Protein AF-0000000076233487 (afdb_homodimer)

pLDDT: mean 94.03, std 8.24, range [46.28, 98.94]

Organism: NCBI:txid252671

Nearest PDB structures (foldseek):
  6k9y-assembly2_C  TM=9.002E-01  e=9.055E-30  Homo sapiens
  6k9y-assembly2_D  TM=9.054E-01  e=1.231E-29  Homo sapiens
  6lii-assembly2_C  TM=8.871E-01  e=5.893E-30  Homo sapiens
  3jyl-assembly1_A  TM=8.912E-01  e=1.308E-29  Pseudomonas syringae pv. tomato
  1zsy-assembly1_A  TM=8.641E-01  e=1.825E-26  Homo sapiens

Structure (mmCIF, N/CA/C/O backbone):
data_AF-0000000076233487-model_v1
#
loop_
_entity.id
_entity.type
_entity.pdbx_description
1 polymer 'Enoyl reductase (ER) domain-containing protein'
#
loop_
_atom_site.group_PDB
_atom_site.id
_atom_site.type_symbol
_atom_site.label_atom_id
_atom_site.label_alt_id
_atom_site.label_comp_id
_atom_site.label_asym_id
_atom_site.label_entity_id
_atom_site.label_seq_id
_atom_site.pdbx_PDB_ins_code
_atom_site.Cartn_x
_atom_site.Cartn_y
_atom_site.Cartn_z
_atom_site.occupancy
_atom_site.B_iso_or_equiv
_atom_site.auth_seq_id
_atom_site.auth_comp_id
_atom_site.auth_asym_id
_atom_site.auth_atom_id
_atom_site.pdbx_PDB_model_num
ATOM 1 N N . MET A 1 1 ? 16.062 -36.719 -23.875 1 96.69 1 MET A N 1
ATOM 2 C CA . MET A 1 1 ? 14.766 -37 -23.266 1 96.69 1 MET A CA 1
ATOM 3 C C . MET A 1 1 ? 13.641 -36.344 -24.031 1 96.69 1 MET A C 1
ATOM 5 O O . MET A 1 1 ? 13.891 -35.5 -24.906 1 96.69 1 MET A O 1
ATOM 9 N N . ARG A 1 2 ? 12.445 -36.781 -23.75 1 98 2 ARG A N 1
ATOM 10 C CA . ARG A 1 2 ? 11.258 -36.219 -24.375 1 98 2 ARG A CA 1
ATOM 11 C C . ARG A 1 2 ? 10.852 -34.906 -23.688 1 98 2 ARG A C 1
ATOM 13 O O . ARG A 1 2 ? 10.898 -34.812 -22.453 1 98 2 ARG A O 1
ATOM 20 N N . GLY A 1 3 ? 10.477 -33.875 -24.469 1 98.38 3 GLY A N 1
ATOM 21 C CA . GLY A 1 3 ? 10.016 -32.594 -23.922 1 98.38 3 GLY A CA 1
ATOM 22 C C . GLY A 1 3 ? 9.695 -31.578 -25 1 98.38 3 GLY A C 1
ATOM 23 O O . GLY A 1 3 ? 9.688 -31.891 -26.188 1 98.38 3 GLY A O 1
ATOM 24 N N . ILE A 1 4 ? 9.336 -30.391 -24.594 1 98.56 4 ILE A N 1
ATOM 25 C CA . ILE A 1 4 ? 8.992 -29.297 -25.5 1 98.56 4 ILE A CA 1
ATOM 26 C C . ILE A 1 4 ? 10.195 -28.359 -25.656 1 98.56 4 ILE A C 1
ATOM 28 O O . ILE A 1 4 ? 10.859 -28.031 -24.672 1 98.56 4 ILE A O 1
ATOM 32 N N . SER A 1 5 ? 10.461 -28.016 -26.859 1 97.88 5 SER A N 1
ATOM 33 C CA . SER A 1 5 ? 11.547 -27.078 -27.156 1 97.88 5 SER A CA 1
ATOM 34 C C . SER A 1 5 ? 11.016 -25.828 -27.844 1 97.88 5 SER A C 1
ATOM 36 O O . SER A 1 5 ? 10.156 -25.906 -28.719 1 97.88 5 SER A O 1
ATOM 38 N N . ILE A 1 6 ? 11.438 -24.672 -27.359 1 96.75 6 ILE A N 1
ATOM 39 C CA . ILE A 1 6 ? 11.133 -23.375 -27.953 1 96.75 6 ILE A CA 1
ATOM 40 C C . ILE A 1 6 ? 12.43 -22.719 -28.438 1 96.75 6 ILE A C 1
ATOM 42 O O . ILE A 1 6 ? 13.352 -22.5 -27.656 1 96.75 6 ILE A O 1
ATOM 46 N N . SER A 1 7 ? 12.492 -22.344 -29.703 1 96.5 7 SER A N 1
ATOM 47 C CA . SER A 1 7 ? 13.719 -21.781 -30.25 1 96.5 7 SER A CA 1
ATOM 48 C C . SER A 1 7 ? 13.523 -20.328 -30.656 1 96.5 7 SER A C 1
ATOM 50 O O . SER A 1 7 ? 14.477 -19.656 -31.062 1 96.5 7 SER A O 1
ATOM 52 N N . GLU A 1 8 ? 12.375 -19.859 -30.562 1 94.75 8 GLU A N 1
ATOM 53 C CA . GLU A 1 8 ? 12.016 -18.469 -30.797 1 94.75 8 GLU A CA 1
ATOM 54 C C . GLU A 1 8 ? 10.711 -18.109 -30.094 1 94.75 8 GLU A C 1
ATOM 56 O O . GLU A 1 8 ? 9.891 -18.984 -29.812 1 94.75 8 GLU A O 1
ATOM 61 N N . LEU A 1 9 ? 10.656 -16.828 -29.812 1 93.56 9 LEU A N 1
ATOM 62 C CA . LEU A 1 9 ? 9.406 -16.391 -29.203 1 93.56 9 LEU A CA 1
ATOM 63 C C . LEU A 1 9 ? 8.281 -16.359 -30.234 1 93.56 9 LEU A C 1
ATOM 65 O O . LEU A 1 9 ? 8.539 -16.203 -31.438 1 93.56 9 LEU A O 1
ATOM 69 N N . GLY A 1 10 ? 7.008 -16.578 -29.766 1 93.06 10 GLY A N 1
ATOM 70 C CA . GLY A 1 10 ? 5.906 -16.5 -30.719 1 93.06 10 GLY A CA 1
ATOM 71 C C . GLY A 1 10 ? 4.633 -17.141 -30.203 1 93.06 10 GLY A C 1
ATOM 72 O O . GLY A 1 10 ? 4.395 -17.156 -28.984 1 93.06 10 GLY A O 1
ATOM 73 N N . THR A 1 11 ? 3.775 -17.516 -31.172 1 94.31 11 THR A N 1
ATOM 74 C CA . THR A 1 11 ? 2.502 -18.156 -30.875 1 94.31 11 THR A CA 1
ATOM 75 C C . THR A 1 11 ? 2.717 -19.594 -30.422 1 94.31 11 THR A C 1
ATOM 77 O O . THR A 1 11 ? 3.85 -20.016 -30.172 1 94.31 11 THR A O 1
ATOM 80 N N . ILE A 1 12 ? 1.65 -20.312 -30.234 1 95.06 12 ILE A N 1
ATOM 81 C CA . ILE A 1 12 ? 1.711 -21.656 -29.703 1 95.06 12 ILE A CA 1
ATOM 82 C C . ILE A 1 12 ? 2.502 -22.562 -30.656 1 95.06 12 ILE A C 1
ATOM 84 O O . ILE A 1 12 ? 2.99 -23.625 -30.266 1 95.06 12 ILE A O 1
ATOM 88 N N . ASP A 1 13 ? 2.725 -22.188 -31.859 1 95 13 ASP A N 1
ATOM 89 C CA . ASP A 1 13 ? 3.371 -23 -32.875 1 95 13 ASP A CA 1
ATOM 90 C C . ASP A 1 13 ? 4.867 -23.141 -32.625 1 95 13 ASP A C 1
ATOM 92 O O . ASP A 1 13 ? 5.523 -24.016 -33.156 1 95 13 ASP A O 1
ATOM 96 N N . VAL A 1 14 ? 5.391 -22.312 -31.812 1 96.31 14 VAL A N 1
ATOM 97 C CA . VAL A 1 14 ? 6.832 -22.328 -31.578 1 96.31 14 VAL A CA 1
ATOM 98 C C . VAL A 1 14 ? 7.188 -23.469 -30.625 1 96.31 14 VAL A C 1
ATOM 100 O O . VAL A 1 14 ? 8.367 -23.797 -30.453 1 96.31 14 VAL A O 1
ATOM 103 N N . MET A 1 15 ? 6.223 -24.031 -29.953 1 97.44 15 MET A N 1
ATOM 104 C CA . MET A 1 15 ? 6.449 -25.141 -29.047 1 97.44 15 MET A CA 1
ATOM 105 C C . MET A 1 15 ? 6.5 -26.469 -29.797 1 97.44 15 MET A C 1
ATOM 107 O O . MET A 1 15 ? 5.488 -26.922 -30.344 1 97.44 15 MET A O 1
ATOM 111 N N . LYS A 1 16 ? 7.676 -27.078 -29.781 1 97.56 16 LYS A N 1
ATOM 112 C CA . LYS A 1 16 ? 7.883 -28.297 -30.547 1 97.56 16 LYS A CA 1
ATOM 113 C C . LYS A 1 16 ? 8.18 -29.484 -29.625 1 97.56 16 LYS A C 1
ATOM 115 O O . LYS A 1 16 ? 9.047 -29.406 -28.766 1 97.56 16 LYS A O 1
ATOM 120 N N . LEU A 1 17 ? 7.461 -30.531 -29.828 1 97.94 17 LEU A N 1
ATOM 121 C CA . LEU A 1 17 ? 7.785 -31.781 -29.141 1 97.94 17 LEU A CA 1
ATOM 122 C C . LEU A 1 17 ? 9.047 -32.406 -29.734 1 97.94 17 LEU A C 1
ATOM 124 O O . LEU A 1 17 ? 9.133 -32.625 -30.938 1 97.94 17 LEU A O 1
ATOM 128 N N . VAL A 1 18 ? 10.031 -32.688 -28.891 1 97.81 18 VAL A N 1
ATOM 129 C CA . VAL A 1 18 ? 11.266 -33.312 -29.312 1 97.81 18 VAL A CA 1
ATOM 130 C C . VAL A 1 18 ? 11.578 -34.5 -28.406 1 97.81 18 VAL A C 1
ATOM 132 O O . VAL A 1 18 ? 11.023 -34.594 -27.297 1 97.81 18 VAL A O 1
ATOM 135 N N . THR A 1 19 ? 12.453 -35.375 -28.844 1 97.38 19 THR A N 1
ATOM 136 C CA . THR A 1 19 ? 12.75 -36.562 -28.078 1 97.38 19 THR A CA 1
ATOM 137 C C . THR A 1 19 ? 14.242 -36.625 -27.734 1 97.38 19 THR A C 1
ATOM 139 O O . THR A 1 19 ? 14.711 -37.625 -27.188 1 97.38 19 THR A O 1
ATOM 142 N N . ASN A 1 20 ? 14.922 -35.594 -28.047 1 97.19 20 ASN A N 1
ATOM 143 C CA . ASN A 1 20 ? 16.375 -35.625 -27.875 1 97.19 20 ASN A CA 1
ATOM 144 C C . ASN A 1 20 ? 16.859 -34.469 -27 1 97.19 20 ASN A C 1
ATOM 146 O O . ASN A 1 20 ? 17.969 -33.969 -27.188 1 97.19 20 ASN A O 1
ATOM 150 N N . LEU A 1 21 ? 16.031 -34 -26.109 1 96.81 21 LEU A N 1
ATOM 151 C CA . LEU A 1 21 ? 16.531 -33.031 -25.156 1 96.81 21 LEU A CA 1
ATOM 152 C C . LEU A 1 21 ? 17.594 -33.625 -24.25 1 96.81 21 LEU A C 1
ATOM 154 O O . LEU A 1 21 ? 17.484 -34.781 -23.844 1 96.81 21 LEU A O 1
ATOM 158 N N . PRO A 1 22 ? 18.594 -32.812 -23.969 1 95.62 22 PRO A N 1
ATOM 159 C CA . PRO A 1 22 ? 19.562 -33.312 -23 1 95.62 22 PRO A CA 1
ATOM 160 C C . PRO A 1 22 ? 18.953 -33.5 -21.609 1 95.62 22 PRO A C 1
ATOM 162 O O . PRO A 1 22 ? 18.156 -32.656 -21.172 1 95.62 22 PRO A O 1
ATOM 165 N N . LYS A 1 23 ? 19.25 -34.594 -20.984 1 96.75 23 LYS A N 1
ATOM 166 C CA . LYS A 1 23 ? 18.875 -34.781 -19.594 1 96.75 23 LYS A CA 1
ATOM 167 C C . LYS A 1 23 ? 19.844 -34.094 -18.656 1 96.75 23 LYS A C 1
ATOM 169 O O . LYS A 1 23 ? 21.047 -34.344 -18.656 1 96.75 23 LYS A O 1
ATOM 174 N N . PRO A 1 24 ? 19.359 -33.188 -17.781 1 96.94 24 PRO A N 1
ATOM 175 C CA . PRO A 1 24 ? 20.25 -32.438 -16.891 1 96.94 24 PRO A CA 1
ATOM 176 C C . PRO A 1 24 ? 20.859 -33.344 -15.812 1 96.94 24 PRO A C 1
ATOM 178 O O . PRO A 1 24 ? 20.312 -34.406 -15.484 1 96.94 24 PRO A O 1
ATOM 181 N N . THR A 1 25 ? 22.031 -32.969 -15.328 1 97.69 25 THR A N 1
ATOM 182 C CA . THR A 1 25 ? 22.672 -33.594 -14.172 1 97.69 25 THR A CA 1
ATOM 183 C C . THR A 1 25 ? 22.719 -32.594 -13 1 97.69 25 THR A C 1
ATOM 185 O O . THR A 1 25 ? 23.266 -31.516 -13.125 1 97.69 25 THR A O 1
ATOM 188 N N . PRO A 1 26 ? 22.156 -33 -11.898 1 98.31 26 PRO A N 1
ATOM 189 C CA . PRO A 1 26 ? 22.141 -32.062 -10.766 1 98.31 26 PRO A CA 1
ATOM 190 C C . PRO A 1 26 ? 23.516 -31.906 -10.102 1 98.31 26 PRO A C 1
ATOM 192 O O . PRO A 1 26 ? 24.266 -32.875 -10.008 1 98.31 26 PRO A O 1
ATOM 195 N N . THR A 1 27 ? 23.891 -30.719 -9.734 1 97.88 27 THR A N 1
ATOM 196 C CA . THR A 1 27 ? 25.094 -30.406 -8.977 1 97.88 27 THR A CA 1
ATOM 197 C C . THR A 1 27 ? 24.75 -29.531 -7.773 1 97.88 27 THR A C 1
ATOM 199 O O . THR A 1 27 ? 23.656 -28.938 -7.711 1 97.88 27 THR A O 1
ATOM 202 N N . GLY A 1 28 ? 25.609 -29.547 -6.789 1 97.81 28 GLY A N 1
ATOM 203 C CA . GLY A 1 28 ? 25.406 -28.688 -5.637 1 97.81 28 GLY A CA 1
ATOM 204 C C . GLY A 1 28 ? 24.078 -28.922 -4.953 1 97.81 28 GLY A C 1
ATOM 205 O O . GLY A 1 28 ? 23.75 -30.047 -4.582 1 97.81 28 GLY A O 1
ATOM 206 N N . LYS A 1 29 ? 23.25 -27.859 -4.91 1 97 29 LYS A N 1
ATOM 207 C CA . LYS A 1 29 ? 21.969 -27.922 -4.203 1 97 29 LYS A CA 1
ATOM 208 C C . LYS A 1 29 ? 20.812 -28.219 -5.168 1 97 29 LYS A C 1
ATOM 210 O O . LYS A 1 29 ? 19.656 -27.984 -4.836 1 97 29 LYS A O 1
ATOM 215 N N . GLN A 1 30 ? 21.109 -28.797 -6.25 1 97.94 30 GLN A N 1
ATOM 216 C CA . GLN A 1 30 ? 20.109 -29.047 -7.277 1 97.94 30 GLN A CA 1
ATOM 217 C C . GLN A 1 30 ? 19.516 -30.453 -7.129 1 97.94 30 GLN A C 1
ATOM 219 O O . GLN A 1 30 ? 20.172 -31.359 -6.605 1 97.94 30 GLN A O 1
ATOM 224 N N . VAL A 1 31 ? 18.281 -30.562 -7.578 1 98.25 31 VAL A N 1
ATOM 225 C CA . VAL A 1 31 ? 17.547 -31.812 -7.586 1 98.25 31 VAL A CA 1
ATOM 226 C C . VAL A 1 31 ? 16.984 -32.062 -8.984 1 98.25 31 VAL A C 1
ATOM 228 O O . VAL A 1 31 ? 16.422 -31.172 -9.617 1 98.25 31 VAL A O 1
ATOM 231 N N . LEU A 1 32 ? 17.234 -33.25 -9.445 1 98.81 32 LEU A N 1
ATOM 232 C CA . LEU A 1 32 ? 16.625 -33.688 -10.695 1 98.81 32 LEU A CA 1
ATOM 233 C C . LEU A 1 32 ? 15.32 -34.438 -10.438 1 98.81 32 LEU A C 1
ATOM 235 O O . LEU A 1 32 ? 15.297 -35.406 -9.688 1 98.81 32 LEU A O 1
ATOM 239 N N . ILE A 1 33 ? 14.312 -33.969 -11.047 1 98.88 33 ILE A N 1
ATOM 240 C CA . ILE A 1 33 ? 12.984 -34.531 -10.797 1 98.88 33 ILE A CA 1
ATOM 241 C C . ILE A 1 33 ? 12.461 -35.219 -12.055 1 98.88 33 ILE A C 1
ATOM 243 O O . ILE A 1 33 ? 12.547 -34.656 -13.156 1 98.88 33 ILE A O 1
ATOM 247 N N . ASN A 1 34 ? 12.062 -36.438 -11.93 1 98.94 34 ASN A N 1
ATOM 248 C CA . ASN A 1 34 ? 11.25 -37.094 -12.953 1 98.94 34 ASN A CA 1
ATOM 249 C C . ASN A 1 34 ? 9.812 -36.562 -12.938 1 98.94 34 ASN A C 1
ATOM 251 O O . ASN A 1 34 ? 9.023 -36.969 -12.078 1 98.94 34 ASN A O 1
ATOM 255 N N . VAL A 1 35 ? 9.523 -35.688 -13.852 1 98.88 35 VAL A N 1
ATOM 256 C CA . VAL A 1 35 ? 8.273 -34.938 -13.836 1 98.88 35 VAL A CA 1
ATOM 257 C C . VAL A 1 35 ? 7.113 -35.844 -14.25 1 98.88 35 VAL A C 1
ATOM 259 O O . VAL A 1 35 ? 7.18 -36.5 -15.289 1 98.88 35 VAL A O 1
ATOM 262 N N . LYS A 1 36 ? 6.098 -35.844 -13.453 1 98.88 36 LYS A N 1
ATOM 263 C CA . LYS A 1 36 ? 4.891 -36.594 -13.797 1 98.88 36 LYS A CA 1
ATOM 264 C C . LYS A 1 36 ? 3.824 -35.688 -14.383 1 98.88 36 LYS A C 1
ATOM 266 O O . LYS A 1 36 ? 3.195 -36 -15.391 1 98.88 36 LYS A O 1
ATOM 271 N N . TYR A 1 37 ? 3.604 -34.562 -13.758 1 98.88 37 TYR A N 1
ATOM 272 C CA . TYR A 1 37 ? 2.682 -33.531 -14.227 1 98.88 37 TYR A CA 1
ATOM 273 C C . TYR A 1 37 ? 3.301 -32.125 -14.117 1 98.88 37 TYR A C 1
ATOM 275 O O . TYR A 1 37 ? 4.035 -31.859 -13.164 1 98.88 37 TYR A O 1
ATOM 283 N N . ALA A 1 38 ? 3.037 -31.297 -15.086 1 98.62 38 ALA A N 1
ATOM 284 C CA . ALA A 1 38 ? 3.404 -29.875 -15.047 1 98.62 38 ALA A CA 1
ATOM 285 C C . ALA A 1 38 ? 2.172 -29 -14.883 1 98.62 38 ALA A C 1
ATOM 287 O O . ALA A 1 38 ? 1.102 -29.312 -15.406 1 98.62 38 ALA A O 1
ATOM 288 N N . GLY A 1 39 ? 2.326 -27.969 -14.086 1 97.56 39 GLY A N 1
ATOM 289 C CA . GLY A 1 39 ? 1.268 -26.984 -14.016 1 97.56 39 GLY A CA 1
ATOM 290 C C . GLY A 1 39 ? 1.274 -26.016 -15.18 1 97.56 39 GLY A C 1
ATOM 291 O O . GLY A 1 39 ? 2.328 -25.734 -15.758 1 97.56 39 GLY A O 1
ATOM 292 N N . VAL A 1 40 ? 0.104 -25.547 -15.555 1 96.25 40 VAL A N 1
ATOM 293 C CA . VAL A 1 40 ? -0.028 -24.531 -16.594 1 96.25 40 VAL A CA 1
ATOM 294 C C . VAL A 1 40 ? -0.524 -23.234 -15.977 1 96.25 40 VAL A C 1
ATOM 296 O O . VAL A 1 40 ? -1.589 -23.188 -15.359 1 96.25 40 VAL A O 1
ATOM 299 N N . ASN A 1 41 ? 0.241 -22.172 -16.125 1 92.25 41 ASN A N 1
ATOM 300 C CA . ASN A 1 41 ? -0.094 -20.859 -15.594 1 92.25 41 ASN A CA 1
ATOM 301 C C . ASN A 1 41 ? -0.056 -19.781 -16.688 1 92.25 41 ASN A C 1
ATOM 303 O O . ASN A 1 41 ? 0.646 -19.938 -17.688 1 92.25 41 ASN A O 1
ATOM 307 N N . PRO A 1 42 ? -0.792 -18.703 -16.484 1 89 42 PRO A N 1
ATOM 308 C CA . PRO A 1 42 ? -0.754 -17.609 -17.453 1 89 42 PRO A CA 1
ATOM 309 C C . PRO A 1 42 ? 0.664 -17.125 -17.734 1 89 42 PRO A C 1
ATOM 311 O O . PRO A 1 42 ? 1 -16.812 -18.875 1 89 42 PRO A O 1
ATOM 314 N N . VAL A 1 43 ? 1.481 -17.094 -16.766 1 86.94 43 VAL A N 1
ATOM 315 C CA . VAL A 1 43 ? 2.836 -16.578 -16.891 1 86.94 43 VAL A CA 1
ATOM 316 C C . VAL A 1 43 ? 3.617 -17.406 -17.906 1 86.94 43 VAL A C 1
ATOM 318 O O . VAL A 1 43 ? 4.48 -16.891 -18.609 1 86.94 43 VAL A O 1
ATOM 321 N N . ASP A 1 44 ? 3.328 -18.672 -18.062 1 91.31 44 ASP A N 1
ATOM 322 C CA . ASP A 1 44 ? 3.979 -19.531 -19.047 1 91.31 44 ASP A CA 1
ATOM 323 C C . ASP A 1 44 ? 3.754 -19 -20.469 1 91.31 44 ASP A C 1
ATOM 325 O O . ASP A 1 44 ? 4.656 -19.062 -21.312 1 91.31 44 ASP A O 1
ATOM 329 N N . THR A 1 45 ? 2.553 -18.484 -20.672 1 91.44 45 THR A N 1
ATOM 330 C CA . THR A 1 45 ? 2.207 -17.953 -21.984 1 91.44 45 THR A CA 1
ATOM 331 C C . THR A 1 45 ? 2.936 -16.641 -22.25 1 91.44 45 THR A C 1
ATOM 333 O O . THR A 1 45 ? 3.35 -16.375 -23.375 1 91.44 45 THR A O 1
ATOM 336 N N . TYR A 1 46 ? 3.088 -15.898 -21.156 1 87.19 46 TYR A N 1
ATOM 337 C CA . TYR A 1 46 ? 3.773 -14.617 -21.297 1 87.19 46 TYR A CA 1
ATOM 338 C C . TYR A 1 46 ? 5.246 -14.82 -21.641 1 87.19 46 TYR A C 1
ATOM 340 O O . TYR A 1 46 ? 5.809 -14.094 -22.453 1 87.19 46 TYR A O 1
ATOM 348 N N . ILE A 1 47 ? 5.82 -15.773 -21.047 1 88.25 47 ILE A N 1
ATOM 349 C CA . ILE A 1 47 ? 7.227 -16.078 -21.281 1 88.25 47 ILE A CA 1
ATOM 350 C C . ILE A 1 47 ? 7.414 -16.578 -22.719 1 88.25 47 ILE A C 1
ATOM 352 O O . ILE A 1 47 ? 8.312 -16.125 -23.422 1 88.25 47 ILE A O 1
ATOM 356 N N . ARG A 1 48 ? 6.605 -17.391 -23.156 1 92 48 ARG A N 1
ATOM 357 C CA . ARG A 1 48 ? 6.664 -17.953 -24.5 1 92 48 ARG A CA 1
ATOM 358 C C . ARG A 1 48 ? 6.492 -16.859 -25.547 1 92 48 ARG A C 1
ATOM 360 O O . ARG A 1 48 ? 7.203 -16.859 -26.562 1 92 48 ARG A O 1
ATOM 367 N N . SER A 1 49 ? 5.617 -15.961 -25.281 1 90.81 49 SER A N 1
ATOM 368 C CA . SER A 1 49 ? 5.277 -14.938 -26.266 1 90.81 49 SER A CA 1
ATOM 369 C C . SER A 1 49 ? 6.242 -13.758 -26.188 1 90.81 49 SER A C 1
ATOM 371 O O . SER A 1 49 ? 6.289 -12.93 -27.094 1 90.81 49 SER A O 1
ATOM 373 N N . GLY A 1 50 ? 7 -13.633 -25.047 1 84.69 50 GLY A N 1
ATOM 374 C CA . GLY A 1 50 ? 7.883 -12.5 -24.828 1 84.69 50 GLY A CA 1
ATOM 375 C C . GLY A 1 50 ? 7.211 -11.352 -24.109 1 84.69 50 GLY A C 1
ATOM 376 O O . GLY A 1 50 ? 7.805 -10.281 -23.953 1 84.69 50 GLY A O 1
ATOM 377 N N . ALA A 1 51 ? 6.055 -11.602 -23.562 1 73.44 51 ALA A N 1
ATOM 378 C CA . ALA A 1 51 ? 5.262 -10.531 -22.969 1 73.44 51 ALA A CA 1
ATOM 379 C C . ALA A 1 51 ? 5.535 -10.422 -21.469 1 73.44 51 ALA A C 1
ATOM 381 O O . ALA A 1 51 ? 4.969 -9.555 -20.797 1 73.44 51 ALA A O 1
ATOM 382 N N . PHE A 1 52 ? 6.344 -11.195 -20.984 1 74.06 52 PHE A N 1
ATOM 383 C CA . PHE A 1 52 ? 6.562 -11.281 -19.547 1 74.06 52 PHE A CA 1
ATOM 384 C C . PHE A 1 52 ? 7.305 -10.055 -19.031 1 74.06 52 PHE A C 1
ATOM 386 O O . PHE A 1 52 ? 7.141 -9.656 -17.875 1 74.06 52 PHE A O 1
ATOM 393 N N . GLY A 1 53 ? 8.031 -9.32 -19.875 1 65 53 GLY A N 1
ATOM 394 C CA . GLY A 1 53 ? 8.719 -8.102 -19.484 1 65 53 GLY A CA 1
ATOM 395 C C . GLY A 1 53 ? 10.039 -8.352 -18.797 1 65 53 GLY A C 1
ATOM 396 O O . GLY A 1 53 ? 10.766 -7.406 -18.453 1 65 53 GLY A O 1
ATOM 397 N N . LYS A 1 54 ? 10.258 -9.625 -18.375 1 67.12 54 LYS A N 1
ATOM 398 C CA . LYS A 1 54 ? 11.57 -9.984 -17.859 1 67.12 54 LYS A CA 1
ATOM 399 C C . LYS A 1 54 ? 12.43 -10.648 -18.938 1 67.12 54 LYS A C 1
ATOM 401 O O . LYS A 1 54 ? 11.992 -10.812 -20.078 1 67.12 54 LYS A O 1
ATOM 406 N N . ALA A 1 55 ? 13.641 -10.914 -18.469 1 65.5 55 ALA A N 1
ATOM 407 C CA . ALA A 1 55 ? 14.602 -11.516 -19.391 1 65.5 55 ALA A CA 1
ATOM 408 C C . ALA A 1 55 ? 14.078 -12.852 -19.938 1 65.5 55 ALA A C 1
ATOM 410 O O . ALA A 1 55 ? 13.531 -13.656 -19.172 1 65.5 55 ALA A O 1
ATOM 411 N N . THR A 1 56 ? 14.164 -12.859 -21.25 1 75.81 56 THR A N 1
ATOM 412 C CA . THR A 1 56 ? 13.828 -14.102 -21.938 1 75.81 56 THR A CA 1
ATOM 413 C C . THR A 1 56 ? 14.852 -15.188 -21.625 1 75.81 56 THR A C 1
ATOM 415 O O . THR A 1 56 ? 16.062 -14.922 -21.578 1 75.81 56 THR A O 1
ATOM 418 N N . PRO A 1 57 ? 14.328 -16.375 -21.438 1 83.69 57 PRO A N 1
ATOM 419 C CA . PRO A 1 57 ? 15.289 -17.469 -21.281 1 83.69 57 PRO A CA 1
ATOM 420 C C . PRO A 1 57 ? 16.156 -17.672 -22.516 1 83.69 57 PRO A C 1
ATOM 422 O O . PRO A 1 57 ? 15.781 -17.281 -23.625 1 83.69 57 PRO A O 1
ATOM 425 N N . GLU A 1 58 ? 17.297 -18.25 -22.297 1 90.94 58 GLU A N 1
ATOM 426 C CA . GLU A 1 58 ? 18.188 -18.578 -23.406 1 90.94 58 GLU A CA 1
ATOM 427 C C . GLU A 1 58 ? 17.578 -19.672 -24.281 1 90.94 58 GLU A C 1
ATOM 429 O O . GLU A 1 58 ? 17.078 -20.672 -23.781 1 90.94 58 GLU A O 1
ATOM 434 N N . PHE A 1 59 ? 17.719 -19.469 -25.578 1 93.25 59 PHE A N 1
ATOM 435 C CA . PHE A 1 59 ? 17.188 -20.438 -26.531 1 93.25 59 PHE A CA 1
ATOM 436 C C . PHE A 1 59 ? 18.188 -21.562 -26.766 1 93.25 59 PHE A C 1
ATOM 438 O O . PHE A 1 59 ? 19.406 -21.328 -26.734 1 93.25 59 PHE A O 1
ATOM 445 N N . PRO A 1 60 ? 17.734 -22.734 -27.156 1 95.38 60 PRO A N 1
ATOM 446 C CA . PRO A 1 60 ? 16.359 -23.203 -26.938 1 95.38 60 PRO A CA 1
ATOM 447 C C . PRO A 1 60 ? 16.047 -23.438 -25.469 1 95.38 60 PRO A C 1
ATOM 449 O O . PRO A 1 60 ? 16.953 -23.719 -24.688 1 95.38 60 PRO A O 1
ATOM 452 N N . PHE A 1 61 ? 14.836 -23.234 -25.141 1 95.62 61 PHE A N 1
ATOM 453 C CA . PHE A 1 61 ? 14.469 -23.562 -23.766 1 95.62 61 PHE A CA 1
ATOM 454 C C . PHE A 1 61 ? 13.188 -24.391 -23.719 1 95.62 61 PHE A C 1
ATOM 456 O O . PHE A 1 61 ? 12.469 -24.469 -24.719 1 95.62 61 PHE A O 1
ATOM 463 N N . THR A 1 62 ? 12.984 -25.078 -22.625 1 97.25 62 THR A N 1
ATOM 464 C CA . THR A 1 62 ? 11.766 -25.828 -22.312 1 97.25 62 THR A CA 1
ATOM 465 C C . THR A 1 62 ? 10.836 -24.984 -21.453 1 97.25 62 THR A C 1
ATOM 467 O O . THR A 1 62 ? 11.25 -24.438 -20.422 1 97.25 62 THR A O 1
ATOM 470 N N . PRO A 1 63 ? 9.531 -24.797 -21.828 1 96.44 63 PRO A N 1
ATOM 471 C CA . PRO A 1 63 ? 8.617 -23.953 -21.047 1 96.44 63 PRO A CA 1
ATOM 472 C C . PRO A 1 63 ? 8.109 -24.641 -19.781 1 96.44 63 PRO A C 1
ATOM 474 O O . PRO A 1 63 ? 8.242 -25.859 -19.641 1 96.44 63 PRO A O 1
ATOM 477 N N . GLY A 1 64 ? 7.535 -23.844 -18.922 1 95.12 64 GLY A N 1
ATOM 478 C CA . GLY A 1 64 ? 6.93 -24.312 -17.703 1 95.12 64 GLY A CA 1
ATOM 479 C C . GLY A 1 64 ? 7.82 -24.125 -16.484 1 95.12 64 GLY A C 1
ATOM 480 O O . GLY A 1 64 ? 9.039 -24.312 -16.562 1 95.12 64 GLY A O 1
ATOM 481 N N . TYR A 1 65 ? 7.125 -23.859 -15.266 1 92 65 TYR A N 1
ATOM 482 C CA . TYR A 1 65 ? 7.891 -23.547 -14.07 1 92 65 TYR A CA 1
ATOM 483 C C . TYR A 1 65 ? 7.441 -24.406 -12.891 1 92 65 TYR A C 1
ATOM 485 O O . TYR A 1 65 ? 8.148 -24.516 -11.891 1 92 65 TYR A O 1
ATOM 493 N N . ASP A 1 66 ? 6.238 -25.062 -13.07 1 93.31 66 ASP A N 1
ATOM 494 C CA . ASP A 1 66 ? 5.602 -25.828 -12 1 93.31 66 ASP A CA 1
ATOM 495 C C . ASP A 1 66 ? 5.438 -27.297 -12.383 1 93.31 66 ASP A C 1
ATOM 497 O O . ASP A 1 66 ? 5.332 -27.625 -13.57 1 93.31 66 ASP A O 1
ATOM 501 N N . GLY A 1 67 ? 5.418 -28.016 -11.289 1 98.06 67 GLY A N 1
ATOM 502 C CA . GLY A 1 67 ? 5.047 -29.406 -11.531 1 98.06 67 GLY A CA 1
ATOM 503 C C . GLY A 1 67 ? 5.211 -30.281 -10.305 1 98.06 67 GLY A C 1
ATOM 504 O O . GLY A 1 67 ? 5.289 -29.797 -9.18 1 98.06 67 GLY A O 1
ATOM 505 N N . SER A 1 68 ? 5.113 -31.562 -10.555 1 98.81 68 SER A N 1
ATOM 506 C CA . SER A 1 68 ? 5.289 -32.594 -9.523 1 98.81 68 SER A CA 1
ATOM 507 C C . SER A 1 68 ? 5.891 -33.844 -10.109 1 98.81 68 SER A C 1
ATOM 509 O O . SER A 1 68 ? 5.828 -34.062 -11.32 1 98.81 68 SER A O 1
ATOM 511 N N . GLY A 1 69 ? 6.5 -34.562 -9.234 1 98.81 69 GLY A N 1
ATOM 512 C CA . GLY A 1 69 ? 7.109 -35.812 -9.656 1 98.81 69 GLY A CA 1
ATOM 513 C C . GLY A 1 69 ? 7.895 -36.5 -8.555 1 98.81 69 GLY A C 1
ATOM 514 O O . GLY A 1 69 ? 7.555 -36.375 -7.379 1 98.81 69 GLY A O 1
ATOM 515 N N . ILE A 1 70 ? 8.844 -37.281 -9.07 1 98.81 70 ILE A N 1
ATOM 516 C CA . ILE A 1 70 ? 9.68 -38.062 -8.172 1 98.81 70 ILE A CA 1
ATOM 517 C C . ILE A 1 70 ? 11.133 -37.625 -8.289 1 98.81 70 ILE A C 1
ATOM 519 O O . ILE A 1 70 ? 11.656 -37.469 -9.398 1 98.81 70 ILE A O 1
ATOM 523 N N . VAL A 1 71 ? 11.711 -37.375 -7.125 1 98.88 71 VAL A N 1
ATOM 524 C CA . VAL A 1 71 ? 13.125 -37.031 -7.137 1 98.88 71 VAL A CA 1
ATOM 525 C C . VAL A 1 71 ? 13.938 -38.188 -7.715 1 98.88 71 VAL A C 1
ATOM 527 O O . VAL A 1 71 ? 13.906 -39.312 -7.188 1 98.88 71 VAL A O 1
ATOM 530 N N . HIS A 1 72 ? 14.656 -37.906 -8.773 1 98.81 72 HIS A N 1
ATOM 531 C CA . HIS A 1 72 ? 15.414 -38.906 -9.484 1 98.81 72 HIS A CA 1
ATOM 532 C C . HIS A 1 72 ? 16.875 -38.938 -9.031 1 98.81 72 HIS A C 1
ATOM 534 O O . HIS A 1 72 ? 17.453 -40.031 -8.844 1 98.81 72 HIS A O 1
ATOM 540 N N . GLN A 1 73 ? 17.484 -37.781 -8.922 1 98.69 73 GLN A N 1
ATOM 541 C CA . GLN A 1 73 ? 18.875 -37.625 -8.516 1 98.69 73 GLN A CA 1
ATOM 542 C C . GLN A 1 73 ? 19.062 -36.312 -7.758 1 98.69 73 GLN A C 1
ATOM 544 O O . GLN A 1 73 ? 18.328 -35.344 -7.977 1 98.69 73 GLN A O 1
ATOM 549 N N . ILE A 1 74 ? 20.062 -36.281 -6.855 1 98.56 74 ILE A N 1
ATOM 550 C CA . ILE A 1 74 ? 20.312 -35.062 -6.094 1 98.56 74 ILE A CA 1
ATOM 551 C C . ILE A 1 74 ? 21.781 -34.656 -6.199 1 98.56 74 ILE A C 1
ATOM 553 O O . ILE A 1 74 ? 22.641 -35.531 -6.395 1 98.56 74 ILE A O 1
ATOM 557 N N . GLY A 1 75 ? 22.016 -33.406 -6.121 1 98.38 75 GLY A N 1
ATOM 558 C CA . GLY A 1 75 ? 23.375 -32.906 -6.023 1 98.38 75 GLY A CA 1
ATOM 559 C C . GLY A 1 75 ? 24.031 -33.219 -4.684 1 98.38 75 GLY A C 1
ATOM 560 O O . GLY A 1 75 ? 23.344 -33.594 -3.73 1 98.38 75 GLY A O 1
ATOM 561 N N . ASP A 1 76 ? 25.328 -32.938 -4.586 1 97.75 76 ASP A N 1
ATOM 562 C CA . ASP A 1 76 ? 26.141 -33.406 -3.463 1 97.75 76 ASP A CA 1
ATOM 563 C C . ASP A 1 76 ? 25.938 -32.5 -2.238 1 97.75 76 ASP A C 1
ATOM 565 O O . ASP A 1 76 ? 26.344 -32.875 -1.132 1 97.75 76 ASP A O 1
ATOM 569 N N . GLN A 1 77 ? 25.203 -31.375 -2.42 1 97.94 77 GLN A N 1
ATOM 570 C CA . GLN A 1 77 ? 25.016 -30.469 -1.299 1 97.94 77 GLN A CA 1
ATOM 571 C C . GLN A 1 77 ? 23.562 -30.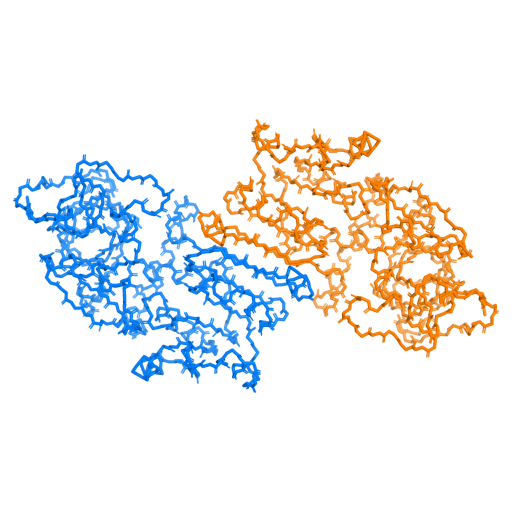422 -0.85 1 97.94 77 GLN A C 1
ATOM 573 O O . GLN A 1 77 ? 23.188 -29.625 0.006 1 97.94 77 GLN A O 1
ATOM 578 N N . VAL A 1 78 ? 22.734 -31.25 -1.442 1 97.38 78 VAL A N 1
ATOM 579 C CA . VAL A 1 78 ? 21.328 -31.328 -1.049 1 97.38 78 VAL A CA 1
ATOM 580 C C . VAL A 1 78 ? 21.219 -32.031 0.305 1 97.38 78 VAL A C 1
ATOM 582 O O . VAL A 1 78 ? 21.844 -33.062 0.537 1 97.38 78 VAL A O 1
ATOM 585 N N . THR A 1 79 ? 20.375 -31.484 1.221 1 95.19 79 THR A N 1
ATOM 586 C CA . THR A 1 79 ? 20.344 -32.031 2.568 1 95.19 79 THR A CA 1
ATOM 587 C C . THR A 1 79 ? 18.906 -32.344 2.984 1 95.19 79 THR A C 1
ATOM 589 O O . THR A 1 79 ? 18.688 -33.188 3.875 1 95.19 79 THR A O 1
ATOM 592 N N . GLN A 1 80 ? 17.891 -31.828 2.393 1 93.12 80 GLN A N 1
ATOM 593 C CA . GLN A 1 80 ? 16.531 -31.906 2.92 1 93.12 80 GLN A CA 1
ATOM 594 C C . GLN A 1 80 ? 15.672 -32.844 2.072 1 93.12 80 GLN A C 1
ATOM 596 O O . GLN A 1 80 ? 14.547 -33.156 2.451 1 93.12 80 GLN A O 1
ATOM 601 N N . ILE A 1 81 ? 16.109 -33.25 0.912 1 96.12 81 ILE A N 1
ATOM 602 C CA . ILE A 1 81 ? 15.367 -34.062 -0.072 1 96.12 81 ILE A CA 1
ATOM 603 C C . ILE A 1 81 ? 16.188 -35.281 -0.45 1 96.12 81 ILE A C 1
ATOM 605 O O . ILE A 1 81 ? 17.406 -35.219 -0.549 1 96.12 81 ILE A O 1
ATOM 609 N N . LYS A 1 82 ? 15.547 -36.406 -0.708 1 97.56 82 LYS A N 1
ATOM 610 C CA . LYS A 1 82 ? 16.25 -37.625 -1.114 1 97.56 82 LYS A CA 1
ATOM 611 C C . LYS A 1 82 ? 15.648 -38.219 -2.383 1 97.56 82 LYS A C 1
ATOM 613 O O . LYS A 1 82 ? 14.5 -37.938 -2.719 1 97.56 82 LYS A O 1
ATOM 618 N N . GLU A 1 83 ? 16.422 -39 -3.014 1 98.56 83 GLU A N 1
ATOM 619 C CA . GLU A 1 83 ? 15.945 -39.719 -4.188 1 98.56 83 GLU A CA 1
ATOM 620 C C . GLU A 1 83 ? 14.734 -40.594 -3.848 1 98.56 83 GLU A C 1
ATOM 622 O O . GLU A 1 83 ? 14.695 -41.25 -2.793 1 98.56 83 GLU A O 1
ATOM 627 N N . GLY A 1 84 ? 13.758 -40.531 -4.684 1 98.56 84 GLY A N 1
ATOM 628 C CA . GLY A 1 84 ? 12.555 -41.312 -4.461 1 98.56 84 GLY A CA 1
ATOM 629 C C . GLY A 1 84 ? 11.43 -40.5 -3.828 1 98.56 84 GLY A C 1
ATOM 630 O O . GLY A 1 84 ? 10.273 -40.938 -3.84 1 98.56 84 GLY A O 1
ATOM 631 N N . ASP A 1 85 ? 11.719 -39.344 -3.297 1 98.38 85 ASP A N 1
ATOM 632 C CA . ASP A 1 85 ? 10.703 -38.5 -2.674 1 98.38 85 ASP A CA 1
ATOM 633 C C . ASP A 1 85 ? 9.664 -38.031 -3.697 1 98.38 85 ASP A C 1
ATOM 635 O O . ASP A 1 85 ? 10.008 -37.719 -4.828 1 98.38 85 ASP A O 1
ATOM 639 N N . ARG A 1 86 ? 8.375 -38 -3.299 1 98.56 86 ARG A N 1
ATOM 640 C CA . ARG A 1 86 ? 7.316 -37.312 -4.051 1 98.56 86 ARG A CA 1
ATOM 641 C C . ARG A 1 86 ? 7.305 -35.844 -3.766 1 98.56 86 ARG A C 1
ATOM 643 O O . ARG A 1 86 ? 7.242 -35.406 -2.607 1 98.56 86 ARG A O 1
ATOM 650 N N . VAL A 1 87 ? 7.363 -35 -4.848 1 98.56 87 VAL A N 1
ATOM 651 C CA . VAL A 1 87 ? 7.547 -33.562 -4.598 1 98.56 87 VAL A CA 1
ATOM 652 C C . VAL A 1 87 ? 6.699 -32.781 -5.574 1 98.56 87 VAL A C 1
ATOM 654 O O . VAL A 1 87 ? 6.297 -33.281 -6.625 1 98.56 87 VAL A O 1
ATOM 657 N N . TRP A 1 88 ? 6.305 -31.625 -5.203 1 98.12 88 TRP A N 1
ATOM 658 C CA . TRP A 1 88 ? 5.953 -30.531 -6.113 1 98.12 88 TRP A CA 1
ATOM 659 C C . TRP A 1 88 ? 7.055 -29.484 -6.164 1 98.12 88 TRP A C 1
ATOM 661 O O . TRP A 1 88 ? 7.949 -29.484 -5.316 1 98.12 88 TRP A O 1
ATOM 671 N N . PHE A 1 89 ? 7.055 -28.656 -7.207 1 96.19 89 PHE A N 1
ATOM 672 C CA . PHE A 1 89 ? 8.109 -27.656 -7.348 1 96.19 89 PHE A CA 1
ATOM 673 C C . PHE A 1 89 ? 7.59 -26.422 -8.055 1 96.19 89 PHE A C 1
ATOM 675 O O . PHE A 1 89 ? 6.508 -26.438 -8.648 1 96.19 89 PHE A O 1
ATOM 682 N N . VAL A 1 90 ? 8.352 -25.406 -7.867 1 93.38 90 VAL A N 1
ATOM 683 C CA . VAL A 1 90 ? 8.102 -24.125 -8.539 1 93.38 90 VAL A CA 1
ATOM 684 C C . VAL A 1 90 ? 9.414 -23.578 -9.094 1 93.38 90 VAL A C 1
ATOM 686 O O . VAL A 1 90 ? 10.5 -23.984 -8.672 1 93.38 90 VAL A O 1
ATOM 689 N N . LYS A 1 91 ? 9.352 -22.781 -10.078 1 89.69 91 LYS A N 1
ATOM 690 C CA . LYS A 1 91 ? 10.5 -22.062 -10.648 1 89.69 91 LYS A CA 1
ATOM 691 C C . LYS A 1 91 ? 11.625 -23.031 -10.992 1 89.69 91 LYS A C 1
ATOM 693 O O . LYS A 1 91 ? 12.773 -22.828 -10.594 1 89.69 91 LYS A O 1
ATOM 698 N N . CYS A 1 92 ? 11.312 -24.094 -11.617 1 93.19 92 CYS A N 1
ATOM 699 C CA . CYS A 1 92 ? 12.375 -25 -12.047 1 93.19 92 CYS A CA 1
ATOM 700 C C . CYS A 1 92 ? 13.336 -24.297 -13 1 93.19 92 CYS A C 1
ATOM 702 O O . CYS A 1 92 ? 12.984 -23.281 -13.617 1 93.19 92 CYS A O 1
ATOM 704 N N . LEU A 1 93 ? 14.492 -24.797 -13.117 1 94.12 93 LEU A N 1
ATOM 705 C CA . LEU A 1 93 ? 15.586 -24.141 -13.812 1 94.12 93 LEU A CA 1
ATOM 706 C C . LEU A 1 93 ? 15.562 -24.469 -15.305 1 94.12 93 LEU A C 1
ATOM 708 O O . LEU A 1 93 ? 16.031 -23.672 -16.125 1 94.12 93 LEU A O 1
ATOM 712 N N . THR A 1 94 ? 14.969 -25.672 -15.648 1 96.44 94 THR A N 1
ATOM 713 C CA . THR A 1 94 ? 15.156 -26.141 -17.016 1 96.44 94 THR A CA 1
ATOM 714 C C . THR A 1 94 ? 13.805 -26.406 -17.688 1 96.44 94 THR A C 1
ATOM 716 O O . THR A 1 94 ? 13.742 -27.062 -18.719 1 96.44 94 THR A O 1
ATOM 719 N N . GLY A 1 95 ? 12.727 -26 -17.062 1 96.62 95 GLY A N 1
ATOM 720 C CA . GLY A 1 95 ? 11.398 -26.172 -17.641 1 96.62 95 GLY A CA 1
ATOM 721 C C . GLY A 1 95 ? 10.727 -27.469 -17.234 1 96.62 95 GLY A C 1
ATOM 722 O O . GLY A 1 95 ? 11.375 -28.5 -17.125 1 96.62 95 GLY A O 1
ATOM 723 N N . SER A 1 96 ? 9.445 -27.438 -17.031 1 98.06 96 SER A N 1
ATOM 724 C CA . SER A 1 96 ? 8.719 -28.578 -16.484 1 98.06 96 SER A CA 1
ATOM 725 C C . SER A 1 96 ? 8.031 -29.375 -17.578 1 98.06 96 SER A C 1
ATOM 727 O O . SER A 1 96 ? 7.535 -30.469 -17.328 1 98.06 96 SER A O 1
ATOM 729 N N . SER A 1 97 ? 8.016 -28.828 -18.812 1 98.56 97 SER A N 1
ATOM 730 C CA . SER A 1 97 ? 7.391 -29.547 -19.922 1 98.56 97 SER A CA 1
ATOM 731 C C . SER A 1 97 ? 8.359 -30.547 -20.547 1 98.56 97 SER A C 1
ATOM 733 O O . SER A 1 97 ? 8.57 -30.547 -21.75 1 98.56 97 SER A O 1
ATOM 735 N N . ALA A 1 98 ? 8.898 -31.375 -19.719 1 98.69 98 ALA A N 1
ATOM 736 C CA . ALA A 1 98 ? 9.859 -32.406 -20.094 1 98.69 98 ALA A CA 1
ATOM 737 C C . ALA A 1 98 ? 9.859 -33.531 -19.078 1 98.69 98 ALA A C 1
ATOM 739 O O . ALA A 1 98 ? 9.398 -33.375 -17.953 1 98.69 98 ALA A O 1
ATOM 740 N N . GLU A 1 99 ? 10.422 -34.625 -19.469 1 98.81 99 GLU A N 1
ATOM 741 C CA . GLU A 1 99 ? 10.438 -35.812 -18.609 1 98.81 99 GLU A CA 1
ATOM 742 C C . GLU A 1 99 ? 11.211 -35.562 -17.328 1 98.81 99 GLU A C 1
ATOM 744 O O . GLU A 1 99 ? 10.891 -36.125 -16.281 1 98.81 99 GLU A O 1
ATOM 749 N N . TYR A 1 100 ? 12.25 -34.75 -17.438 1 98.75 100 TYR A N 1
ATOM 750 C CA . TYR A 1 100 ? 13.039 -34.344 -16.281 1 98.75 100 TYR A CA 1
ATOM 751 C C . TYR A 1 100 ? 13.258 -32.844 -16.234 1 98.75 100 TYR A C 1
ATOM 753 O O . TYR A 1 100 ? 13.375 -32.219 -17.281 1 98.75 100 TYR A O 1
ATOM 761 N N . CYS A 1 101 ? 13.352 -32.312 -15.062 1 98.12 101 CYS A N 1
ATOM 762 C CA . CYS A 1 101 ? 13.75 -30.938 -14.898 1 98.12 101 CYS A CA 1
ATOM 763 C C . CYS A 1 101 ? 14.602 -30.75 -13.648 1 98.12 101 CYS A C 1
ATOM 765 O O . CYS A 1 101 ? 14.57 -31.578 -12.742 1 98.12 101 CYS A O 1
ATOM 767 N N . LEU A 1 102 ? 15.391 -29.734 -13.688 1 98 102 LEU A N 1
ATOM 768 C CA . LEU A 1 102 ? 16.25 -29.375 -12.57 1 98 102 LEU A CA 1
ATOM 769 C C . LEU A 1 102 ? 15.602 -28.281 -11.727 1 98 102 LEU A C 1
ATOM 771 O O . LEU A 1 102 ? 15.008 -27.344 -12.266 1 98 102 LEU A O 1
ATOM 775 N N . CYS A 1 103 ? 15.75 -28.469 -10.406 1 96.25 103 CYS A N 1
ATOM 776 C CA . CYS A 1 103 ? 15.32 -27.453 -9.453 1 96.25 103 CYS A CA 1
ATOM 777 C C . CYS A 1 103 ? 16.375 -27.25 -8.375 1 96.25 103 CYS A C 1
ATOM 779 O O . CYS A 1 103 ? 17.125 -28.172 -8.039 1 96.25 103 CYS A O 1
ATOM 781 N N . ASN A 1 104 ? 16.406 -25.984 -7.867 1 94.12 104 ASN A N 1
ATOM 782 C CA . ASN A 1 104 ? 17.078 -25.828 -6.59 1 94.12 104 ASN A CA 1
ATOM 783 C C . ASN A 1 104 ? 16.281 -26.438 -5.441 1 94.12 104 ASN A C 1
ATOM 785 O O . ASN A 1 104 ? 15.047 -26.406 -5.457 1 94.12 104 ASN A O 1
ATOM 789 N N . GLU A 1 105 ? 16.984 -26.906 -4.512 1 94.06 105 GLU A N 1
ATOM 790 C CA . GLU A 1 105 ? 16.359 -27.578 -3.375 1 94.06 105 GLU A CA 1
ATOM 791 C C . GLU A 1 105 ? 15.297 -26.703 -2.732 1 94.06 105 GLU A C 1
ATOM 793 O O . GLU A 1 105 ? 14.266 -27.188 -2.273 1 94.06 105 GLU A O 1
ATOM 798 N N . GLU A 1 106 ? 15.469 -25.359 -2.744 1 90.25 106 GLU A N 1
ATOM 799 C CA . GLU A 1 106 ? 14.578 -24.422 -2.074 1 90.25 106 GLU A CA 1
ATOM 800 C C . GLU A 1 106 ? 13.266 -24.266 -2.842 1 90.25 106 GLU A C 1
ATOM 802 O O . GLU A 1 106 ? 12.281 -23.75 -2.305 1 90.25 106 GLU A O 1
ATOM 807 N N . ALA A 1 107 ? 13.242 -24.734 -4.062 1 92.31 107 ALA A N 1
ATOM 808 C CA . ALA A 1 107 ? 12.062 -24.578 -4.914 1 92.31 107 ALA A CA 1
ATOM 809 C C . ALA A 1 107 ? 11.219 -25.844 -4.922 1 92.31 107 ALA A C 1
ATOM 811 O O . ALA A 1 107 ? 10.289 -25.969 -5.719 1 92.31 107 ALA A O 1
ATOM 812 N N . VAL A 1 108 ? 11.578 -26.734 -4.035 1 95.25 108 VAL A N 1
ATOM 813 C CA . VAL A 1 108 ? 10.938 -28.047 -4.027 1 95.25 108 VAL A CA 1
ATOM 814 C C . VAL A 1 108 ? 10.219 -28.266 -2.695 1 95.25 108 VAL A C 1
ATOM 816 O O . VAL A 1 108 ? 10.766 -27.953 -1.632 1 95.25 108 VAL A O 1
ATOM 819 N N . GLY A 1 109 ? 8.984 -28.734 -2.742 1 96.12 109 GLY A N 1
ATOM 820 C CA . GLY A 1 109 ? 8.219 -29.094 -1.562 1 96.12 109 GLY A CA 1
ATOM 821 C C . GLY A 1 109 ? 7.758 -30.531 -1.556 1 96.12 109 GLY A C 1
ATOM 822 O O . GLY A 1 109 ? 7.605 -31.141 -2.613 1 96.12 109 GLY A O 1
ATOM 823 N N . GLY A 1 110 ? 7.512 -31.016 -0.375 1 96.81 110 GLY A N 1
ATOM 824 C CA . GLY A 1 110 ? 7.047 -32.375 -0.241 1 96.81 110 GLY A CA 1
ATOM 825 C C . GLY A 1 110 ? 5.598 -32.562 -0.648 1 96.81 110 GLY A C 1
ATOM 826 O O . GLY A 1 110 ? 4.758 -31.703 -0.383 1 96.81 110 GLY A O 1
ATOM 827 N N . LEU A 1 111 ? 5.332 -33.656 -1.263 1 97.81 111 LEU A N 1
ATOM 828 C CA . LEU A 1 111 ? 3.98 -34.062 -1.63 1 97.81 111 LEU A CA 1
ATOM 829 C C . LEU A 1 111 ? 3.541 -35.281 -0.824 1 97.81 111 LEU A C 1
ATOM 831 O O . LEU A 1 111 ? 3.809 -36.438 -1.216 1 97.81 111 LEU A O 1
ATOM 835 N N . PRO A 1 112 ? 2.842 -35.062 0.234 1 96.19 112 PRO A N 1
ATOM 836 C CA . PRO A 1 112 ? 2.467 -36.188 1.111 1 96.19 112 PRO A CA 1
ATOM 837 C C . PRO A 1 112 ? 1.397 -37.062 0.499 1 96.19 112 PRO A C 1
ATOM 839 O O . PRO A 1 112 ? 0.596 -36.625 -0.32 1 96.19 112 PRO A O 1
ATOM 842 N N . GLU A 1 113 ? 1.524 -38.375 0.891 1 91.25 113 GLU A N 1
ATOM 843 C CA . GLU A 1 113 ? 0.395 -39.25 0.596 1 91.25 113 GLU A CA 1
ATOM 844 C C . GLU A 1 113 ? -0.868 -38.781 1.313 1 91.25 113 GLU A C 1
ATOM 846 O O . GLU A 1 113 ? -0.8 -38.25 2.436 1 91.25 113 GLU A O 1
ATOM 851 N N . PRO A 1 114 ? -1.95 -38.844 0.669 1 91.81 114 PRO A N 1
ATOM 852 C CA . PRO A 1 114 ? -2.27 -39.5 -0.599 1 91.81 114 PRO A CA 1
ATOM 853 C C . PRO A 1 114 ? -2.363 -38.5 -1.767 1 91.81 114 PRO A C 1
ATOM 855 O O . PRO A 1 114 ? -3.01 -38.812 -2.775 1 91.81 114 PRO A O 1
ATOM 858 N N . SER A 1 115 ? -1.811 -37.344 -1.605 1 95.75 115 SER A N 1
ATOM 859 C CA . SER A 1 115 ? -1.95 -36.344 -2.68 1 95.75 115 SER A CA 1
ATOM 860 C C . SER A 1 115 ? -1.398 -36.906 -3.994 1 95.75 115 SER A C 1
ATOM 862 O O . SER A 1 115 ? -0.285 -37.406 -4.035 1 95.75 115 SER A O 1
ATOM 864 N N . SER A 1 116 ? -2.17 -36.719 -5.051 1 98 116 SER A N 1
ATOM 865 C CA . SER A 1 116 ? -1.747 -37.188 -6.371 1 98 116 SER A CA 1
ATOM 866 C C . SER A 1 116 ? -0.75 -36.219 -7 1 98 116 SER A C 1
ATOM 868 O O . SER A 1 116 ? -0.583 -35.094 -6.523 1 98 116 SER A O 1
ATOM 870 N N . PHE A 1 117 ? -0.105 -36.688 -8.016 1 98.5 117 PHE A N 1
ATOM 871 C CA . PHE A 1 117 ? 0.822 -35.812 -8.734 1 98.5 117 PHE A CA 1
ATOM 872 C C . PHE A 1 117 ? 0.073 -34.719 -9.469 1 98.5 117 PHE A C 1
ATOM 874 O O . PHE A 1 117 ? 0.609 -33.625 -9.672 1 98.5 117 PHE A O 1
ATOM 881 N N . GLU A 1 118 ? -1.195 -35 -9.898 1 98.12 118 GLU A N 1
ATOM 882 C CA . GLU A 1 118 ? -2.025 -33.938 -10.453 1 98.12 118 GLU A CA 1
ATOM 883 C C . GLU A 1 118 ? -2.203 -32.781 -9.453 1 98.12 118 GLU A C 1
ATOM 885 O O . GLU A 1 118 ? -2.027 -31.625 -9.805 1 98.12 118 GLU A O 1
ATOM 890 N N . VAL A 1 119 ? -2.492 -33.156 -8.242 1 97.75 119 VAL A N 1
ATOM 891 C CA . VAL A 1 119 ? -2.646 -32.188 -7.172 1 97.75 119 VAL A CA 1
ATOM 892 C C . VAL A 1 119 ? -1.336 -31.422 -6.965 1 97.75 119 VAL A C 1
ATOM 894 O O . VAL A 1 119 ? -1.327 -30.188 -6.887 1 97.75 119 VAL A O 1
ATOM 897 N N . GLY A 1 120 ? -0.271 -32.094 -6.941 1 98.25 120 GLY A N 1
ATOM 898 C CA . GLY A 1 120 ? 1.033 -31.484 -6.75 1 98.25 120 GLY A CA 1
ATOM 899 C C . GLY A 1 120 ? 1.364 -30.453 -7.805 1 98.25 120 GLY A C 1
ATOM 900 O O . GLY A 1 120 ? 1.943 -29.406 -7.496 1 98.25 120 GLY A O 1
ATOM 901 N N . ALA A 1 121 ? 1.015 -30.734 -9.023 1 98.31 121 ALA A N 1
ATOM 902 C CA . ALA A 1 121 ? 1.354 -29.859 -10.141 1 98.31 121 ALA A CA 1
ATOM 903 C C . ALA A 1 121 ? 0.586 -28.531 -10.055 1 98.31 121 ALA A C 1
ATOM 905 O O . ALA A 1 121 ? 0.918 -27.578 -10.75 1 98.31 121 ALA A O 1
ATOM 906 N N . MET A 1 122 ? -0.427 -28.516 -9.211 1 97.62 122 MET A N 1
ATOM 907 C CA . MET A 1 122 ? -1.283 -27.328 -9.102 1 97.62 122 MET A CA 1
ATOM 908 C C . MET A 1 122 ? -0.885 -26.484 -7.902 1 97.62 122 MET A C 1
ATOM 910 O O . MET A 1 122 ? -1.479 -25.438 -7.656 1 97.62 122 MET A O 1
ATOM 914 N N . ILE A 1 123 ? 0.185 -26.844 -7.18 1 97 123 ILE A N 1
ATOM 915 C CA . ILE A 1 123 ? 0.508 -26.219 -5.902 1 97 123 ILE A CA 1
ATOM 916 C C . ILE A 1 123 ? 1.475 -25.047 -6.125 1 97 123 ILE A C 1
ATOM 918 O O . ILE A 1 123 ? 1.224 -23.938 -5.676 1 97 123 ILE A O 1
ATOM 922 N N . GLY A 1 124 ? 2.525 -25.188 -6.848 1 93.88 124 GLY A N 1
ATOM 923 C CA . GLY A 1 124 ? 3.666 -24.281 -6.922 1 93.88 124 GLY A CA 1
ATOM 924 C C . GLY A 1 124 ? 3.268 -22.828 -7.02 1 93.88 124 GLY A C 1
ATOM 925 O O . GLY A 1 124 ? 3.129 -22.141 -6 1 93.88 124 GLY A O 1
ATOM 926 N N . THR A 1 125 ? 3.09 -22.344 -8.156 1 93.06 125 THR A N 1
ATOM 927 C CA . THR A 1 125 ? 2.883 -20.922 -8.406 1 93.06 125 THR A CA 1
ATOM 928 C C . THR A 1 125 ? 1.578 -20.438 -7.773 1 93.06 125 THR A C 1
ATOM 930 O O . THR A 1 125 ? 1.571 -19.484 -7.008 1 93.06 125 THR A O 1
ATOM 933 N N . PRO A 1 126 ? 0.49 -21.156 -7.945 1 95.12 126 PRO A N 1
ATOM 934 C CA . PRO A 1 126 ? -0.776 -20.609 -7.453 1 95.12 126 PRO A CA 1
ATOM 935 C C . PRO A 1 126 ? -0.823 -20.5 -5.93 1 95.12 126 PRO A C 1
ATOM 937 O O . PRO A 1 126 ? -1.156 -19.438 -5.391 1 95.12 126 PRO A O 1
ATOM 940 N N . TYR A 1 127 ? -0.392 -21.531 -5.215 1 96 127 TYR A N 1
ATOM 941 C CA . TYR A 1 127 ? -0.558 -21.531 -3.764 1 96 127 TYR A CA 1
ATOM 942 C C . TYR A 1 127 ? 0.528 -20.703 -3.084 1 96 127 TYR A C 1
ATOM 944 O O . TYR A 1 127 ? 0.289 -20.094 -2.043 1 96 127 TYR A O 1
ATOM 952 N N . MET A 1 128 ? 1.691 -20.688 -3.707 1 93.31 128 MET A N 1
ATOM 953 C CA . MET A 1 128 ? 2.732 -19.828 -3.152 1 93.31 128 MET A CA 1
ATOM 954 C C . MET A 1 128 ? 2.389 -18.359 -3.354 1 93.31 128 MET A C 1
ATOM 956 O O . MET A 1 128 ? 2.641 -17.531 -2.475 1 93.31 128 MET A O 1
ATOM 960 N N . THR A 1 129 ? 1.843 -18.047 -4.496 1 94 129 THR A N 1
ATOM 961 C CA . THR A 1 129 ? 1.402 -16.688 -4.754 1 94 129 THR A CA 1
ATOM 962 C C . THR A 1 129 ? 0.294 -16.281 -3.785 1 94 129 THR A C 1
ATOM 964 O O . THR A 1 129 ? 0.314 -15.18 -3.234 1 94 129 THR A O 1
ATOM 967 N N . ALA A 1 130 ? -0.635 -17.172 -3.576 1 96.81 130 ALA A N 1
ATOM 968 C CA . ALA A 1 130 ? -1.731 -16.906 -2.65 1 96.81 130 ALA A CA 1
ATOM 969 C C . ALA A 1 130 ? -1.208 -16.656 -1.239 1 96.81 130 ALA A C 1
ATOM 971 O O . ALA A 1 130 ? -1.624 -15.703 -0.573 1 96.81 130 ALA A O 1
ATOM 972 N N . TYR A 1 131 ? -0.298 -17.531 -0.811 1 96.25 131 TYR A N 1
ATOM 973 C CA . TYR A 1 131 ? 0.287 -17.391 0.517 1 96.25 131 TYR A CA 1
ATOM 974 C C . TYR A 1 131 ? 0.951 -16.016 0.67 1 96.25 131 TYR A C 1
ATOM 976 O O . TYR A 1 131 ? 0.753 -15.336 1.677 1 96.25 131 TYR A O 1
ATOM 984 N N . ARG A 1 132 ? 1.69 -15.68 -0.309 1 94.88 132 ARG A N 1
ATOM 985 C CA . ARG A 1 132 ? 2.385 -14.391 -0.275 1 94.88 132 ARG A CA 1
ATOM 986 C C . ARG A 1 132 ? 1.393 -13.234 -0.239 1 94.88 132 ARG A C 1
ATOM 988 O O . ARG A 1 132 ? 1.542 -12.305 0.559 1 94.88 132 ARG A O 1
ATOM 995 N N . ALA A 1 133 ? 0.383 -13.266 -1.06 1 96.94 133 ALA A N 1
ATOM 996 C CA . ALA A 1 133 ? -0.621 -12.203 -1.121 1 96.94 133 ALA A CA 1
ATOM 997 C C . ALA A 1 133 ? -1.339 -12.047 0.217 1 96.94 133 ALA A C 1
ATOM 999 O O . ALA A 1 133 ? -1.473 -10.938 0.733 1 96.94 133 ALA A O 1
ATOM 1000 N N . ILE A 1 134 ? -1.722 -13.18 0.818 1 97.5 134 ILE A N 1
ATOM 1001 C CA . ILE A 1 134 ? -2.605 -13.203 1.979 1 97.5 134 ILE A CA 1
ATOM 1002 C C . ILE A 1 134 ? -1.811 -12.867 3.238 1 97.5 134 ILE A C 1
ATOM 1004 O O . ILE A 1 134 ? -2.205 -11.992 4.016 1 97.5 134 ILE A O 1
ATOM 1008 N N . PHE A 1 135 ? -0.676 -13.516 3.414 1 95.75 135 PHE A N 1
ATOM 1009 C CA . PHE A 1 135 ? -0.036 -13.469 4.723 1 95.75 135 PHE A CA 1
ATOM 1010 C C . PHE A 1 135 ? 1.134 -12.492 4.723 1 95.75 135 PHE A C 1
ATOM 1012 O O . PHE A 1 135 ? 1.379 -11.812 5.715 1 95.75 135 PHE A O 1
ATOM 1019 N N . GLN A 1 136 ? 1.827 -12.406 3.65 1 93.75 136 GLN A N 1
ATOM 1020 C CA . GLN A 1 136 ? 3.064 -11.633 3.674 1 93.75 136 GLN A CA 1
ATOM 1021 C C . GLN A 1 136 ? 2.832 -10.203 3.188 1 93.75 136 GLN A C 1
ATOM 1023 O O . GLN A 1 136 ? 3.539 -9.281 3.596 1 93.75 136 GLN A O 1
ATOM 1028 N N . LYS A 1 137 ? 1.832 -9.984 2.338 1 95.88 137 LYS A N 1
ATOM 1029 C CA . LYS A 1 137 ? 1.64 -8.648 1.775 1 95.88 137 LYS A CA 1
ATOM 1030 C C . LYS A 1 137 ? 0.387 -7.988 2.344 1 95.88 137 LYS A C 1
ATOM 1032 O O . LYS A 1 137 ? 0.454 -6.883 2.885 1 95.88 137 LYS A O 1
ATOM 1037 N N . ALA A 1 138 ? -0.702 -8.727 2.336 1 97.94 138 ALA A N 1
ATOM 1038 C CA . ALA A 1 138 ? -1.94 -8.133 2.832 1 97.94 138 ALA A CA 1
ATOM 1039 C C . ALA A 1 138 ? -2.098 -8.359 4.332 1 97.94 138 ALA A C 1
ATOM 1041 O O . ALA A 1 138 ? -2.938 -7.73 4.977 1 97.94 138 ALA A O 1
ATOM 1042 N N . HIS A 1 139 ? -1.366 -9.32 4.938 1 97.88 139 HIS A N 1
ATOM 1043 C CA . HIS A 1 139 ? -1.38 -9.594 6.367 1 97.88 139 HIS A CA 1
ATOM 1044 C C . HIS A 1 139 ? -2.799 -9.859 6.863 1 97.88 139 HIS A C 1
ATOM 1046 O O . HIS A 1 139 ? -3.236 -9.258 7.848 1 97.88 139 HIS A O 1
ATOM 1052 N N . VAL A 1 140 ? -3.469 -10.688 6.188 1 98.56 140 VAL A N 1
ATOM 1053 C CA . VAL A 1 140 ? -4.852 -11.031 6.512 1 98.56 140 VAL A CA 1
ATOM 1054 C C . VAL A 1 140 ? -4.914 -11.664 7.898 1 98.56 140 VAL A C 1
ATOM 1056 O O . VAL A 1 140 ? -4.047 -12.461 8.266 1 98.56 140 VAL A O 1
ATOM 1059 N N . LYS A 1 141 ? -5.961 -11.344 8.648 1 98.25 141 LYS A N 1
ATOM 1060 C CA . LYS A 1 141 ? -6.156 -11.844 10.008 1 98.25 141 LYS A CA 1
ATOM 1061 C C . LYS A 1 141 ? -7.504 -12.547 10.141 1 98.25 141 LYS A C 1
ATOM 1063 O O . LYS A 1 141 ? -8.438 -12.266 9.383 1 98.25 141 LYS A O 1
ATOM 1068 N N . LYS A 1 142 ? -7.469 -13.438 11.125 1 98.38 142 LYS A N 1
ATOM 1069 C CA . LYS A 1 142 ? -8.719 -14.102 11.492 1 98.38 142 LYS A CA 1
ATOM 1070 C C . LYS A 1 142 ? -9.836 -13.078 11.711 1 98.38 142 LYS A C 1
ATOM 1072 O O . LYS A 1 142 ? -9.617 -12.039 12.328 1 98.38 142 LYS A O 1
ATOM 1077 N N . GLY A 1 143 ? -11.016 -13.375 11.18 1 98.44 143 GLY A N 1
ATOM 1078 C CA . GLY A 1 143 ? -12.188 -12.547 11.422 1 98.44 143 GLY A CA 1
ATOM 1079 C C . GLY A 1 143 ? -12.398 -11.477 10.375 1 98.44 143 GLY A C 1
ATOM 1080 O O . GLY A 1 143 ? -13.477 -10.883 10.289 1 98.44 143 GLY A O 1
ATOM 1081 N N . GLU A 1 144 ? -11.469 -11.234 9.516 1 98.69 144 GLU A N 1
ATOM 1082 C CA . GLU A 1 144 ? -11.602 -10.203 8.484 1 98.69 144 GLU A CA 1
ATOM 1083 C C . GLU A 1 144 ? -12.438 -10.711 7.309 1 98.69 144 GLU A C 1
ATOM 1085 O O . GLU A 1 144 ? -12.57 -11.914 7.105 1 98.69 144 GLU A O 1
ATOM 1090 N N . THR A 1 145 ? -13.023 -9.789 6.609 1 98.81 145 THR A N 1
ATOM 1091 C CA . THR A 1 145 ? -13.727 -10.062 5.363 1 98.81 145 THR A CA 1
ATOM 1092 C C . THR A 1 145 ? -12.82 -9.828 4.16 1 98.81 145 THR A C 1
ATOM 1094 O O . THR A 1 145 ? -12.281 -8.727 3.994 1 98.81 145 THR A O 1
ATOM 1097 N N . VAL A 1 146 ? -12.672 -10.867 3.348 1 98.88 146 VAL A N 1
ATOM 1098 C CA . VAL A 1 146 ? -11.758 -10.812 2.209 1 98.88 146 VAL A CA 1
ATOM 1099 C C . VAL A 1 146 ? -12.547 -10.984 0.911 1 98.88 146 VAL A C 1
ATOM 1101 O O . VAL A 1 146 ? -13.289 -11.953 0.753 1 98.88 146 VAL A O 1
ATOM 1104 N N . LEU A 1 147 ? -12.43 -10.023 0.016 1 98.88 147 LEU A N 1
ATOM 1105 C CA . LEU A 1 147 ? -12.953 -10.141 -1.339 1 98.88 147 LEU A CA 1
ATOM 1106 C C . LEU A 1 147 ? -11.883 -10.641 -2.299 1 98.88 147 LEU A C 1
ATOM 1108 O O . LEU A 1 147 ? -10.812 -10.039 -2.412 1 98.88 147 LEU A O 1
ATOM 1112 N N . ILE A 1 148 ? -12.148 -11.703 -2.926 1 98.69 148 ILE A N 1
ATOM 1113 C CA . ILE A 1 148 ? -11.234 -12.297 -3.898 1 98.69 148 ILE A CA 1
ATOM 1114 C C . ILE A 1 148 ? -11.844 -12.211 -5.297 1 98.69 148 ILE A C 1
ATOM 1116 O O . ILE A 1 148 ? -12.781 -12.945 -5.617 1 98.69 148 ILE A O 1
ATOM 1120 N N . HIS A 1 149 ? -11.273 -11.336 -6.109 1 96.88 149 HIS A N 1
ATOM 1121 C CA . HIS A 1 149 ? -11.734 -11.25 -7.488 1 96.88 149 HIS A CA 1
ATOM 1122 C C . HIS A 1 149 ? -11.289 -12.461 -8.297 1 96.88 149 HIS A C 1
ATOM 1124 O O . HIS A 1 149 ? -10.195 -12.984 -8.086 1 96.88 149 HIS A O 1
ATOM 1130 N N . GLY A 1 150 ? -12.094 -12.844 -9.297 1 93.44 150 GLY A N 1
ATOM 1131 C CA . GLY A 1 150 ? -11.688 -13.977 -10.117 1 93.44 150 GLY A CA 1
ATOM 1132 C C . GLY A 1 150 ? -11.266 -15.188 -9.312 1 93.44 150 GLY A C 1
ATOM 1133 O O . GLY A 1 150 ? -10.219 -15.781 -9.57 1 93.44 150 GLY A O 1
ATOM 1134 N N . ALA A 1 151 ? -12.055 -15.555 -8.43 1 96.56 151 ALA A N 1
ATOM 1135 C CA . ALA A 1 151 ? -11.664 -16.531 -7.418 1 96.56 151 ALA A CA 1
ATOM 1136 C C . ALA A 1 151 ? -11.633 -17.938 -7.992 1 96.56 151 ALA A C 1
ATOM 1138 O O . ALA A 1 151 ? -11.125 -18.875 -7.359 1 96.56 151 ALA A O 1
ATOM 1139 N N . THR A 1 152 ? -12.07 -18.094 -9.219 1 95.88 152 THR A N 1
ATOM 1140 C CA . THR A 1 152 ? -12.219 -19.438 -9.781 1 95.88 152 THR A CA 1
ATOM 1141 C C . THR A 1 152 ? -10.898 -19.922 -10.375 1 95.88 152 THR A C 1
ATOM 1143 O O . THR A 1 152 ? -10.758 -21.109 -10.695 1 95.88 152 THR A O 1
ATOM 1146 N N . GLY A 1 153 ? -9.93 -19.047 -10.516 1 94.19 153 GLY A N 1
ATOM 1147 C CA . GLY A 1 153 ? -8.625 -19.453 -11 1 94.19 153 GLY A CA 1
ATOM 1148 C C . GLY A 1 153 ? -7.762 -20.094 -9.93 1 94.19 153 GLY A C 1
ATOM 1149 O O . GLY A 1 153 ? -8.195 -20.25 -8.781 1 94.19 153 GLY A O 1
ATOM 1150 N N . GLY A 1 154 ? -6.566 -20.5 -10.32 1 94.5 154 GLY A N 1
ATOM 1151 C CA . GLY A 1 154 ? -5.672 -21.219 -9.422 1 94.5 154 GLY A CA 1
ATOM 1152 C C . GLY A 1 154 ? -5.32 -20.438 -8.172 1 94.5 154 GLY A C 1
ATOM 1153 O O . GLY A 1 154 ? -5.461 -20.938 -7.059 1 94.5 154 GLY A O 1
ATOM 1154 N N . VAL A 1 155 ? -4.883 -19.188 -8.352 1 95.81 155 VAL A N 1
ATOM 1155 C CA . VAL A 1 155 ? -4.531 -18.359 -7.203 1 95.81 155 VAL A CA 1
ATOM 1156 C C . VAL A 1 155 ? -5.785 -18.031 -6.398 1 95.81 155 VAL A C 1
ATOM 1158 O O . VAL A 1 155 ? -5.762 -18.062 -5.168 1 95.81 155 VAL A O 1
ATOM 1161 N N . GLY A 1 156 ? -6.855 -17.75 -7.07 1 97.25 156 GLY A N 1
ATOM 1162 C CA . GLY A 1 156 ? -8.117 -17.453 -6.406 1 97.25 156 GLY A CA 1
ATOM 1163 C C . GLY A 1 156 ? -8.609 -18.594 -5.523 1 97.25 156 GLY A C 1
ATOM 1164 O O . GLY A 1 156 ? -8.953 -18.375 -4.363 1 97.25 156 GLY A O 1
ATOM 1165 N N . ASN A 1 157 ? -8.594 -19.797 -6.066 1 97.06 157 ASN A N 1
ATOM 1166 C CA . ASN A 1 157 ? -8.977 -20.969 -5.297 1 97.06 157 ASN A CA 1
ATOM 1167 C C . ASN A 1 157 ? -8.125 -21.125 -4.043 1 97.06 157 ASN A C 1
ATOM 1169 O O . ASN A 1 157 ? -8.648 -21.406 -2.963 1 97.06 157 ASN A O 1
ATOM 1173 N N . ALA A 1 158 ? -6.879 -20.953 -4.277 1 97.5 158 ALA A N 1
ATOM 1174 C CA . ALA A 1 158 ? -5.945 -21.062 -3.16 1 97.5 158 ALA A CA 1
ATOM 1175 C C . ALA A 1 158 ? -6.254 -20.031 -2.08 1 97.5 158 ALA A C 1
ATOM 1177 O O . ALA A 1 158 ? -6.254 -20.344 -0.889 1 97.5 158 ALA A O 1
ATOM 1178 N N . CYS A 1 159 ? -6.57 -18.828 -2.48 1 98.56 159 CYS A N 1
ATOM 1179 C CA . CYS A 1 159 ? -6.898 -17.766 -1.544 1 98.56 159 CYS A CA 1
ATOM 1180 C C . CYS A 1 159 ? -8.156 -18.094 -0.755 1 98.56 159 CYS A C 1
ATOM 1182 O O . CYS A 1 159 ? -8.211 -17.875 0.457 1 98.56 159 CYS A O 1
ATOM 1184 N N . VAL A 1 160 ? -9.18 -18.609 -1.436 1 98.69 160 VAL A N 1
ATOM 1185 C CA . VAL A 1 160 ? -10.422 -18.984 -0.762 1 98.69 160 VAL A CA 1
ATOM 1186 C C . VAL A 1 160 ? -10.133 -19.984 0.345 1 98.69 160 VAL A C 1
ATOM 1188 O O . VAL A 1 160 ? -10.539 -19.797 1.492 1 98.69 160 VAL A O 1
ATOM 1191 N N . GLN A 1 161 ? -9.406 -20.984 0.037 1 98.44 161 GLN A N 1
ATOM 1192 C CA . GLN A 1 161 ? -9.125 -22.062 0.98 1 98.44 161 GLN A CA 1
ATOM 1193 C C . GLN A 1 161 ? -8.297 -21.562 2.156 1 98.44 161 GLN A C 1
ATOM 1195 O O . GLN A 1 161 ? -8.602 -21.859 3.312 1 98.44 161 GLN A O 1
ATOM 1200 N N . MET A 1 162 ? -7.262 -20.781 1.896 1 98.31 162 MET A N 1
ATOM 1201 C CA . MET A 1 162 ? -6.375 -20.297 2.947 1 98.31 162 MET A CA 1
ATOM 1202 C C . MET A 1 162 ? -7.113 -19.328 3.875 1 98.31 162 MET A C 1
ATOM 1204 O O . MET A 1 162 ? -6.969 -19.406 5.098 1 98.31 162 MET A O 1
ATOM 1208 N N . CYS A 1 163 ? -7.863 -18.406 3.297 1 98.81 163 CYS A N 1
ATOM 1209 C CA . CYS A 1 163 ? -8.602 -17.438 4.105 1 98.81 163 CYS A CA 1
ATOM 1210 C C . CYS A 1 163 ? -9.648 -18.141 4.965 1 98.81 163 CYS A C 1
ATOM 1212 O O . CYS A 1 163 ? -9.828 -17.797 6.137 1 98.81 163 CYS A O 1
ATOM 1214 N N . LYS A 1 164 ? -10.336 -19.141 4.41 1 98.56 164 LYS A N 1
ATOM 1215 C CA . LYS A 1 164 ? -11.305 -19.891 5.195 1 98.56 164 LYS A CA 1
ATOM 1216 C C . LYS A 1 164 ? -10.625 -20.641 6.336 1 98.56 164 LYS A C 1
ATOM 1218 O O . LYS A 1 164 ? -11.141 -20.703 7.453 1 98.56 164 LYS A O 1
ATOM 1223 N N . ASN A 1 165 ? -9.523 -21.188 6.047 1 97.88 165 ASN A N 1
ATOM 1224 C CA . ASN A 1 165 ? -8.789 -21.984 7.035 1 97.88 165 ASN A CA 1
ATOM 1225 C C . ASN A 1 165 ? -8.43 -21.141 8.258 1 97.88 165 ASN A C 1
ATOM 1227 O O . ASN A 1 165 ? -8.367 -21.656 9.375 1 97.88 165 ASN A O 1
ATOM 1231 N N . ILE A 1 166 ? -8.188 -19.844 8.094 1 97.62 166 ILE A N 1
ATOM 1232 C CA . ILE A 1 166 ? -7.754 -19.047 9.234 1 97.62 166 ILE A CA 1
ATOM 1233 C C . ILE A 1 166 ? -8.953 -18.328 9.844 1 97.62 166 ILE A C 1
ATOM 1235 O O . ILE A 1 166 ? -8.805 -17.562 10.797 1 97.62 166 ILE A O 1
ATOM 1239 N N . GLY A 1 167 ? -10.125 -18.484 9.219 1 98.44 167 GLY A N 1
ATOM 1240 C CA . GLY A 1 167 ? -11.336 -18.016 9.875 1 98.44 167 GLY A CA 1
ATOM 1241 C C . GLY A 1 167 ? -11.836 -16.688 9.328 1 98.44 167 GLY A C 1
ATOM 1242 O O . GLY A 1 167 ? -12.484 -15.922 10.039 1 98.44 167 GLY A O 1
ATOM 1243 N N . CYS A 1 168 ? -11.586 -16.391 8.109 1 98.69 168 CYS A N 1
ATOM 1244 C CA . CYS A 1 168 ? -12.086 -15.188 7.465 1 98.69 168 CYS A CA 1
ATOM 1245 C C . CYS A 1 168 ? -13.477 -15.406 6.891 1 98.69 168 CYS A C 1
ATOM 1247 O O . CYS A 1 168 ? -13.883 -16.547 6.66 1 98.69 168 CYS A O 1
ATOM 1249 N N . ARG A 1 169 ? -14.258 -14.336 6.785 1 98.62 169 ARG A N 1
ATOM 1250 C CA . ARG A 1 169 ? -15.375 -14.32 5.844 1 98.62 169 ARG A CA 1
ATOM 1251 C C . ARG A 1 169 ? -14.883 -14.078 4.418 1 98.62 169 ARG A C 1
ATOM 1253 O O . ARG A 1 169 ? -14.211 -13.086 4.145 1 98.62 169 ARG A O 1
ATOM 1260 N N . VAL A 1 170 ? -15.227 -14.969 3.471 1 98.81 170 VAL A N 1
ATOM 1261 C CA . VAL A 1 170 ? -14.656 -14.922 2.129 1 98.81 170 VAL A CA 1
ATOM 1262 C C . VAL A 1 170 ? -15.758 -14.648 1.106 1 98.81 170 VAL A C 1
ATOM 1264 O O . VAL A 1 170 ? -16.75 -15.383 1.037 1 98.81 170 VAL A O 1
ATOM 1267 N N . ILE A 1 171 ? -15.594 -13.586 0.332 1 98.69 171 ILE A N 1
ATOM 1268 C CA . ILE A 1 171 ? -16.438 -13.227 -0.804 1 98.69 171 ILE A CA 1
ATOM 1269 C C . ILE A 1 171 ? -15.656 -13.438 -2.105 1 98.69 171 ILE A C 1
ATOM 1271 O O . ILE A 1 171 ? -14.562 -12.906 -2.271 1 98.69 171 ILE A O 1
ATOM 1275 N N . GLY A 1 172 ? -16.188 -14.258 -2.977 1 97.81 172 GLY A N 1
ATOM 1276 C CA . GLY A 1 172 ? -15.547 -14.477 -4.266 1 97.81 172 GLY A CA 1
ATOM 1277 C C . GLY A 1 172 ? -16.359 -13.953 -5.43 1 97.81 172 GLY A C 1
ATOM 1278 O O . GLY A 1 172 ? -17.578 -13.781 -5.316 1 97.81 172 GLY A O 1
ATOM 1279 N N . THR A 1 173 ? -15.672 -13.641 -6.484 1 96.56 173 THR A N 1
ATOM 1280 C CA . THR A 1 173 ? -16.375 -13.383 -7.734 1 96.56 173 THR A CA 1
ATOM 1281 C C . THR A 1 173 ? -16.062 -14.461 -8.766 1 96.56 173 THR A C 1
ATOM 1283 O O . THR A 1 173 ? -14.93 -14.961 -8.82 1 96.56 173 THR A O 1
ATOM 1286 N N . ALA A 1 174 ? -17.062 -14.812 -9.508 1 94.75 174 ALA A N 1
ATOM 1287 C CA . ALA A 1 174 ? -16.969 -15.805 -10.578 1 94.75 174 ALA A CA 1
ATOM 1288 C C . ALA A 1 174 ? -17.688 -15.312 -11.836 1 94.75 174 ALA A C 1
ATOM 1290 O O . ALA A 1 174 ? -18.516 -14.391 -11.781 1 94.75 174 ALA A O 1
ATOM 1291 N N . GLY A 1 175 ? -17.359 -15.945 -12.938 1 91.69 175 GLY A N 1
ATOM 1292 C CA . GLY A 1 175 ? -17.969 -15.516 -14.188 1 91.69 175 GLY A CA 1
ATOM 1293 C C . GLY A 1 175 ? -19.094 -16.438 -14.641 1 91.69 175 GLY A C 1
ATOM 1294 O O . GLY A 1 175 ? -19.734 -16.172 -15.656 1 91.69 175 GLY A O 1
ATOM 1295 N N . SER A 1 176 ? -19.312 -17.578 -13.961 1 91.44 176 SER A N 1
ATOM 1296 C CA . SER A 1 176 ? -20.328 -18.547 -14.336 1 91.44 176 SER A CA 1
ATOM 1297 C C . SER A 1 176 ? -20.969 -19.172 -13.102 1 91.44 176 SER A C 1
ATOM 1299 O O . SER A 1 176 ? -20.453 -19.047 -11.992 1 91.44 176 SER A O 1
ATOM 1301 N N . THR A 1 177 ? -22.109 -19.781 -13.375 1 92.5 177 THR A N 1
ATOM 1302 C CA . THR A 1 177 ? -22.797 -20.484 -12.297 1 92.5 177 THR A CA 1
ATOM 1303 C C . THR A 1 177 ? -21.953 -21.656 -11.797 1 92.5 177 THR A C 1
ATOM 1305 O O . THR A 1 177 ? -21.875 -21.906 -10.594 1 92.5 177 THR A O 1
ATOM 1308 N N . GLU A 1 178 ? -21.328 -22.312 -12.734 1 93.25 178 GLU A N 1
ATOM 1309 C CA . GLU A 1 178 ? -20.469 -23.422 -12.375 1 93.25 178 GLU A CA 1
ATOM 1310 C C . GLU A 1 178 ? -19.312 -22.969 -11.5 1 93.25 178 GLU A C 1
ATOM 1312 O O . GLU A 1 178 ? -18.969 -23.625 -10.516 1 93.25 178 GLU A O 1
ATOM 1317 N N . GLY A 1 179 ? -18.781 -21.891 -11.898 1 94.12 179 GLY A N 1
ATOM 1318 C CA . GLY A 1 179 ? -17.703 -21.312 -11.094 1 94.12 179 GLY A CA 1
ATOM 1319 C C . GLY A 1 179 ? -18.156 -20.906 -9.703 1 94.12 179 GLY A C 1
ATOM 1320 O O . GLY A 1 179 ? -17.422 -21.109 -8.734 1 94.12 179 GLY A O 1
ATOM 1321 N N . ALA A 1 180 ? -19.344 -20.359 -9.656 1 95.25 180 ALA A N 1
ATOM 1322 C CA . ALA A 1 180 ? -19.875 -19.938 -8.367 1 95.25 180 ALA A CA 1
ATOM 1323 C C . ALA A 1 180 ? -20.094 -21.141 -7.449 1 95.25 180 ALA A C 1
ATOM 1325 O O . ALA A 1 180 ? -19.734 -21.109 -6.27 1 95.25 180 ALA A O 1
ATOM 1326 N N . ASP A 1 181 ? -20.625 -22.188 -7.988 1 96.06 181 ASP A N 1
ATOM 1327 C CA . ASP A 1 181 ? -20.859 -23.406 -7.23 1 96.06 181 ASP A CA 1
ATOM 1328 C C . ASP A 1 181 ? -19.547 -23.984 -6.707 1 96.06 181 ASP A C 1
ATOM 1330 O O . ASP A 1 181 ? -19.484 -24.453 -5.57 1 96.06 181 ASP A O 1
ATOM 1334 N N . MET A 1 182 ? -18.594 -23.891 -7.547 1 95.38 182 MET A N 1
ATOM 1335 C CA . MET A 1 182 ? -17.266 -24.375 -7.16 1 95.38 182 MET A CA 1
ATOM 1336 C C . MET A 1 182 ? -16.734 -23.594 -5.969 1 95.38 182 MET A C 1
ATOM 1338 O O . MET A 1 182 ? -16.188 -24.188 -5.027 1 95.38 182 MET A O 1
ATOM 1342 N N . LEU A 1 183 ? -16.891 -22.328 -5.965 1 97.31 183 LEU A N 1
ATOM 1343 C CA . LEU A 1 183 ? -16.375 -21.484 -4.891 1 97.31 183 LEU A CA 1
ATOM 1344 C C . LEU A 1 183 ? -17.109 -21.75 -3.586 1 97.31 183 LEU A C 1
ATOM 1346 O O . LEU A 1 183 ? -16.5 -21.766 -2.514 1 97.31 183 LEU A O 1
ATOM 1350 N N . VAL A 1 184 ? -18.406 -21.984 -3.689 1 97.25 184 VAL A N 1
ATOM 1351 C CA . VAL A 1 184 ? -19.172 -22.328 -2.5 1 97.25 184 VAL A CA 1
ATOM 1352 C C . VAL A 1 184 ? -18.672 -23.625 -1.9 1 97.25 184 VAL A C 1
ATOM 1354 O O . VAL A 1 184 ? -18.484 -23.734 -0.684 1 97.25 184 VAL A O 1
ATOM 1357 N N . LYS A 1 185 ? -18.375 -24.547 -2.73 1 95.94 185 LYS A N 1
ATOM 1358 C CA . LYS A 1 185 ? -17.875 -25.844 -2.273 1 95.94 185 LYS A CA 1
ATOM 1359 C C . LYS A 1 185 ? -16.5 -25.688 -1.607 1 95.94 185 LYS A C 1
ATOM 1361 O O . LYS A 1 185 ? -16.172 -26.438 -0.682 1 95.94 185 LYS A O 1
ATOM 1366 N N . LEU A 1 186 ? -15.789 -24.719 -2.078 1 96.31 186 LEU A N 1
ATOM 1367 C CA . LEU A 1 186 ? -14.461 -24.484 -1.521 1 96.31 186 LEU A CA 1
ATOM 1368 C C . LEU A 1 186 ? -14.547 -23.719 -0.204 1 96.31 186 LEU A C 1
ATOM 1370 O O . LEU A 1 186 ? -13.555 -23.609 0.521 1 96.31 186 LEU A O 1
ATOM 1374 N N . GLY A 1 187 ? -15.719 -23.094 0.086 1 96.81 187 GLY A N 1
ATOM 1375 C CA . GLY A 1 187 ? -15.914 -22.5 1.396 1 96.81 187 GLY A CA 1
ATOM 1376 C C . GLY A 1 187 ? -16.281 -21.031 1.33 1 96.81 187 GLY A C 1
ATOM 1377 O O . GLY A 1 187 ? -16.469 -20.375 2.363 1 96.81 187 GLY A O 1
ATOM 1378 N N . ALA A 1 188 ? -16.391 -20.438 0.175 1 98.19 188 ALA A N 1
ATOM 1379 C CA . ALA A 1 188 ? -16.781 -19.031 0.076 1 98.19 188 ALA A CA 1
ATOM 1380 C C . ALA A 1 188 ? -18.125 -18.781 0.75 1 98.19 188 ALA A C 1
ATOM 1382 O O . ALA A 1 188 ? -19.047 -19.578 0.625 1 98.19 188 ALA A O 1
ATOM 1383 N N . ASP A 1 189 ? -18.219 -17.688 1.425 1 98.38 189 ASP A N 1
ATOM 1384 C CA . ASP A 1 189 ? -19.453 -17.344 2.143 1 98.38 189 ASP A CA 1
ATOM 1385 C C . ASP A 1 189 ? -20.453 -16.641 1.224 1 98.38 189 ASP A C 1
ATOM 1387 O O . ASP A 1 189 ? -21.656 -16.719 1.439 1 98.38 189 ASP A O 1
ATOM 1391 N N . ALA A 1 190 ? -19.984 -15.945 0.292 1 97.62 190 ALA A N 1
ATOM 1392 C CA . ALA A 1 190 ? -20.781 -15.289 -0.736 1 97.62 190 ALA A CA 1
ATOM 1393 C C . ALA A 1 190 ? -20.047 -15.258 -2.07 1 97.62 190 ALA A C 1
ATOM 1395 O O . ALA A 1 190 ? -18.812 -15.188 -2.105 1 97.62 190 ALA A O 1
ATOM 1396 N N . VAL A 1 191 ? -20.812 -15.375 -3.121 1 97.25 191 VAL A N 1
ATOM 1397 C CA . VAL A 1 191 ? -20.219 -15.328 -4.457 1 97.25 191 VAL A CA 1
ATOM 1398 C C . VAL A 1 191 ? -21.047 -14.406 -5.348 1 97.25 191 VAL A C 1
ATOM 1400 O O . VAL A 1 191 ? -22.281 -14.477 -5.352 1 97.25 191 VAL A O 1
ATOM 1403 N N . PHE A 1 192 ? -20.391 -13.516 -6.066 1 95.94 192 PHE A N 1
ATOM 1404 C CA . PHE A 1 192 ? -21.031 -12.617 -7.02 1 95.94 192 PHE A CA 1
ATOM 1405 C C . PHE A 1 192 ? -20.531 -12.891 -8.438 1 95.94 192 PHE A C 1
ATOM 1407 O O . PHE A 1 192 ? -19.359 -13.211 -8.641 1 95.94 192 PHE A O 1
ATOM 1414 N N . ASN A 1 193 ? -21.406 -12.766 -9.383 1 93.44 193 ASN A N 1
ATOM 1415 C CA . ASN A 1 193 ? -21.031 -12.93 -10.781 1 93.44 193 ASN A CA 1
ATOM 1416 C C . ASN A 1 193 ? -20.484 -11.633 -11.375 1 93.44 193 ASN A C 1
ATOM 1418 O O . ASN A 1 193 ? -21.234 -10.672 -11.578 1 93.44 193 ASN A O 1
ATOM 1422 N N . HIS A 1 194 ? -19.234 -11.641 -11.75 1 89.94 194 HIS A N 1
ATOM 1423 C CA . HIS A 1 194 ? -18.609 -10.398 -12.18 1 89.94 194 HIS A CA 1
ATOM 1424 C C . HIS A 1 194 ? -18.891 -10.117 -13.656 1 89.94 194 HIS A C 1
ATOM 1426 O O . HIS A 1 194 ? -18.391 -9.141 -14.211 1 89.94 194 HIS A O 1
ATOM 1432 N N . ARG A 1 195 ? -19.625 -10.938 -14.273 1 89.19 195 ARG A N 1
ATOM 1433 C CA . ARG A 1 195 ? -20.062 -10.695 -15.648 1 89.19 195 ARG A CA 1
ATOM 1434 C C . ARG A 1 195 ? -21.422 -10.008 -15.688 1 89.19 195 ARG A C 1
ATOM 1436 O O . ARG A 1 195 ? -21.859 -9.539 -16.734 1 89.19 195 ARG A O 1
ATOM 1443 N N . THR A 1 196 ? -22.047 -10.078 -14.609 1 87.19 196 THR A N 1
ATOM 1444 C CA . THR A 1 196 ? -23.328 -9.375 -14.523 1 87.19 196 THR A CA 1
ATOM 1445 C C . THR A 1 196 ? -23.109 -7.879 -14.352 1 87.19 196 THR A C 1
ATOM 1447 O O . THR A 1 196 ? -22.266 -7.453 -13.562 1 87.19 196 THR A O 1
ATOM 1450 N N . ASP A 1 197 ? -23.859 -7.148 -15.039 1 87.25 197 ASP A N 1
ATOM 1451 C CA . ASP A 1 197 ? -23.781 -5.695 -14.93 1 87.25 197 ASP A CA 1
ATOM 1452 C C . ASP A 1 197 ? -24.078 -5.234 -13.508 1 87.25 197 ASP A C 1
ATOM 1454 O O . ASP A 1 197 ? -25.016 -5.719 -12.867 1 87.25 197 ASP A O 1
ATOM 1458 N N . GLY A 1 198 ? -23.266 -4.441 -13.039 1 89.88 198 GLY A N 1
ATOM 1459 C CA . GLY A 1 198 ? -23.5 -3.824 -11.742 1 89.88 198 GLY A CA 1
ATOM 1460 C C . GLY A 1 198 ? -23.094 -4.707 -10.578 1 89.88 198 GLY A C 1
ATOM 1461 O O . GLY A 1 198 ? -23.562 -4.52 -9.453 1 89.88 198 GLY A O 1
ATOM 1462 N N . TYR A 1 199 ? -22.312 -5.684 -10.82 1 89.5 199 TYR A N 1
ATOM 1463 C CA . TYR A 1 199 ? -22 -6.617 -9.742 1 89.5 199 TYR A CA 1
ATOM 1464 C C . TYR A 1 199 ? -21.266 -5.922 -8.602 1 89.5 199 TYR A C 1
ATOM 1466 O O . TYR A 1 199 ? -21.406 -6.301 -7.438 1 89.5 199 TYR A O 1
ATOM 1474 N N . ILE A 1 200 ? -20.547 -4.898 -8.891 1 92.12 200 ILE A N 1
ATOM 1475 C CA . ILE A 1 200 ? -19.859 -4.133 -7.855 1 92.12 200 ILE A CA 1
ATOM 1476 C C . ILE A 1 200 ? -20.875 -3.467 -6.938 1 92.12 200 ILE A C 1
ATOM 1478 O O . ILE A 1 200 ? -20.719 -3.486 -5.711 1 92.12 200 ILE A O 1
ATOM 1482 N N . ASP A 1 201 ? -21.828 -2.883 -7.551 1 93.31 201 ASP A N 1
ATOM 1483 C CA . ASP A 1 201 ? -22.906 -2.281 -6.773 1 93.31 201 ASP A CA 1
ATOM 1484 C C . ASP A 1 201 ? -23.594 -3.322 -5.898 1 93.31 201 ASP A C 1
ATOM 1486 O O . ASP A 1 201 ? -24.016 -3.021 -4.777 1 93.31 201 ASP A O 1
ATOM 1490 N N . LYS A 1 202 ? -23.781 -4.492 -6.449 1 93.44 202 LYS A N 1
ATOM 1491 C CA . LYS A 1 202 ? -24.391 -5.57 -5.684 1 93.44 202 LYS A CA 1
ATOM 1492 C C . LYS A 1 202 ? -23.562 -5.918 -4.457 1 93.44 202 LYS A C 1
ATOM 1494 O O . LYS A 1 202 ? -24.109 -6.164 -3.377 1 93.44 202 LYS A O 1
ATOM 1499 N N . ILE A 1 203 ? -22.281 -5.918 -4.633 1 94.75 203 ILE A N 1
ATOM 1500 C CA . ILE A 1 203 ? -21.391 -6.176 -3.498 1 94.75 203 ILE A CA 1
ATOM 1501 C C . ILE A 1 203 ? -21.547 -5.059 -2.465 1 94.75 203 ILE A C 1
ATOM 1503 O O . ILE A 1 203 ? -21.703 -5.328 -1.271 1 94.75 203 ILE A O 1
ATOM 1507 N N . ALA A 1 204 ? -21.484 -3.85 -2.92 1 93.5 204 ALA A N 1
ATOM 1508 C CA . ALA A 1 204 ? -21.625 -2.703 -2.025 1 93.5 204 ALA A CA 1
ATOM 1509 C C . ALA A 1 204 ? -22.938 -2.764 -1.259 1 93.5 204 ALA A C 1
ATOM 1511 O O . ALA A 1 204 ? -22.984 -2.502 -0.054 1 93.5 204 ALA A O 1
ATOM 1512 N N . LYS A 1 205 ? -24.047 -3.133 -1.86 1 92.62 205 LYS A N 1
ATOM 1513 C CA . LYS A 1 205 ? -25.375 -3.146 -1.286 1 92.62 205 LYS A CA 1
ATOM 1514 C C . LYS A 1 205 ? -25.547 -4.312 -0.318 1 92.62 205 LYS A C 1
ATOM 1516 O O . LYS A 1 205 ? -26.484 -4.332 0.482 1 92.62 205 LYS A O 1
ATOM 1521 N N . SER A 1 206 ? -24.703 -5.285 -0.512 1 92.5 206 SER A N 1
ATOM 1522 C CA . SER A 1 206 ? -24.781 -6.445 0.37 1 92.5 206 SER A CA 1
ATOM 1523 C C . SER A 1 206 ? -24.469 -6.066 1.813 1 92.5 206 SER A C 1
ATOM 1525 O O . SER A 1 206 ? -24.797 -6.812 2.742 1 92.5 206 SER A O 1
ATOM 1527 N N . GLY A 1 207 ? -23.703 -4.926 2.018 1 92.25 207 GLY A N 1
ATOM 1528 C CA . GLY A 1 207 ? -23.344 -4.469 3.352 1 92.25 207 GLY A CA 1
ATOM 1529 C C . GLY A 1 207 ? -22.094 -5.129 3.9 1 92.25 207 GLY A C 1
ATOM 1530 O O . GLY A 1 207 ? -21.734 -4.918 5.059 1 92.25 207 GLY A O 1
ATOM 1531 N N . GLU A 1 208 ? -21.484 -5.906 3.041 1 92.19 208 GLU A N 1
ATOM 1532 C CA . GLU A 1 208 ? -20.234 -6.543 3.459 1 92.19 208 GLU A CA 1
ATOM 1533 C C . GLU A 1 208 ? -19.172 -5.504 3.777 1 92.19 208 GLU A C 1
ATOM 1535 O O . GLU A 1 208 ? -18.969 -4.562 3.008 1 92.19 208 GLU A O 1
ATOM 1540 N N . LYS A 1 209 ? -18.516 -5.629 4.891 1 96.62 209 LYS A N 1
ATOM 1541 C CA . LYS A 1 209 ? -17.406 -4.773 5.277 1 96.62 209 LYS A CA 1
ATOM 1542 C C . LYS A 1 209 ? -16.062 -5.395 4.867 1 96.62 209 LYS A C 1
ATOM 1544 O O . LYS A 1 209 ? -15.453 -6.129 5.645 1 96.62 209 LYS A O 1
ATOM 1549 N N . ILE A 1 210 ? -15.625 -5.016 3.748 1 98.56 210 ILE A N 1
ATOM 1550 C CA . ILE A 1 210 ? -14.469 -5.66 3.135 1 98.56 210 ILE A CA 1
ATOM 1551 C C . ILE A 1 210 ? -13.18 -5.059 3.695 1 98.56 210 ILE A C 1
ATOM 1553 O O . ILE A 1 210 ? -12.898 -3.877 3.492 1 98.56 210 ILE A O 1
ATOM 1557 N N . ASN A 1 211 ? -12.367 -5.887 4.348 1 98.75 211 ASN A N 1
ATOM 1558 C CA . ASN A 1 211 ? -11.109 -5.445 4.945 1 98.75 211 ASN A CA 1
ATOM 1559 C C . ASN A 1 211 ? -9.938 -5.609 3.977 1 98.75 211 ASN A C 1
ATOM 1561 O O . ASN A 1 211 ? -8.977 -4.84 4.023 1 98.75 211 ASN A O 1
ATOM 1565 N N . VAL A 1 212 ? -10.031 -6.645 3.168 1 98.88 212 VAL A N 1
ATOM 1566 C CA . VAL A 1 212 ? -8.938 -6.984 2.262 1 98.88 212 VAL A CA 1
ATOM 1567 C C . VAL A 1 212 ? -9.5 -7.359 0.892 1 98.88 212 VAL A C 1
ATOM 1569 O O . VAL A 1 212 ? -10.539 -8.016 0.799 1 98.88 212 VAL A O 1
ATOM 1572 N N . ILE A 1 213 ? -8.82 -6.957 -0.147 1 98.94 213 ILE A N 1
ATOM 1573 C CA . ILE A 1 213 ? -9.141 -7.379 -1.506 1 98.94 213 ILE A CA 1
ATOM 1574 C C . ILE A 1 213 ? -7.918 -8.023 -2.152 1 98.94 213 ILE A C 1
ATOM 1576 O O . ILE A 1 213 ? -6.828 -7.453 -2.139 1 98.94 213 ILE A O 1
ATOM 1580 N N . ILE A 1 214 ? -8.062 -9.219 -2.6 1 98.81 214 ILE A N 1
ATOM 1581 C CA . ILE A 1 214 ? -7.09 -9.828 -3.5 1 98.81 214 ILE A CA 1
ATOM 1582 C C . ILE A 1 214 ? -7.512 -9.602 -4.949 1 98.81 214 ILE A C 1
ATOM 1584 O O . ILE A 1 214 ? -8.531 -10.133 -5.398 1 98.81 214 ILE A O 1
ATOM 1588 N N . GLU A 1 215 ? -6.707 -8.867 -5.672 1 98.44 215 GLU A N 1
ATOM 1589 C CA . GLU A 1 215 ? -7.094 -8.312 -6.965 1 98.44 215 GLU A CA 1
ATOM 1590 C C . GLU A 1 215 ? -6.422 -9.062 -8.109 1 98.44 215 GLU A C 1
ATOM 1592 O O . GLU A 1 215 ? -5.191 -9.086 -8.211 1 98.44 215 GLU A O 1
ATOM 1597 N N . MET A 1 216 ? -7.258 -9.648 -9.031 1 94.94 216 MET A N 1
ATOM 1598 C CA . MET A 1 216 ? -6.734 -10.477 -10.109 1 94.94 216 MET A CA 1
ATOM 1599 C C . MET A 1 216 ? -6.742 -9.719 -11.43 1 94.94 216 MET A C 1
ATOM 1601 O O . MET A 1 216 ? -6.203 -10.203 -12.43 1 94.94 216 MET A O 1
ATOM 1605 N N . LEU A 1 217 ? -7.363 -8.625 -11.477 1 95 217 LEU A N 1
ATOM 1606 C CA . LEU A 1 217 ? -7.488 -7.84 -12.695 1 95 217 LEU A CA 1
ATOM 1607 C C . LEU A 1 217 ? -7.574 -6.348 -12.383 1 95 217 LEU A C 1
ATOM 1609 O O . LEU A 1 217 ? -8.609 -5.719 -12.609 1 95 217 LEU A O 1
ATOM 1613 N N . ALA A 1 218 ? -6.484 -5.809 -12.016 1 9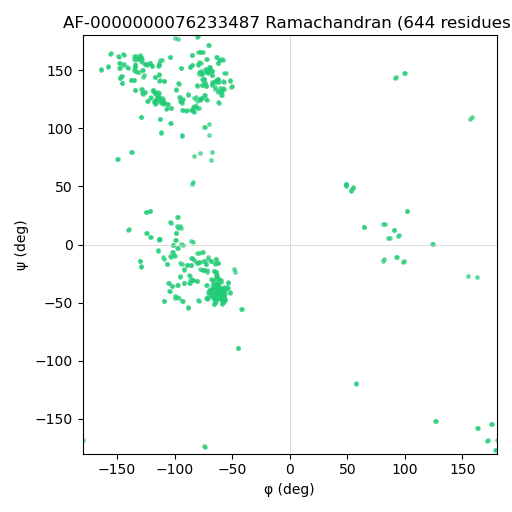8.06 218 ALA A N 1
ATOM 1614 C CA . ALA A 1 218 ? -6.426 -4.473 -11.422 1 98.06 218 ALA A CA 1
ATOM 1615 C C . ALA A 1 218 ? -6.82 -3.408 -12.445 1 98.06 218 ALA A C 1
ATOM 1617 O O . ALA A 1 218 ? -7.445 -2.406 -12.094 1 98.06 218 ALA A O 1
ATOM 1618 N N . ASN A 1 219 ? -6.492 -3.621 -13.695 1 97.69 219 ASN A N 1
ATOM 1619 C CA . ASN A 1 219 ? -6.77 -2.611 -14.711 1 97.69 219 ASN A CA 1
ATOM 1620 C C . ASN A 1 219 ? -8.273 -2.396 -14.891 1 97.69 219 ASN A C 1
ATOM 1622 O O . ASN A 1 219 ? -8.695 -1.385 -15.453 1 97.69 219 ASN A O 1
ATOM 1626 N N . VAL A 1 220 ? -9.016 -3.332 -14.398 1 96.06 220 VAL A N 1
ATOM 1627 C CA . VAL A 1 220 ? -10.469 -3.236 -14.531 1 96.06 220 VAL A CA 1
ATOM 1628 C C . VAL A 1 220 ? -11.078 -2.824 -13.195 1 96.06 220 VAL A C 1
ATOM 1630 O O . VAL A 1 220 ? -11.977 -1.977 -13.156 1 96.06 220 VAL A O 1
ATOM 1633 N N . ASN A 1 221 ? -10.555 -3.365 -12.102 1 97.31 221 ASN A N 1
ATOM 1634 C CA . ASN A 1 221 ? -11.328 -3.344 -10.859 1 97.31 221 ASN A CA 1
ATOM 1635 C C . ASN A 1 221 ? -10.766 -2.33 -9.867 1 97.31 221 ASN A C 1
ATOM 1637 O O . ASN A 1 221 ? -11.43 -1.969 -8.898 1 97.31 221 ASN A O 1
ATOM 1641 N N . LEU A 1 222 ? -9.555 -1.847 -10.023 1 98.62 222 LEU A N 1
ATOM 1642 C CA . LEU A 1 222 ? -8.844 -1.202 -8.922 1 98.62 222 LEU A CA 1
ATOM 1643 C C . LEU A 1 222 ? -9.586 0.037 -8.445 1 98.62 222 LEU A C 1
ATOM 1645 O O . LEU A 1 222 ? -9.695 0.269 -7.234 1 98.62 222 LEU A O 1
ATOM 1649 N N . GLN A 1 223 ? -10.07 0.865 -9.375 1 98.31 223 GLN A N 1
ATOM 1650 C CA . GLN A 1 223 ? -10.828 2.047 -8.969 1 98.31 223 GLN A CA 1
ATOM 1651 C C . GLN A 1 223 ? -12.031 1.663 -8.109 1 98.31 223 GLN A C 1
ATOM 1653 O O . GLN A 1 223 ? -12.266 2.26 -7.059 1 98.31 223 GLN A O 1
ATOM 1658 N N . SER A 1 224 ? -12.797 0.682 -8.539 1 97.44 224 SER A N 1
ATOM 1659 C CA . SER A 1 224 ? -13.961 0.232 -7.785 1 97.44 224 SER A CA 1
ATOM 1660 C C . SER A 1 224 ? -13.547 -0.379 -6.449 1 97.44 224 SER A C 1
ATOM 1662 O O . SER A 1 224 ? -14.273 -0.261 -5.457 1 97.44 224 SER A O 1
ATOM 1664 N N . ASP A 1 225 ? -12.414 -1.089 -6.426 1 98.38 225 ASP A N 1
ATOM 1665 C CA . ASP A 1 225 ? -11.898 -1.648 -5.184 1 98.38 225 ASP A CA 1
ATOM 1666 C C . ASP A 1 225 ? -11.68 -0.557 -4.137 1 98.38 225 ASP A C 1
ATOM 1668 O O . ASP A 1 225 ? -12.039 -0.73 -2.969 1 98.38 225 ASP A O 1
ATOM 1672 N N . LEU A 1 226 ? -11.102 0.569 -4.574 1 98.31 226 LEU A N 1
ATOM 1673 C CA . LEU A 1 226 ? -10.805 1.681 -3.676 1 98.31 226 LEU A CA 1
ATOM 1674 C C . LEU A 1 226 ? -12.094 2.264 -3.098 1 98.31 226 LEU A C 1
ATOM 1676 O O . LEU A 1 226 ? -12.086 2.807 -1.99 1 98.31 226 LEU A O 1
ATOM 1680 N N . GLU A 1 227 ? -13.156 2.127 -3.766 1 96.88 227 GLU A N 1
ATOM 1681 C CA . GLU A 1 227 ? -14.453 2.633 -3.316 1 96.88 227 GLU A CA 1
ATOM 1682 C C . GLU A 1 227 ? -15.125 1.651 -2.363 1 96.88 227 GLU A C 1
ATOM 1684 O O . GLU A 1 227 ? -15.883 2.057 -1.479 1 96.88 227 GLU A O 1
ATOM 1689 N N . LEU A 1 228 ? -14.867 0.406 -2.531 1 97.12 228 LEU A N 1
ATOM 1690 C CA . LEU A 1 228 ? -15.57 -0.67 -1.844 1 97.12 228 LEU A CA 1
ATOM 1691 C C . LEU A 1 228 ? -14.922 -0.973 -0.497 1 97.12 228 LEU A C 1
ATOM 1693 O O . LEU A 1 228 ? -15.602 -1.375 0.449 1 97.12 228 LEU A O 1
ATOM 1697 N N . ILE A 1 229 ? -13.641 -0.828 -0.422 1 98.25 229 ILE A N 1
ATOM 1698 C CA . ILE A 1 229 ? -12.875 -1.356 0.702 1 98.25 229 ILE A CA 1
ATOM 1699 C C . ILE A 1 229 ? -13.055 -0.449 1.917 1 98.25 229 ILE A C 1
ATOM 1701 O O . ILE A 1 229 ? -13.242 0.76 1.774 1 98.25 229 ILE A O 1
ATOM 1705 N N . GLU A 1 230 ? -12.992 -1.031 3.117 1 97.62 230 GLU A N 1
ATOM 1706 C CA . GLU A 1 230 ? -13.141 -0.315 4.383 1 97.62 230 GLU A CA 1
ATOM 1707 C C . GLU A 1 230 ? -11.914 0.542 4.68 1 97.62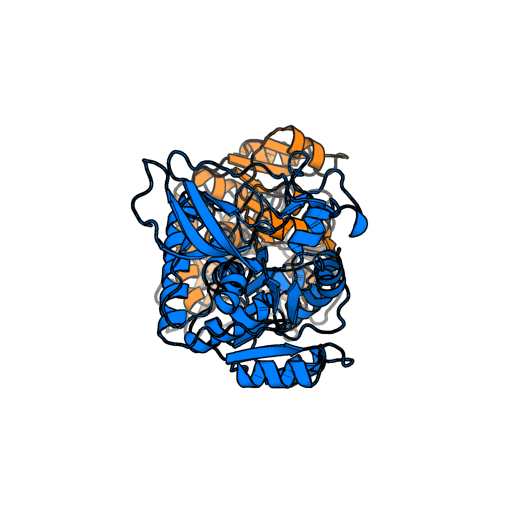 230 GLU A C 1
ATOM 1709 O O . GLU A 1 230 ? -10.844 0.316 4.113 1 97.62 230 GLU A O 1
ATOM 1714 N N . PRO A 1 231 ? -12.078 1.55 5.551 1 95.19 231 PRO A N 1
ATOM 1715 C CA . PRO A 1 231 ? -10.906 2.316 5.988 1 95.19 231 PRO A CA 1
ATOM 1716 C C . PRO A 1 231 ? -9.781 1.428 6.504 1 95.19 231 PRO A C 1
ATOM 1718 O O . PRO A 1 231 ? -10.039 0.416 7.16 1 95.19 231 PRO A O 1
ATOM 1721 N N . ASN A 1 232 ? -8.539 1.81 6.176 1 95.38 232 ASN A N 1
ATOM 1722 C CA . ASN A 1 232 ? -7.332 1.067 6.516 1 95.38 232 ASN A CA 1
ATOM 1723 C C . ASN A 1 232 ? -7.297 -0.291 5.82 1 95.38 232 ASN A C 1
ATOM 1725 O O . ASN A 1 232 ? -6.613 -1.209 6.277 1 95.38 232 ASN A O 1
ATOM 1729 N N . GLY A 1 233 ? -8.188 -0.423 4.801 1 98.19 233 GLY A N 1
ATOM 1730 C CA . GLY A 1 233 ? -8.203 -1.65 4.023 1 98.19 233 GLY A CA 1
ATOM 1731 C C . GLY A 1 233 ? -6.914 -1.884 3.25 1 98.19 233 GLY A C 1
ATOM 1732 O O . GLY A 1 233 ? -6.145 -0.949 3.018 1 98.19 233 GLY A O 1
ATOM 1733 N N . ARG A 1 234 ? -6.711 -3.146 2.836 1 98.75 234 ARG A N 1
ATOM 1734 C CA . ARG A 1 234 ? -5.523 -3.562 2.094 1 98.75 234 ARG A CA 1
ATOM 1735 C C . ARG A 1 234 ? -5.91 -4.266 0.796 1 98.75 234 ARG A C 1
ATOM 1737 O O . ARG A 1 234 ? -6.797 -5.117 0.787 1 98.75 234 ARG A O 1
ATOM 1744 N N . ILE A 1 235 ? -5.301 -3.844 -0.269 1 98.94 235 ILE A N 1
ATOM 1745 C CA . ILE A 1 235 ? -5.496 -4.465 -1.575 1 98.94 235 ILE A CA 1
ATOM 1746 C C . ILE A 1 235 ? -4.18 -5.074 -2.059 1 98.94 235 ILE A C 1
ATOM 1748 O O . ILE A 1 235 ? -3.164 -4.383 -2.15 1 98.94 235 ILE A O 1
ATOM 1752 N N . ALA A 1 236 ? -4.152 -6.328 -2.32 1 98.75 236 ALA A N 1
ATOM 1753 C CA . ALA A 1 236 ? -3.008 -7.016 -2.91 1 98.75 236 ALA A CA 1
ATOM 1754 C C . ALA A 1 236 ? -3.244 -7.309 -4.391 1 98.75 236 ALA A C 1
ATOM 1756 O O . ALA A 1 236 ? -4.156 -8.055 -4.742 1 98.75 236 ALA A O 1
ATOM 1757 N N . ILE A 1 237 ? -2.441 -6.75 -5.254 1 98.56 237 ILE A N 1
ATOM 1758 C CA . ILE A 1 237 ? -2.592 -6.918 -6.695 1 98.56 237 ILE A CA 1
ATOM 1759 C C . ILE A 1 237 ? -1.8 -8.141 -7.156 1 98.56 237 ILE A C 1
ATOM 1761 O O . ILE A 1 237 ? -0.566 -8.125 -7.156 1 98.56 237 ILE A O 1
ATOM 1765 N N . VAL A 1 238 ? -2.51 -9.086 -7.633 1 96.31 238 VAL A N 1
ATOM 1766 C CA . VAL A 1 238 ? -1.91 -10.328 -8.109 1 96.31 238 VAL A CA 1
ATOM 1767 C C . VAL A 1 238 ? -1.931 -10.352 -9.641 1 96.31 238 VAL A C 1
ATOM 1769 O O . VAL A 1 238 ? -1.04 -10.93 -10.266 1 96.31 238 VAL A O 1
ATOM 1772 N N . GLY A 1 239 ? -2.965 -9.758 -10.203 1 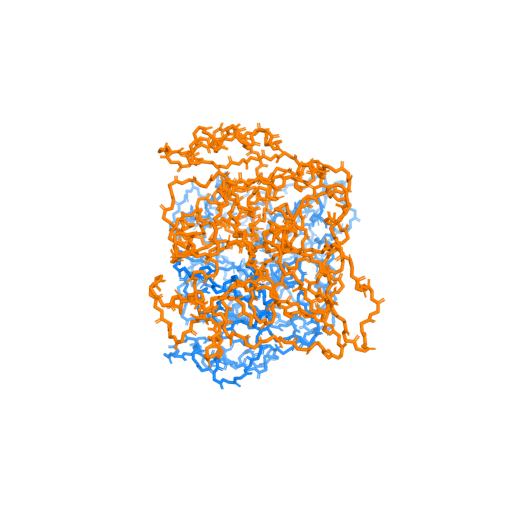93.62 239 GLY A N 1
ATOM 1773 C CA . GLY A 1 239 ? -3.07 -9.781 -11.656 1 93.62 239 GLY A CA 1
ATOM 1774 C C . GLY A 1 239 ? -3.424 -8.43 -12.25 1 93.62 239 GLY A C 1
ATOM 1775 O O . GLY A 1 239 ? -4.109 -7.629 -11.609 1 93.62 239 GLY A O 1
ATOM 1776 N N . ASN A 1 240 ? -3.01 -8.273 -13.414 1 94.25 240 ASN A N 1
ATOM 1777 C CA . ASN A 1 240 ? -3.217 -7.055 -14.18 1 94.25 240 ASN A CA 1
ATOM 1778 C C . ASN A 1 240 ? -2.955 -7.273 -15.664 1 94.25 240 ASN A C 1
ATOM 1780 O O . ASN A 1 240 ? -2.096 -8.078 -16.031 1 94.25 240 ASN A O 1
ATOM 1784 N N . ARG A 1 241 ? -3.668 -6.504 -16.516 1 90 241 ARG A N 1
ATOM 1785 C CA . ARG A 1 241 ? -3.461 -6.684 -17.953 1 90 241 ARG A CA 1
ATOM 1786 C C . ARG A 1 241 ? -3.455 -5.34 -18.672 1 90 241 ARG A C 1
ATOM 1788 O O . ARG A 1 241 ? -3.666 -5.277 -19.875 1 90 241 ARG A O 1
ATOM 1795 N N . GLY A 1 242 ? -3.355 -4.211 -17.922 1 94.69 242 GLY A N 1
ATOM 1796 C CA . GLY A 1 242 ? -3.34 -2.896 -18.547 1 94.69 242 GLY A CA 1
ATOM 1797 C C . GLY A 1 242 ? -3.232 -1.764 -17.547 1 94.69 242 GLY A C 1
ATOM 1798 O O . GLY A 1 242 ? -2.873 -1.984 -16.391 1 94.69 242 GLY A O 1
ATOM 1799 N N . ASN A 1 243 ? -3.463 -0.561 -18.094 1 98.12 243 ASN A N 1
ATOM 1800 C CA . ASN A 1 243 ? -3.469 0.628 -17.25 1 98.12 243 ASN A CA 1
ATOM 1801 C C . ASN A 1 243 ? -4.832 0.847 -16.594 1 98.12 243 ASN A C 1
ATOM 1803 O O . ASN A 1 243 ? -5.836 0.286 -17.047 1 98.12 243 ASN A O 1
ATOM 1807 N N . VAL A 1 244 ? -4.855 1.635 -15.602 1 98.62 244 VAL A N 1
ATOM 1808 C CA . VAL A 1 244 ? -6.109 1.965 -14.93 1 98.62 244 VAL A CA 1
ATOM 1809 C C . VAL A 1 244 ? -6.059 3.406 -14.43 1 98.62 244 VAL A C 1
ATOM 1811 O O . VAL A 1 244 ? -5.012 3.875 -13.969 1 98.62 244 VAL A O 1
ATOM 1814 N N . GLU A 1 245 ? -7.105 4.086 -14.578 1 98.62 245 GLU A N 1
ATOM 1815 C CA . GLU A 1 245 ? -7.258 5.395 -13.953 1 98.62 245 GLU A CA 1
ATOM 1816 C C . GLU A 1 245 ? -7.848 5.266 -12.547 1 98.62 245 GLU A C 1
ATOM 1818 O O . GLU A 1 245 ? -8.859 4.586 -12.352 1 98.62 245 GLU A O 1
ATOM 1823 N N . ILE A 1 246 ? -7.203 5.879 -11.555 1 98.69 246 ILE A N 1
ATOM 1824 C CA . ILE A 1 246 ? -7.719 5.855 -10.188 1 98.69 246 ILE A CA 1
ATOM 1825 C C . ILE A 1 246 ? -7.734 7.273 -9.625 1 98.69 246 ILE A C 1
ATOM 1827 O O . ILE A 1 246 ? -7.09 8.172 -10.164 1 98.69 246 ILE A O 1
ATOM 1831 N N . ASN A 1 247 ? -8.516 7.48 -8.57 1 98.12 247 ASN A N 1
ATOM 1832 C CA . ASN A 1 247 ? -8.516 8.688 -7.758 1 98.12 247 ASN A CA 1
ATOM 1833 C C . ASN A 1 247 ? -7.789 8.469 -6.43 1 98.12 247 ASN A C 1
ATOM 1835 O O . ASN A 1 247 ? -8.359 7.918 -5.492 1 98.12 247 ASN A O 1
ATOM 1839 N N . PRO A 1 248 ? -6.566 8.992 -6.301 1 97.88 248 PRO A N 1
ATOM 1840 C CA . PRO A 1 248 ? -5.781 8.727 -5.094 1 97.88 248 PRO A CA 1
ATOM 1841 C C . PRO A 1 248 ? -6.418 9.312 -3.836 1 97.88 248 PRO A C 1
ATOM 1843 O O . PRO A 1 248 ? -6.035 8.953 -2.719 1 97.88 248 PRO A O 1
ATOM 1846 N N . ARG A 1 249 ? -7.391 10.164 -3.947 1 94 249 ARG A N 1
ATOM 1847 C CA . ARG A 1 249 ? -8.086 10.711 -2.787 1 94 249 ARG A CA 1
ATOM 1848 C C . ARG A 1 249 ? -8.781 9.602 -1.997 1 94 249 ARG A C 1
ATOM 1850 O O . ARG A 1 249 ? -8.883 9.68 -0.771 1 94 249 ARG A O 1
ATOM 1857 N N . LEU A 1 250 ? -9.25 8.602 -2.734 1 96.06 250 LEU A N 1
ATOM 1858 C CA . LEU A 1 250 ? -9.906 7.477 -2.076 1 96.06 250 LEU A CA 1
ATOM 1859 C C . LEU A 1 250 ? -8.945 6.75 -1.147 1 96.06 250 LEU A C 1
ATOM 1861 O O . LEU A 1 250 ? -9.336 6.289 -0.072 1 96.06 250 LEU A O 1
ATOM 1865 N N . MET A 1 251 ? -7.676 6.656 -1.568 1 97.56 251 MET A N 1
ATOM 1866 C CA . MET A 1 251 ? -6.66 6.035 -0.725 1 97.56 251 MET A CA 1
ATOM 1867 C C . MET A 1 251 ? -6.348 6.906 0.487 1 97.56 251 MET A C 1
ATOM 1869 O O . MET A 1 251 ? -6.188 6.398 1.598 1 97.56 251 MET A O 1
ATOM 1873 N N . MET A 1 252 ? -6.273 8.172 0.292 1 94.5 252 MET A N 1
ATOM 1874 C CA . MET A 1 252 ? -5.945 9.094 1.375 1 94.5 252 MET A CA 1
ATOM 1875 C C . MET A 1 252 ? -7.039 9.102 2.438 1 94.5 252 MET A C 1
ATOM 1877 O O . MET A 1 252 ? -6.766 8.875 3.619 1 94.5 252 MET A O 1
ATOM 1881 N N . LYS A 1 253 ? -8.305 9.297 1.996 1 90.06 253 LYS A N 1
ATOM 1882 C CA . LYS A 1 253 ? -9.438 9.445 2.902 1 90.06 253 LYS A CA 1
ATOM 1883 C C . LYS A 1 253 ? -9.547 8.266 3.857 1 90.06 253 LYS A C 1
ATOM 1885 O O . LYS A 1 253 ? -9.836 8.438 5.043 1 90.06 253 LYS A O 1
ATOM 1890 N N . ASN A 1 254 ? -9.266 7.117 3.344 1 92.62 254 ASN A N 1
ATOM 1891 C CA . ASN A 1 254 ? -9.469 5.898 4.121 1 92.62 254 ASN A CA 1
ATOM 1892 C C . ASN A 1 254 ? -8.148 5.219 4.457 1 92.62 254 ASN A C 1
ATOM 1894 O O . ASN A 1 254 ? -8.133 4.117 5.012 1 92.62 254 ASN A O 1
ATOM 1898 N N . GLU A 1 255 ? -7.078 5.867 4.094 1 95.88 255 GLU A N 1
ATOM 1899 C CA . GLU A 1 255 ? -5.73 5.355 4.309 1 95.88 255 GLU A CA 1
ATOM 1900 C C . GLU A 1 255 ? -5.605 3.908 3.838 1 95.88 255 GLU A C 1
ATOM 1902 O O . GLU A 1 255 ? -5.145 3.045 4.582 1 95.88 255 GLU A O 1
ATOM 1907 N N . ILE A 1 256 ? -6.012 3.703 2.619 1 98.06 256 ILE A N 1
ATOM 1908 C CA . ILE A 1 256 ? -5.949 2.395 1.979 1 98.06 256 ILE A CA 1
ATOM 1909 C C . ILE A 1 256 ? -4.512 2.084 1.575 1 98.06 256 ILE A C 1
ATOM 1911 O O . ILE A 1 256 ? -3.775 2.973 1.137 1 98.06 256 ILE A O 1
ATOM 1915 N N . THR A 1 257 ? -4.105 0.824 1.724 1 98.81 257 THR A N 1
ATOM 1916 C CA . THR A 1 257 ? -2.807 0.339 1.275 1 98.81 257 THR A CA 1
ATOM 1917 C C . THR A 1 257 ? -2.961 -0.607 0.089 1 98.81 257 THR A C 1
ATOM 1919 O O . THR A 1 257 ? -3.744 -1.558 0.144 1 98.81 257 THR A O 1
ATOM 1922 N N . VAL A 1 258 ? -2.283 -0.315 -0.976 1 98.88 258 VAL A N 1
ATOM 1923 C CA . VAL A 1 258 ? -2.248 -1.166 -2.162 1 98.88 258 VAL A CA 1
ATOM 1924 C C . VAL A 1 258 ? -0.837 -1.714 -2.363 1 98.88 258 VAL A C 1
ATOM 1926 O O . VAL A 1 258 ? 0.132 -0.952 -2.396 1 98.88 258 VAL A O 1
ATOM 1929 N N . THR A 1 259 ? -0.699 -3.029 -2.488 1 98.69 259 THR A N 1
ATOM 1930 C CA . THR A 1 259 ? 0.606 -3.66 -2.645 1 98.69 259 THR A CA 1
ATOM 1931 C C . THR A 1 259 ? 0.614 -4.594 -3.852 1 98.69 259 THR A C 1
ATOM 1933 O O . THR A 1 259 ? -0.324 -5.371 -4.051 1 98.69 259 THR A O 1
ATOM 1936 N N . GLY A 1 260 ? 1.683 -4.477 -4.66 1 98 260 GLY A N 1
ATOM 1937 C CA . GLY A 1 260 ? 1.885 -5.473 -5.699 1 98 260 GLY A CA 1
ATOM 1938 C C . GLY A 1 260 ? 2.424 -6.789 -5.172 1 98 260 GLY A C 1
ATOM 1939 O O . GLY A 1 260 ? 3.209 -6.809 -4.219 1 98 260 GLY A O 1
ATOM 1940 N N . VAL A 1 261 ? 1.999 -7.871 -5.844 1 96 261 VAL A N 1
ATOM 1941 C CA . VAL A 1 261 ? 2.445 -9.203 -5.445 1 96 261 VAL A CA 1
ATOM 1942 C C . VAL A 1 261 ? 3.166 -9.875 -6.613 1 96 261 VAL A C 1
ATOM 1944 O O . VAL A 1 261 ? 2.66 -9.891 -7.734 1 96 261 VAL A O 1
ATOM 1947 N N . MET A 1 262 ? 4.281 -10.312 -6.371 1 87.81 262 MET A N 1
ATOM 1948 C CA . MET A 1 262 ? 5.031 -11.125 -7.328 1 87.81 262 MET A CA 1
ATOM 1949 C C . MET A 1 262 ? 5.539 -12.398 -6.676 1 87.81 262 MET A C 1
ATOM 1951 O O . MET A 1 262 ? 6.355 -12.352 -5.754 1 87.81 262 MET A O 1
ATOM 1955 N N . ALA A 1 263 ? 4.852 -13.516 -7.156 1 70.44 263 ALA A N 1
ATOM 1956 C CA . ALA A 1 263 ? 5.293 -14.812 -6.652 1 70.44 263 ALA A CA 1
ATOM 1957 C C . ALA A 1 263 ? 6.668 -15.18 -7.207 1 70.44 263 ALA A C 1
ATOM 1959 O O . ALA A 1 263 ? 6.965 -14.906 -8.375 1 70.44 263 ALA A O 1
ATOM 1960 N N . GLY A 1 264 ? 7.848 -14.969 -6.648 1 61.06 264 GLY A N 1
ATOM 1961 C CA . GLY A 1 264 ? 9.133 -15.477 -7.105 1 61.06 264 GLY A CA 1
ATOM 1962 C C . GLY A 1 264 ? 10.312 -14.734 -6.508 1 61.06 264 GLY A C 1
ATOM 1963 O O . GLY A 1 264 ? 11.453 -15.18 -6.637 1 61.06 264 GLY A O 1
ATOM 1964 N N . ALA A 1 265 ? 10.117 -13.469 -6.16 1 47.47 265 ALA A N 1
ATOM 1965 C CA . ALA A 1 265 ? 11.336 -12.781 -5.75 1 47.47 265 ALA A CA 1
ATOM 1966 C C . ALA A 1 265 ? 11.859 -13.344 -4.426 1 47.47 265 ALA A C 1
ATOM 1968 O O . ALA A 1 265 ? 11.203 -13.219 -3.393 1 47.47 265 ALA A O 1
ATOM 1969 N N . ILE A 1 266 ? 12.438 -14.594 -4.488 1 46.28 266 ILE A N 1
ATOM 1970 C CA . ILE A 1 266 ? 12.93 -15.148 -3.232 1 46.28 266 ILE A CA 1
ATOM 1971 C C . ILE A 1 266 ? 14.266 -14.508 -2.871 1 46.28 266 ILE A C 1
ATOM 1973 O O . ILE A 1 266 ? 15.273 -14.75 -3.541 1 46.28 266 ILE A O 1
ATOM 1977 N N . SER A 1 267 ? 14.336 -13.367 -2.354 1 50.84 267 SER A N 1
ATOM 1978 C CA . SER A 1 267 ? 15.539 -12.93 -1.66 1 50.84 267 SER A CA 1
ATOM 1979 C C . SER A 1 267 ? 15.891 -13.867 -0.513 1 50.84 267 SER A C 1
ATOM 1981 O O . SER A 1 267 ? 15.133 -14.789 -0.204 1 50.84 267 SER A O 1
ATOM 1983 N N . LEU A 1 268 ? 17.156 -13.867 -0.059 1 48.84 268 LEU A N 1
ATOM 1984 C CA . LEU A 1 268 ? 17.531 -14.695 1.078 1 48.84 268 LEU A CA 1
ATOM 1985 C C . LEU A 1 268 ? 16.469 -14.664 2.164 1 48.84 268 LEU A C 1
ATOM 1987 O O . LEU A 1 268 ? 16.125 -15.695 2.744 1 48.84 268 LEU A O 1
ATOM 1991 N N . GLU A 1 269 ? 16.078 -13.43 2.668 1 55 269 GLU A N 1
ATOM 1992 C CA . GLU A 1 269 ? 14.93 -13.289 3.564 1 55 269 GLU A CA 1
ATOM 1993 C C . GLU A 1 269 ? 13.711 -14.031 3.027 1 55 269 GLU A C 1
ATOM 1995 O O . GLU A 1 269 ? 12.945 -14.617 3.799 1 55 269 GLU A O 1
ATOM 2000 N N . GLU A 1 270 ? 13.875 -14.195 1.776 1 64.62 270 GLU A N 1
ATOM 2001 C CA . GLU A 1 270 ? 12.766 -14.859 1.107 1 64.62 270 GLU A CA 1
ATOM 2002 C C . GLU A 1 270 ? 12.875 -16.375 1.221 1 64.62 270 GLU A C 1
ATOM 2004 O O . GLU A 1 270 ? 11.867 -17.078 1.195 1 64.62 270 GLU A O 1
ATOM 2009 N N . LEU A 1 271 ? 14.078 -16.703 1.671 1 67.5 271 LEU A N 1
ATOM 2010 C CA . LEU A 1 271 ? 14.242 -18.141 1.827 1 67.5 271 LEU A CA 1
ATOM 2011 C C . LEU A 1 271 ? 13.461 -18.656 3.033 1 67.5 271 LEU A C 1
ATOM 2013 O O . LEU A 1 271 ? 12.773 -19.672 2.943 1 67.5 271 LEU A O 1
ATOM 2017 N N . GLU A 1 272 ? 13.586 -17.938 4.152 1 77.06 272 GLU A N 1
ATOM 2018 C CA . GLU A 1 272 ? 12.836 -18.344 5.336 1 77.06 272 GLU A CA 1
ATOM 2019 C C . GLU A 1 272 ? 11.328 -18.281 5.086 1 77.06 272 GLU A C 1
ATOM 2021 O O . GLU A 1 272 ? 10.594 -19.188 5.484 1 77.06 272 GLU A O 1
ATOM 2026 N N . GLU A 1 273 ? 11 -17.328 4.465 1 79.69 273 GLU A N 1
ATOM 2027 C CA . GLU A 1 273 ? 9.586 -17.172 4.141 1 79.69 273 GLU A CA 1
ATOM 2028 C C . GLU A 1 273 ? 9.102 -18.297 3.219 1 79.69 273 GLU A C 1
ATOM 2030 O O . GLU A 1 273 ? 7.977 -18.766 3.354 1 79.69 273 GLU A O 1
ATOM 2035 N N . SER A 1 274 ? 10 -18.641 2.432 1 83.06 274 SER A N 1
ATOM 2036 C CA . SER A 1 274 ? 9.672 -19.734 1.51 1 83.06 274 SER A CA 1
ATOM 2037 C C . SER A 1 274 ? 9.5 -21.047 2.248 1 83.06 274 SER A C 1
ATOM 2039 O O . SER A 1 274 ? 8.594 -21.828 1.94 1 83.06 274 SER A O 1
ATOM 2041 N N . LEU A 1 275 ? 10.344 -21.266 3.223 1 85.88 275 LEU A N 1
ATOM 2042 C CA . LEU A 1 275 ? 10.25 -22.484 4.012 1 85.88 275 LEU A CA 1
ATOM 2043 C C . LEU A 1 275 ? 8.945 -22.531 4.797 1 85.88 275 LEU A C 1
ATOM 2045 O O . LEU A 1 275 ? 8.297 -23.578 4.871 1 85.88 275 LEU A O 1
ATOM 2049 N N . GLN A 1 276 ? 8.586 -21.391 5.34 1 90.12 276 GLN A N 1
ATOM 2050 C CA . GLN A 1 276 ? 7.336 -21.312 6.09 1 90.12 276 GLN A CA 1
ATOM 2051 C C . GLN A 1 276 ? 6.137 -21.562 5.184 1 90.12 276 GLN A C 1
ATOM 2053 O O . GLN A 1 276 ? 5.188 -22.25 5.578 1 90.12 276 GLN A O 1
ATOM 2058 N N . CYS A 1 277 ? 6.215 -21.078 4.062 1 92.88 277 CYS A N 1
ATOM 2059 C CA . CYS A 1 277 ? 5.145 -21.281 3.088 1 92.88 277 CYS A CA 1
ATOM 2060 C C . CYS A 1 277 ? 5.008 -22.75 2.713 1 92.88 277 CYS A C 1
ATOM 2062 O O . CYS A 1 277 ? 3.904 -23.297 2.709 1 92.88 277 CYS A O 1
ATOM 2064 N N . LYS A 1 278 ? 6.109 -23.375 2.488 1 93.5 278 LYS A N 1
ATOM 2065 C CA . LYS A 1 278 ? 6.094 -24.766 2.086 1 93.5 278 LYS A CA 1
ATOM 2066 C C . LYS A 1 278 ? 5.57 -25.656 3.211 1 93.5 278 LYS A C 1
ATOM 2068 O O . LYS A 1 278 ? 4.816 -26.609 2.963 1 93.5 278 LYS A O 1
ATOM 2073 N N . GLU A 1 279 ? 5.965 -25.328 4.387 1 93.88 279 GLU A N 1
ATOM 2074 C CA . GLU A 1 279 ? 5.465 -26.094 5.527 1 93.88 279 GLU A CA 1
ATOM 2075 C C . GLU A 1 279 ? 3.963 -25.891 5.711 1 93.88 279 GLU A C 1
ATOM 2077 O O . GLU A 1 279 ? 3.232 -26.844 5.992 1 93.88 279 GLU A O 1
ATOM 2082 N N . TYR A 1 280 ? 3.557 -24.719 5.555 1 96.25 280 TYR A N 1
ATOM 2083 C CA . TYR A 1 280 ? 2.135 -24.406 5.633 1 96.25 280 TYR A CA 1
ATOM 2084 C C . TYR A 1 280 ? 1.338 -25.203 4.613 1 96.25 280 TYR A C 1
ATOM 2086 O O . TYR A 1 280 ? 0.295 -25.781 4.941 1 96.25 280 TYR A O 1
ATOM 2094 N N . ILE A 1 281 ? 1.83 -25.281 3.436 1 96.62 281 ILE A N 1
ATOM 2095 C CA . ILE A 1 281 ? 1.169 -26 2.352 1 96.62 281 ILE A CA 1
ATOM 2096 C C . ILE A 1 281 ? 1.18 -27.5 2.645 1 96.62 281 ILE A C 1
ATOM 2098 O O . ILE A 1 281 ? 0.164 -28.172 2.477 1 96.62 281 ILE A O 1
ATOM 2102 N N . LYS A 1 282 ? 2.287 -27.984 3.105 1 95.69 282 LYS A N 1
ATOM 2103 C CA . LYS A 1 282 ? 2.393 -29.391 3.457 1 95.69 282 LYS A CA 1
ATOM 2104 C C . LYS A 1 282 ? 1.352 -29.781 4.504 1 95.69 282 LYS A C 1
ATOM 2106 O O . LYS A 1 282 ? 0.664 -30.797 4.355 1 95.69 282 LYS A O 1
ATOM 2111 N N . GLN A 1 283 ? 1.219 -28.953 5.469 1 96.25 283 GLN A N 1
ATOM 2112 C CA . GLN A 1 283 ? 0.247 -29.203 6.527 1 96.25 283 GLN A CA 1
ATOM 2113 C C . GLN A 1 283 ? -1.178 -29.172 5.984 1 96.25 283 GLN A C 1
ATOM 2115 O O . GLN A 1 283 ? -2.014 -30 6.375 1 96.25 283 GLN A O 1
ATOM 2120 N N . GLY A 1 284 ? -1.392 -28.281 5.129 1 97.56 284 GLY A N 1
ATOM 2121 C CA . GLY A 1 284 ? -2.715 -28.188 4.535 1 97.56 284 GLY A CA 1
ATOM 2122 C C . GLY A 1 284 ? -3.072 -29.391 3.68 1 97.56 284 GLY A C 1
ATOM 2123 O O . GLY A 1 284 ? -4.215 -29.844 3.697 1 97.56 284 GLY A O 1
ATOM 2124 N N . LEU A 1 285 ? -2.104 -29.875 2.957 1 97.56 285 LEU A N 1
ATOM 2125 C CA . LEU A 1 285 ? -2.305 -31.062 2.148 1 97.56 285 LEU A CA 1
ATOM 2126 C C . LEU A 1 285 ? -2.562 -32.281 3.033 1 97.56 285 LEU A C 1
ATOM 2128 O O . LEU A 1 285 ? -3.48 -33.062 2.773 1 97.56 285 LEU A O 1
ATOM 2132 N N . GLN A 1 286 ? -1.823 -32.375 4.074 1 96.56 286 GLN A N 1
ATOM 2133 C CA . GLN A 1 286 ? -1.958 -33.5 4.992 1 96.56 286 GLN A CA 1
ATOM 2134 C C . GLN A 1 286 ? -3.297 -33.469 5.719 1 96.56 286 GLN A C 1
ATOM 2136 O O . GLN A 1 286 ? -3.938 -34.5 5.91 1 96.56 286 GLN A O 1
ATOM 2141 N N . ALA A 1 287 ? -3.688 -32.312 6.137 1 96.25 287 ALA A N 1
ATOM 2142 C CA . ALA A 1 287 ? -4.934 -32.125 6.879 1 96.25 287 ALA A CA 1
ATOM 2143 C C . ALA A 1 287 ? -6.141 -32.188 5.949 1 96.25 287 ALA A C 1
ATOM 2145 O O . ALA A 1 287 ? -7.277 -32.344 6.406 1 96.25 287 ALA A O 1
ATOM 2146 N N . GLY A 1 288 ? -5.922 -31.953 4.668 1 95.56 288 GLY A N 1
ATOM 2147 C CA . GLY A 1 288 ? -6.969 -32.156 3.676 1 95.56 288 GLY A CA 1
ATOM 2148 C C . GLY A 1 288 ? -7.746 -30.875 3.369 1 95.56 288 GLY A C 1
ATOM 2149 O O . GLY A 1 288 ? -8.719 -30.906 2.609 1 95.56 288 GLY A O 1
ATOM 2150 N N . TRP A 1 289 ? -7.285 -29.766 3.9 1 96.19 289 TRP A N 1
ATOM 2151 C CA . TRP A 1 289 ? -8.062 -28.562 3.623 1 96.19 289 TRP A CA 1
ATOM 2152 C C . TRP A 1 289 ? -7.539 -27.859 2.375 1 96.19 289 TRP A C 1
ATOM 2154 O O . TRP A 1 289 ? -8.219 -27 1.812 1 96.19 289 TRP A O 1
ATOM 2164 N N . ILE A 1 290 ? -6.328 -28.109 1.979 1 97.12 290 ILE A N 1
ATOM 2165 C CA . ILE A 1 290 ? -5.879 -27.688 0.658 1 97.12 290 ILE A CA 1
ATOM 2166 C C . ILE A 1 290 ? -6.367 -28.672 -0.395 1 97.12 290 ILE A C 1
ATOM 2168 O O . ILE A 1 290 ? -5.973 -29.844 -0.385 1 97.12 290 ILE A O 1
ATOM 2172 N N . LYS A 1 291 ? -7.203 -28.141 -1.3 1 95.44 291 LYS A N 1
ATOM 2173 C CA . LYS A 1 291 ? -7.844 -28.969 -2.322 1 95.44 291 LYS A CA 1
ATOM 2174 C C . LYS A 1 291 ? -7.828 -28.266 -3.68 1 95.44 291 LYS A C 1
ATOM 2176 O O . LYS A 1 291 ? -8.859 -27.766 -4.137 1 95.44 291 LYS A O 1
ATOM 2181 N N . PRO A 1 292 ? -6.688 -28.359 -4.312 1 96.94 292 PRO A N 1
ATOM 2182 C CA . PRO A 1 292 ? -6.676 -27.766 -5.656 1 96.94 292 PRO A CA 1
ATOM 2183 C C . PRO A 1 292 ? -7.75 -28.359 -6.566 1 96.94 292 PRO A C 1
ATOM 2185 O O . PRO A 1 292 ? -8.07 -29.547 -6.461 1 96.94 292 PRO A O 1
ATOM 2188 N N . VAL A 1 293 ? -8.273 -27.547 -7.453 1 96.81 293 VAL A N 1
ATOM 2189 C CA . VAL A 1 293 ? -9.352 -27.984 -8.336 1 96.81 293 VAL A CA 1
ATOM 2190 C C . VAL A 1 293 ? -8.812 -28.172 -9.75 1 96.81 293 VAL A C 1
ATOM 2192 O O . VAL A 1 293 ? -8.375 -27.219 -10.391 1 96.81 293 VAL A O 1
ATOM 2195 N N . LEU A 1 294 ? -8.891 -29.359 -10.18 1 97.06 294 LEU A N 1
ATOM 2196 C CA . LEU A 1 294 ? -8.477 -29.672 -11.539 1 97.06 294 LEU A CA 1
ATOM 2197 C C . LEU A 1 294 ? -9.586 -29.359 -12.539 1 97.06 294 LEU A C 1
ATOM 2199 O O . LEU A 1 294 ? -10.695 -29.875 -12.43 1 97.06 294 LEU A O 1
ATOM 2203 N N . TRP A 1 295 ? -9.273 -28.484 -13.414 1 95.19 295 TRP A N 1
ATOM 2204 C CA . TRP A 1 295 ? -10.211 -28.156 -14.477 1 95.19 295 TRP A CA 1
ATOM 2205 C C . TRP A 1 295 ? -10.008 -29.078 -15.68 1 95.19 295 TRP A C 1
ATOM 2207 O O . TRP A 1 295 ? -10.945 -29.75 -16.109 1 95.19 295 TRP A O 1
ATOM 2217 N N . LYS A 1 296 ? -8.711 -29.094 -16.156 1 96.12 296 LYS A N 1
ATOM 2218 C CA . LYS A 1 296 ? -8.383 -29.906 -17.312 1 96.12 296 LYS A CA 1
ATOM 2219 C C . LYS A 1 296 ? -6.961 -30.453 -17.234 1 96.12 296 LYS A C 1
ATOM 2221 O O . LYS A 1 296 ? -6.051 -29.75 -16.781 1 96.12 296 LYS A O 1
ATOM 2226 N N . ALA A 1 297 ? -6.832 -31.703 -17.734 1 97.88 297 ALA A N 1
ATOM 2227 C CA . ALA A 1 297 ? -5.516 -32.312 -17.938 1 97.88 297 ALA A CA 1
ATOM 2228 C C . ALA A 1 297 ? -5.242 -32.531 -19.422 1 97.88 297 ALA A C 1
ATOM 2230 O O . ALA A 1 297 ? -6.105 -33.031 -20.156 1 97.88 297 ALA A O 1
ATOM 2231 N N . PHE A 1 298 ? -4.09 -32.094 -19.875 1 98.44 298 PHE A N 1
ATOM 2232 C CA . PHE A 1 298 ? -3.652 -32.25 -21.25 1 98.44 298 PHE A CA 1
ATOM 2233 C C . PHE A 1 298 ? -2.449 -33.188 -21.328 1 98.44 298 PHE A C 1
ATOM 2235 O O . PHE A 1 298 ? -1.693 -33.312 -20.375 1 98.44 298 PHE A O 1
ATOM 2242 N N . GLU A 1 299 ? -2.33 -33.75 -22.5 1 98.44 299 GLU A N 1
ATOM 2243 C CA . GLU A 1 299 ? -1.074 -34.438 -22.797 1 98.44 299 GLU A CA 1
ATOM 2244 C C . GLU A 1 299 ? 0.019 -33.438 -23.172 1 98.44 299 GLU A C 1
ATOM 2246 O O . GLU A 1 299 ? -0.273 -32.344 -23.656 1 98.44 299 GLU A O 1
ATOM 2251 N N . LEU A 1 300 ? 1.229 -33.875 -23 1 98.19 300 LEU A N 1
ATOM 2252 C CA . LEU A 1 300 ? 2.373 -33 -23.266 1 98.19 300 LEU A CA 1
ATOM 2253 C C . LEU A 1 300 ? 2.283 -32.375 -24.656 1 98.19 300 LEU A C 1
ATOM 2255 O O . LEU A 1 300 ? 2.525 -31.188 -24.828 1 98.19 300 LEU A O 1
ATOM 2259 N N . GLN A 1 301 ? 1.879 -33.188 -25.609 1 96.88 301 GLN A N 1
ATOM 2260 C CA . GLN A 1 301 ? 1.846 -32.719 -27 1 96.88 301 GLN A CA 1
ATOM 2261 C C . GLN A 1 301 ? 0.728 -31.703 -27.219 1 96.88 301 GLN A C 1
ATOM 2263 O O . GLN A 1 301 ? 0.679 -31.047 -28.266 1 96.88 301 GLN A O 1
ATOM 2268 N N . GLN A 1 302 ? -0.165 -31.547 -26.266 1 97.69 302 GLN A N 1
ATOM 2269 C CA . GLN A 1 302 ? -1.284 -30.625 -26.359 1 97.69 302 GLN A CA 1
ATOM 2270 C C . GLN A 1 302 ? -0.974 -29.312 -25.656 1 97.69 302 GLN A C 1
ATOM 2272 O O . GLN A 1 302 ? -1.88 -28.516 -25.359 1 97.69 302 GLN A O 1
ATOM 2277 N N . ILE A 1 303 ? 0.275 -29.047 -25.328 1 97.75 303 ILE A N 1
ATOM 2278 C CA . ILE A 1 303 ? 0.675 -27.875 -24.562 1 97.75 303 ILE A CA 1
ATOM 2279 C C . ILE A 1 303 ? 0.207 -26.609 -25.281 1 97.75 303 ILE A C 1
ATOM 2281 O O . ILE A 1 303 ? -0.156 -25.625 -24.625 1 97.75 303 ILE A O 1
ATOM 2285 N N . GLY A 1 304 ? 0.232 -26.578 -26.547 1 97.06 304 GLY A N 1
ATOM 2286 C CA . GLY A 1 304 ? -0.285 -25.438 -27.297 1 97.06 304 GLY A CA 1
ATOM 2287 C C . GLY A 1 304 ? -1.734 -25.125 -26.969 1 97.06 304 GLY A C 1
ATOM 2288 O O . GLY A 1 304 ? -2.092 -23.969 -26.75 1 97.06 304 GLY A O 1
ATOM 2289 N N . GLN A 1 305 ? -2.52 -26.141 -26.969 1 96.5 305 GLN A N 1
ATOM 2290 C CA . GLN A 1 305 ? -3.928 -25.984 -26.609 1 96.5 305 GLN A CA 1
ATOM 2291 C C . GLN A 1 305 ? -4.082 -25.484 -25.188 1 96.5 305 GLN A C 1
ATOM 2293 O O . GLN A 1 305 ? -4.941 -24.641 -24.906 1 96.5 305 GLN A O 1
ATOM 2298 N N . ALA A 1 306 ? -3.291 -26 -24.297 1 96.81 306 ALA A N 1
ATOM 2299 C CA . ALA A 1 306 ? -3.338 -25.578 -22.891 1 96.81 306 ALA A CA 1
ATOM 2300 C C . ALA A 1 306 ? -3.018 -24.094 -22.781 1 96.81 306 ALA A C 1
ATOM 2302 O O . ALA A 1 306 ? -3.705 -23.359 -22.062 1 96.81 306 ALA A O 1
ATOM 2303 N N . HIS A 1 307 ? -1.954 -23.609 -23.484 1 96.31 307 HIS A N 1
ATOM 2304 C CA . HIS A 1 307 ? -1.554 -22.219 -23.469 1 96.31 307 HIS A CA 1
ATOM 2305 C C . HIS A 1 307 ? -2.645 -21.312 -24.047 1 96.31 307 HIS A C 1
ATOM 2307 O O . HIS A 1 307 ? -2.842 -20.188 -23.578 1 96.31 307 HIS A O 1
ATOM 2313 N N . GLU A 1 308 ? -3.342 -21.781 -25 1 95.38 308 GLU A N 1
ATOM 2314 C CA . GLU A 1 308 ? -4.434 -21.016 -25.594 1 95.38 308 GLU A CA 1
ATOM 2315 C C . GLU A 1 308 ? -5.621 -20.922 -24.625 1 95.38 308 GLU A C 1
ATOM 2317 O O . GLU A 1 308 ? -6.176 -19.844 -24.422 1 95.38 308 GLU A O 1
ATOM 2322 N N . GLU A 1 309 ? -5.93 -22 -24.078 1 93.62 309 GLU A N 1
ATOM 2323 C CA . GLU A 1 309 ? -7.125 -22.094 -23.25 1 93.62 309 GLU A CA 1
ATOM 2324 C C . GLU A 1 309 ? -6.969 -21.266 -21.969 1 93.62 309 GLU A C 1
ATOM 2326 O O . GLU A 1 309 ? -7.922 -20.641 -21.5 1 93.62 309 GLU A O 1
ATOM 2331 N N . ILE A 1 310 ? -5.816 -21.25 -21.359 1 92.12 310 ILE A N 1
ATOM 2332 C CA . ILE A 1 310 ? -5.625 -20.594 -20.078 1 92.12 310 ILE A CA 1
ATOM 2333 C C . ILE A 1 310 ? -5.809 -19.078 -20.25 1 92.12 310 ILE A C 1
ATOM 2335 O O . ILE A 1 310 ? -6.172 -18.391 -19.297 1 92.12 310 ILE A O 1
ATOM 2339 N N . ILE A 1 311 ? -5.645 -18.578 -21.438 1 87.25 311 ILE A N 1
ATOM 2340 C CA . ILE A 1 311 ? -5.723 -17.141 -21.688 1 87.25 311 ILE A CA 1
ATOM 2341 C C . ILE A 1 311 ? -7.113 -16.797 -22.203 1 87.25 311 ILE A C 1
ATOM 2343 O O . ILE A 1 311 ? -7.652 -15.734 -21.875 1 87.25 311 ILE A O 1
ATOM 2347 N N . THR A 1 312 ? -7.727 -17.641 -22.953 1 87.5 312 THR A N 1
ATOM 2348 C CA . THR A 1 312 ? -8.906 -17.25 -23.719 1 87.5 312 THR A CA 1
ATOM 2349 C C . THR A 1 312 ? -10.18 -17.734 -23.031 1 87.5 312 THR A C 1
ATOM 2351 O O . THR A 1 312 ? -11.289 -17.375 -23.438 1 87.5 312 THR A O 1
ATOM 2354 N N . ASN A 1 313 ? -10.023 -18.359 -21.984 1 82.5 313 ASN A N 1
ATOM 2355 C CA . ASN A 1 313 ? -11.227 -18.906 -21.375 1 82.5 313 ASN A CA 1
ATOM 2356 C C . ASN A 1 313 ? -12.125 -17.797 -20.828 1 82.5 313 ASN A C 1
ATOM 2358 O O . ASN A 1 313 ? -11.656 -16.688 -20.547 1 82.5 313 ASN A O 1
ATOM 2362 N N . LYS A 1 314 ? -13.539 -18.016 -20.797 1 75 314 LYS A N 1
ATOM 2363 C CA . LYS A 1 314 ? -14.516 -17.031 -20.344 1 75 314 LYS A CA 1
ATOM 2364 C C . LYS A 1 314 ? -14.875 -17.25 -18.875 1 75 314 LYS A C 1
ATOM 2366 O O . LYS A 1 314 ? -15.914 -16.797 -18.406 1 75 314 LYS A O 1
ATOM 2371 N N . GLY A 1 315 ? -14.047 -18 -18.25 1 76.88 315 GLY A N 1
ATOM 2372 C CA . GLY A 1 315 ? -14.289 -18.328 -16.859 1 76.88 315 GLY A CA 1
ATOM 2373 C C . GLY A 1 315 ? -13.594 -19.609 -16.422 1 76.88 315 GLY A C 1
ATOM 2374 O O . GLY A 1 315 ? -14.062 -20.703 -16.703 1 76.88 315 GLY A O 1
ATOM 2375 N N . ALA A 1 316 ? -12.578 -19.359 -15.633 1 81.38 316 ALA A N 1
ATOM 2376 C CA . ALA A 1 316 ? -11.789 -20.5 -15.18 1 81.38 316 ALA A CA 1
ATOM 2377 C C . ALA A 1 316 ? -12.602 -21.391 -14.242 1 81.38 316 ALA A C 1
ATOM 2379 O O . ALA A 1 316 ? -13.477 -20.906 -13.523 1 81.38 316 ALA A O 1
ATOM 2380 N N . LYS A 1 317 ? -12.391 -22.672 -14.289 1 88.38 317 LYS A N 1
ATOM 2381 C CA . LYS A 1 317 ? -13.047 -23.672 -13.438 1 88.38 317 LYS A CA 1
ATOM 2382 C C . LYS A 1 317 ? -12.023 -24.469 -12.641 1 88.38 317 LYS A C 1
ATOM 2384 O O . LYS A 1 317 ? -12.203 -25.672 -12.43 1 88.38 317 LYS A O 1
ATOM 2389 N N . GLY A 1 318 ? -10.992 -23.812 -12.398 1 93.94 318 GLY A N 1
ATOM 2390 C CA . GLY A 1 318 ? -9.883 -24.469 -11.727 1 93.94 318 GLY A CA 1
ATOM 2391 C C . GLY A 1 318 ? -8.57 -24.328 -12.469 1 93.94 318 GLY A C 1
ATOM 2392 O O . GLY A 1 318 ? -8.305 -23.297 -13.094 1 93.94 318 GLY A O 1
ATOM 2393 N N . GLN A 1 319 ? -7.715 -25.344 -12.258 1 96.06 319 GLN A N 1
ATOM 2394 C CA . GLN A 1 319 ? -6.363 -25.281 -12.797 1 96.06 319 GLN A CA 1
ATOM 2395 C C . GLN A 1 319 ? -6.164 -26.328 -13.898 1 96.06 319 GLN A C 1
ATOM 2397 O O . GLN A 1 319 ? -6.918 -27.297 -13.977 1 96.06 319 GLN A O 1
ATOM 2402 N N . MET A 1 320 ? -5.184 -26.062 -14.711 1 97.12 320 MET A N 1
ATOM 2403 C CA . MET A 1 320 ? -4.836 -26.984 -15.789 1 97.12 320 MET A CA 1
ATOM 2404 C C . MET A 1 320 ? -3.463 -27.609 -15.562 1 97.12 320 MET A C 1
ATOM 2406 O O . MET A 1 320 ? -2.57 -26.953 -15.008 1 97.12 320 MET A O 1
ATOM 2410 N N . VAL A 1 321 ? -3.322 -28.844 -15.992 1 98.38 321 VAL A N 1
ATOM 2411 C CA . VAL A 1 321 ? -2.041 -29.531 -15.852 1 98.38 321 VAL A CA 1
ATOM 2412 C C . VAL A 1 321 ? -1.695 -30.25 -17.156 1 98.38 321 VAL A C 1
ATOM 2414 O O . VAL A 1 321 ? -2.559 -30.422 -18.016 1 98.38 321 VAL A O 1
ATOM 2417 N N . LEU A 1 322 ? -0.44 -30.531 -17.312 1 98.62 322 LEU A N 1
ATOM 2418 C CA . LEU A 1 322 ? 0.083 -31.344 -18.406 1 98.62 322 LEU A CA 1
ATOM 2419 C C . LEU A 1 322 ? 0.598 -32.688 -17.906 1 98.62 322 LEU A C 1
ATOM 2421 O O . LEU A 1 322 ? 1.417 -32.719 -16.984 1 98.62 322 LEU A O 1
ATOM 2425 N N . LYS A 1 323 ? 0.068 -33.719 -18.469 1 98.62 323 LYS A N 1
ATOM 2426 C CA . LYS A 1 323 ? 0.651 -35.031 -18.203 1 98.62 323 LYS A CA 1
ATOM 2427 C C . LYS A 1 323 ? 1.939 -35.219 -19 1 98.62 323 LYS A C 1
ATOM 2429 O O . LYS A 1 323 ? 1.948 -35.094 -20.234 1 98.62 323 LYS A O 1
ATOM 2434 N N . ILE A 1 324 ? 3.008 -35.562 -18.297 1 98.5 324 ILE A N 1
ATOM 2435 C CA . ILE A 1 324 ? 4.32 -35.656 -18.938 1 98.5 324 ILE A CA 1
ATOM 2436 C C . ILE A 1 324 ? 4.609 -37.094 -19.344 1 98.5 324 ILE A C 1
ATOM 2438 O O . ILE A 1 324 ? 4.281 -38.031 -18.609 1 98.5 324 ILE A O 1
ATOM 2442 N N . MET B 1 1 ? -16.422 37.562 21.219 1 96.69 1 MET B N 1
ATOM 2443 C CA . MET B 1 1 ? -15 37.688 20.922 1 96.69 1 MET B CA 1
ATOM 2444 C C . MET B 1 1 ? -14.766 38 19.453 1 96.69 1 MET B C 1
ATOM 2446 O O . MET B 1 1 ? -15.688 37.875 18.641 1 96.69 1 MET B O 1
ATOM 2450 N N . ARG B 1 2 ? -13.578 38.438 19.172 1 97.94 2 ARG B N 1
ATOM 2451 C CA . ARG B 1 2 ? -13.18 38.719 17.797 1 97.94 2 ARG B CA 1
ATOM 2452 C C . ARG B 1 2 ? -12.797 37.469 17.062 1 97.94 2 ARG B C 1
ATOM 2454 O O . ARG B 1 2 ? -12.133 36.594 17.625 1 97.94 2 ARG B O 1
ATOM 2461 N N . GLY B 1 3 ? -13.258 37.312 15.789 1 98.38 3 GLY B N 1
ATOM 2462 C CA . GLY B 1 3 ? -12.906 36.156 14.961 1 98.38 3 GLY B CA 1
ATOM 2463 C C . GLY B 1 3 ? -13.555 36.188 13.586 1 98.38 3 GLY B C 1
ATOM 2464 O O . GLY B 1 3 ? -14.172 37.188 13.219 1 98.38 3 GLY B O 1
ATOM 2465 N N . ILE B 1 4 ? -13.336 35.156 12.812 1 98.62 4 ILE B N 1
ATOM 2466 C CA . ILE B 1 4 ? -13.891 35.031 11.469 1 98.62 4 ILE B CA 1
ATOM 2467 C C . ILE B 1 4 ? -15.141 34.156 11.5 1 98.62 4 ILE B C 1
ATOM 2469 O O . ILE B 1 4 ? -15.156 33.125 12.164 1 98.62 4 ILE B O 1
ATOM 2473 N N . SER B 1 5 ? -16.156 34.625 10.852 1 97.94 5 SER B N 1
ATOM 2474 C CA . SER B 1 5 ? -17.406 33.875 10.75 1 97.94 5 SER B CA 1
ATOM 2475 C C . SER B 1 5 ? -17.719 33.531 9.297 1 97.94 5 SER B C 1
ATOM 2477 O O . SER B 1 5 ? -17.562 34.375 8.406 1 97.94 5 SER B O 1
ATOM 2479 N N . ILE B 1 6 ? -18.047 32.281 9.039 1 96.75 6 ILE B N 1
ATOM 2480 C CA . ILE B 1 6 ? -18.516 31.797 7.738 1 96.75 6 ILE B CA 1
ATOM 2481 C C . ILE B 1 6 ? -19.953 31.312 7.848 1 96.75 6 ILE B C 1
ATOM 2483 O O . ILE B 1 6 ? -20.25 30.406 8.633 1 96.75 6 ILE B O 1
ATOM 2487 N N . SER B 1 7 ? -20.844 31.844 7.031 1 96.5 7 SER B N 1
ATOM 2488 C CA . SER B 1 7 ? -22.25 31.484 7.125 1 96.5 7 SER B CA 1
ATOM 2489 C C . SER B 1 7 ? -22.719 30.734 5.879 1 96.5 7 SER B C 1
ATOM 2491 O O . SER B 1 7 ? -23.844 30.266 5.816 1 96.5 7 SER B O 1
ATOM 2493 N N . GLU B 1 8 ? -21.906 30.641 4.945 1 94.75 8 GLU B N 1
ATOM 2494 C CA . GLU B 1 8 ? -22.125 29.875 3.721 1 94.75 8 GLU B CA 1
ATOM 2495 C C . GLU B 1 8 ? -20.797 29.516 3.051 1 94.75 8 GLU B C 1
ATOM 2497 O O . GLU B 1 8 ? -19.781 30.172 3.264 1 94.75 8 GLU B O 1
ATOM 2502 N N . LEU B 1 9 ? -20.922 28.422 2.346 1 93.56 9 LEU B N 1
ATOM 2503 C CA . LEU B 1 9 ? -19.734 28.031 1.607 1 93.56 9 LEU B CA 1
ATOM 2504 C C . LEU B 1 9 ? -19.484 28.953 0.427 1 93.56 9 LEU B C 1
ATOM 2506 O O . LEU B 1 9 ? -20.422 29.562 -0.102 1 93.56 9 LEU B O 1
ATOM 2510 N N . GLY B 1 10 ? -18.188 29.141 0.015 1 93.06 10 GLY B N 1
ATOM 2511 C CA . GLY B 1 10 ? -17.922 29.984 -1.139 1 93.06 10 GLY B CA 1
ATOM 2512 C C . GLY B 1 10 ? -16.469 30.438 -1.233 1 93.06 10 GLY B C 1
ATOM 2513 O O . GLY B 1 10 ? -15.57 29.734 -0.776 1 93.06 10 GLY B O 1
ATOM 2514 N N . THR B 1 11 ? -16.297 31.547 -1.973 1 94.38 11 THR B N 1
ATOM 2515 C CA . THR B 1 11 ? -14.977 32.125 -2.168 1 94.38 11 THR B CA 1
ATOM 2516 C C . THR B 1 11 ? -14.492 32.844 -0.893 1 94.38 11 THR B C 1
ATOM 2518 O O . THR B 1 11 ? -15.094 32.656 0.171 1 94.38 11 THR B O 1
ATOM 2521 N N . ILE B 1 12 ? -13.398 33.5 -0.97 1 95.06 12 ILE B N 1
ATOM 2522 C CA . ILE B 1 12 ? -12.781 34.125 0.198 1 95.06 12 ILE B CA 1
ATOM 2523 C C . ILE B 1 12 ? -13.719 35.188 0.781 1 95.06 12 ILE B C 1
ATOM 2525 O O . ILE B 1 12 ? -13.578 35.562 1.943 1 95.06 12 ILE B O 1
ATOM 2529 N N . ASP B 1 13 ? -14.695 35.625 0.085 1 95 13 ASP B N 1
ATOM 2530 C CA . ASP B 1 13 ? -15.586 36.719 0.494 1 95 13 ASP B CA 1
ATOM 2531 C C . ASP B 1 13 ? -16.531 36.25 1.604 1 95 13 ASP B C 1
ATOM 2533 O O . ASP B 1 13 ? -17.141 37.094 2.291 1 95 13 ASP B O 1
ATOM 2537 N N . VAL B 1 14 ? -16.672 35 1.786 1 96.31 14 VAL B N 1
ATOM 2538 C CA . VAL B 1 14 ? -17.625 34.5 2.762 1 96.31 14 VAL B CA 1
ATOM 2539 C C . VAL B 1 14 ? -17.047 34.625 4.168 1 96.31 14 VAL B C 1
ATOM 2541 O O . VAL B 1 14 ? -17.75 34.438 5.16 1 96.31 14 VAL B O 1
ATOM 2544 N N . MET B 1 15 ? -15.766 34.844 4.266 1 97.44 15 MET B N 1
ATOM 2545 C CA . MET B 1 15 ? -15.109 34.969 5.562 1 97.44 15 MET B CA 1
ATOM 2546 C C . MET B 1 15 ? -15.25 36.406 6.078 1 97.44 15 MET B C 1
ATOM 2548 O O . MET B 1 15 ? -14.68 37.344 5.508 1 97.44 15 MET B O 1
ATOM 2552 N N . LYS B 1 16 ? -15.984 36.531 7.184 1 97.56 16 LYS B N 1
ATOM 2553 C CA . LYS B 1 16 ? -16.281 37.875 7.719 1 97.56 16 LYS B CA 1
ATOM 2554 C C . LYS B 1 16 ? -15.664 38.062 9.102 1 97.56 16 LYS B C 1
ATOM 2556 O O . LYS B 1 16 ? -15.836 37.219 9.984 1 97.56 16 LYS B O 1
ATOM 2561 N N . LEU B 1 17 ? -14.961 39.125 9.25 1 97.94 17 LEU B N 1
ATOM 2562 C CA . LEU B 1 17 ? -14.484 39.5 10.578 1 97.94 17 LEU B CA 1
ATOM 2563 C C . LEU B 1 17 ? -15.625 40 11.445 1 97.94 17 LEU B C 1
ATOM 2565 O O . LEU B 1 17 ? -16.359 40.906 11.047 1 97.94 17 LEU B O 1
ATOM 2569 N N . VAL B 1 18 ? -15.82 39.406 12.602 1 97.81 18 VAL B N 1
ATOM 2570 C CA . VAL B 1 18 ? -16.844 39.812 13.539 1 97.81 18 VAL B CA 1
ATOM 2571 C C . VAL B 1 18 ? -16.25 40 14.922 1 97.81 18 VAL B C 1
ATOM 2573 O O . VAL B 1 18 ? -15.141 39.531 15.195 1 97.81 18 VAL B O 1
ATOM 2576 N N . THR B 1 19 ? -16.953 40.719 15.789 1 97.38 19 THR B N 1
ATOM 2577 C CA . THR B 1 19 ? -16.406 41 17.109 1 97.38 19 THR B CA 1
ATOM 2578 C C . THR B 1 19 ? -17.328 40.438 18.203 1 97.38 19 THR B C 1
ATOM 2580 O O . THR B 1 19 ? -17.109 40.688 19.391 1 97.38 19 THR B O 1
ATOM 2583 N N . ASN B 1 20 ? -18.312 39.719 17.781 1 97.19 20 ASN B N 1
ATOM 2584 C CA . ASN B 1 20 ? -19.312 39.281 18.75 1 97.19 20 ASN B CA 1
ATOM 2585 C C . ASN B 1 20 ? -19.469 37.75 18.734 1 97.19 20 ASN B C 1
ATOM 2587 O O . ASN B 1 20 ? -20.562 37.25 18.984 1 97.19 20 ASN B O 1
ATOM 2591 N N . LEU B 1 21 ? -18.438 37.062 18.375 1 96.81 21 LEU B N 1
ATOM 2592 C CA . LEU B 1 21 ? -18.5 35.594 18.5 1 96.81 21 LEU B CA 1
ATOM 2593 C C . LEU B 1 21 ? -18.625 35.188 19.953 1 96.81 21 LEU B C 1
ATOM 2595 O O . LEU B 1 21 ? -18 35.781 20.828 1 96.81 21 LEU B O 1
ATOM 2599 N N . PRO B 1 22 ? -19.438 34.188 20.156 1 95.62 22 PRO B N 1
ATOM 2600 C CA . PRO B 1 22 ? -19.469 33.656 21.531 1 95.62 22 PRO B CA 1
ATOM 2601 C C . PRO B 1 22 ? -18.141 33.031 21.953 1 95.62 22 PRO B C 1
ATOM 2603 O O . PRO B 1 22 ? -17.484 32.375 21.156 1 95.62 22 PRO B O 1
ATOM 2606 N N . LYS B 1 23 ? -17.703 33.375 23.141 1 96.69 23 LYS B N 1
ATOM 2607 C CA . LYS B 1 23 ? -16.547 32.688 23.719 1 96.69 23 LYS B CA 1
ATOM 2608 C C . LYS B 1 23 ? -16.906 31.328 24.281 1 96.69 23 LYS B C 1
ATOM 2610 O O . LYS B 1 23 ? -17.766 31.234 25.172 1 96.69 23 LYS B O 1
ATOM 2615 N N . PRO B 1 24 ? -16.25 30.25 23.844 1 96.88 24 PRO B N 1
ATOM 2616 C CA . PRO B 1 24 ? -16.594 28.906 24.344 1 96.88 24 PRO B CA 1
ATOM 2617 C C . PRO B 1 24 ? -16.203 28.703 25.797 1 96.88 24 PRO B C 1
ATOM 2619 O O . PRO B 1 24 ? -15.305 29.391 26.297 1 96.88 24 PRO B O 1
ATOM 2622 N N . THR B 1 25 ? -16.906 27.844 26.484 1 97.69 25 THR B N 1
ATOM 2623 C CA . THR B 1 25 ? -16.562 27.359 27.828 1 97.69 25 THR B CA 1
ATOM 2624 C C . THR B 1 25 ? -16.156 25.891 27.781 1 97.69 25 THR B C 1
ATOM 2626 O O . THR B 1 25 ? -16.922 25.031 27.344 1 97.69 25 THR B O 1
ATOM 2629 N N . PRO B 1 26 ? -14.969 25.594 28.234 1 98.31 26 PRO B N 1
ATOM 2630 C CA . PRO B 1 26 ? -14.523 24.188 28.172 1 98.31 26 PRO B CA 1
ATOM 2631 C C . PRO B 1 26 ? -15.219 23.312 29.203 1 98.31 26 PRO B C 1
ATOM 2633 O O . PRO B 1 26 ? -15.484 23.75 30.328 1 98.31 26 PRO B O 1
ATOM 2636 N N . THR B 1 27 ? -15.602 22.125 28.844 1 97.94 27 THR B N 1
ATOM 2637 C CA . THR B 1 27 ? -16.141 21.094 29.719 1 97.94 27 THR B CA 1
ATOM 2638 C C . THR B 1 27 ? -15.398 19.781 29.531 1 97.94 27 THR B C 1
ATOM 2640 O O . THR B 1 27 ? -14.688 19.594 28.547 1 97.94 27 THR B O 1
ATOM 2643 N N . GLY B 1 28 ? -15.469 18.953 30.547 1 97.81 28 GLY B N 1
ATOM 2644 C CA . GLY B 1 28 ? -14.844 17.641 30.422 1 97.81 28 GLY B CA 1
ATOM 2645 C C . GLY B 1 28 ? -13.359 17.703 30.109 1 97.81 28 GLY B C 1
ATOM 2646 O O . GLY B 1 28 ? -12.602 18.359 30.828 1 97.81 28 GLY B O 1
ATOM 2647 N N . LYS B 1 29 ? -12.977 17.125 28.969 1 97.06 29 LYS B N 1
ATOM 2648 C CA . LYS B 1 29 ? -11.562 17.047 28.594 1 97.06 29 LYS B CA 1
ATOM 2649 C C . LYS B 1 29 ? -11.188 18.156 27.641 1 97.06 29 LYS B C 1
ATOM 2651 O O . LYS B 1 29 ? -10.156 18.094 26.969 1 97.06 29 LYS B O 1
ATOM 2656 N N . GLN B 1 30 ? -11.906 19.203 27.656 1 97.94 30 GLN B N 1
ATOM 2657 C CA . GLN B 1 30 ? -11.68 20.297 26.719 1 97.94 30 GLN B CA 1
ATOM 2658 C C . GLN B 1 30 ? -10.781 21.375 27.344 1 97.94 30 GLN B C 1
ATOM 2660 O O . GLN B 1 30 ? -10.742 21.516 28.562 1 97.94 30 GLN B O 1
ATOM 2665 N N . VAL B 1 31 ? -10.078 22.047 26.469 1 98.25 31 VAL B N 1
ATOM 2666 C CA . VAL B 1 31 ? -9.188 23.141 26.828 1 98.25 31 VAL B CA 1
ATOM 2667 C C . VAL B 1 31 ? -9.523 24.375 26 1 98.25 31 VAL B C 1
ATOM 2669 O O . VAL B 1 31 ? -9.695 24.281 24.781 1 98.25 31 VAL B O 1
ATOM 2672 N N . LEU B 1 32 ? -9.688 25.453 26.672 1 98.81 32 LEU B N 1
ATOM 2673 C CA . LEU B 1 32 ? -9.844 26.734 25.984 1 98.81 32 LEU B CA 1
ATOM 2674 C C . LEU B 1 32 ? -8.5 27.438 25.812 1 98.81 32 LEU B C 1
ATOM 2676 O O . LEU B 1 32 ? -7.785 27.656 26.797 1 98.81 32 LEU B O 1
ATOM 2680 N N . ILE B 1 33 ? -8.203 27.766 24.641 1 98.88 33 ILE B N 1
ATOM 2681 C CA . ILE B 1 33 ? -6.898 28.344 24.328 1 98.88 33 ILE B CA 1
ATOM 2682 C C . ILE B 1 33 ? -7.07 29.781 23.844 1 98.88 33 ILE B C 1
ATOM 2684 O O . ILE B 1 33 ? -7.922 30.062 23 1 98.88 33 ILE B O 1
ATOM 2688 N N . ASN B 1 34 ? -6.375 30.672 24.453 1 98.94 34 ASN B N 1
ATOM 2689 C CA . ASN B 1 34 ? -6.195 32 23.891 1 98.94 34 ASN B CA 1
ATOM 2690 C C . ASN B 1 34 ? -5.219 32 22.719 1 98.94 34 ASN B C 1
ATOM 2692 O O . ASN B 1 34 ? -4.004 31.922 22.906 1 98.94 34 ASN B O 1
ATOM 2696 N N . VAL B 1 35 ? -5.762 32.031 21.531 1 98.88 35 VAL B N 1
ATOM 2697 C CA . VAL B 1 35 ? -4.992 31.781 20.312 1 98.88 35 VAL B CA 1
ATOM 2698 C C . VAL B 1 35 ? -4.125 33 20 1 98.88 35 VAL B C 1
ATOM 2700 O O . VAL B 1 35 ? -4.617 34.125 19.969 1 98.88 35 VAL B O 1
ATOM 2703 N N . LYS B 1 36 ? -2.861 32.75 19.797 1 98.88 36 LYS B N 1
ATOM 2704 C CA . LYS B 1 36 ? -1.953 33.844 19.391 1 98.88 36 LYS B CA 1
ATOM 2705 C C . LYS B 1 36 ? -1.717 33.812 17.891 1 98.88 36 LYS B C 1
ATOM 2707 O O . LYS B 1 36 ? -1.744 34.875 17.234 1 98.88 36 LYS B O 1
ATOM 2712 N N . TYR B 1 37 ? -1.48 32.656 17.344 1 98.88 37 TYR B N 1
ATOM 2713 C CA . TYR B 1 37 ? -1.317 32.438 15.914 1 98.88 37 TYR B CA 1
ATOM 2714 C C . TYR B 1 37 ? -2.084 31.219 15.445 1 98.88 37 TYR B C 1
ATOM 2716 O O . TYR B 1 37 ? -2.156 30.203 16.156 1 98.88 37 TYR B O 1
ATOM 2724 N N . ALA B 1 38 ? -2.668 31.312 14.273 1 98.62 38 ALA B N 1
ATOM 2725 C CA . ALA B 1 38 ? -3.293 30.172 13.602 1 98.62 38 ALA B CA 1
ATOM 2726 C C . ALA B 1 38 ? -2.48 29.734 12.383 1 98.62 38 ALA B C 1
ATOM 2728 O O . ALA B 1 38 ? -1.89 30.578 11.695 1 98.62 38 ALA B O 1
ATOM 2729 N N . GLY B 1 39 ? -2.393 28.438 12.195 1 97.56 39 GLY B N 1
ATOM 2730 C CA . GLY B 1 39 ? -1.795 27.938 10.969 1 97.56 39 GLY B CA 1
ATOM 2731 C C . GLY B 1 39 ? -2.742 27.984 9.781 1 97.56 39 GLY B C 1
ATOM 2732 O O . GLY B 1 39 ? -3.957 27.875 9.945 1 97.56 39 GLY B O 1
ATOM 2733 N N . VAL B 1 40 ? -2.184 28.219 8.609 1 96.25 40 VAL B N 1
ATOM 2734 C CA . VAL B 1 40 ? -2.957 28.188 7.371 1 96.25 40 VAL B CA 1
ATOM 2735 C C . VAL B 1 40 ? -2.553 26.969 6.539 1 96.25 40 VAL B C 1
ATOM 2737 O O . VAL B 1 40 ? -1.38 26.812 6.191 1 96.25 40 VAL B O 1
ATOM 2740 N N . ASN B 1 41 ? -3.498 26.094 6.242 1 92.25 41 ASN B N 1
ATOM 2741 C CA . ASN B 1 41 ? -3.271 24.891 5.453 1 92.25 41 ASN B CA 1
ATOM 2742 C C . ASN B 1 41 ? -4.219 24.812 4.262 1 92.25 41 ASN B C 1
ATOM 2744 O O . ASN B 1 41 ? -5.305 25.391 4.289 1 92.25 41 ASN B O 1
ATOM 2748 N N . PRO B 1 42 ? -3.811 24.094 3.236 1 88.94 42 PRO B N 1
ATOM 2749 C CA . PRO B 1 42 ? -4.699 23.938 2.084 1 88.94 42 PRO B CA 1
ATOM 2750 C C . PRO B 1 42 ? -6.074 23.406 2.469 1 88.94 42 PRO B C 1
ATOM 2752 O O . PRO B 1 42 ? -7.09 23.844 1.917 1 88.94 42 PRO B O 1
ATOM 2755 N N . VAL B 1 43 ? -6.145 22.547 3.396 1 86.81 43 VAL B N 1
ATOM 2756 C CA . VAL B 1 43 ? -7.395 21.906 3.799 1 86.81 43 VAL B CA 1
ATOM 2757 C C . VAL B 1 43 ? -8.375 22.953 4.301 1 86.81 43 VAL B C 1
ATOM 2759 O O . VAL B 1 43 ? -9.586 22.812 4.137 1 86.81 43 VAL B O 1
ATOM 2762 N N . ASP B 1 44 ? -7.918 24.047 4.867 1 91.25 44 ASP B N 1
ATOM 2763 C CA . ASP B 1 44 ? -8.773 25.141 5.328 1 91.25 44 ASP B CA 1
ATOM 2764 C C . ASP B 1 44 ? -9.578 25.734 4.168 1 91.25 44 ASP B C 1
ATOM 2766 O O . ASP B 1 44 ? -10.742 26.078 4.336 1 91.25 44 ASP B O 1
ATOM 2770 N N . THR B 1 45 ? -8.906 25.781 3.033 1 91.38 45 THR B N 1
ATOM 2771 C CA . THR B 1 45 ? -9.555 26.344 1.852 1 91.38 45 THR B CA 1
ATOM 2772 C C . THR B 1 45 ? -10.609 25.391 1.307 1 91.38 45 THR B C 1
ATOM 2774 O O . THR B 1 45 ? -11.664 25.812 0.832 1 91.38 45 THR B O 1
ATOM 2777 N N . TYR B 1 46 ? -10.273 24.109 1.45 1 87.12 46 TYR B N 1
ATOM 2778 C CA . TYR B 1 46 ? -11.211 23.094 0.963 1 87.12 46 TYR B CA 1
ATOM 2779 C C . TYR B 1 46 ? -12.484 23.094 1.801 1 87.12 46 TYR B C 1
ATOM 2781 O O . TYR B 1 46 ? -13.586 22.953 1.265 1 87.12 46 TYR B O 1
ATOM 2789 N N . ILE B 1 47 ? -12.336 23.25 3.029 1 88.12 47 ILE B N 1
ATOM 2790 C CA . ILE B 1 47 ? -13.469 23.266 3.945 1 88.12 47 ILE B CA 1
ATOM 2791 C C . ILE B 1 47 ? -14.328 24.5 3.688 1 88.12 47 ILE B C 1
ATOM 2793 O O . ILE B 1 47 ? -15.555 24.391 3.572 1 88.12 47 ILE B O 1
ATOM 2797 N N . ARG B 1 48 ? -13.742 25.562 3.525 1 91.94 48 ARG B N 1
ATOM 2798 C CA . ARG B 1 48 ? -14.438 26.828 3.27 1 91.94 48 ARG B CA 1
ATOM 2799 C C . ARG B 1 48 ? -15.211 26.766 1.953 1 91.94 48 ARG B C 1
ATOM 2801 O O . ARG B 1 48 ? -16.344 27.219 1.874 1 91.94 48 ARG B O 1
ATOM 2808 N N . SER B 1 49 ? -14.617 26.156 0.979 1 90.88 49 SER B N 1
ATOM 2809 C CA . SER B 1 49 ? -15.203 26.141 -0.36 1 90.88 49 SER B CA 1
ATOM 2810 C C . SER B 1 49 ? -16.203 25 -0.515 1 90.88 49 SER B C 1
ATOM 2812 O O . SER B 1 49 ? -16.984 24.969 -1.467 1 90.88 49 SER B O 1
ATOM 2814 N N . GLY B 1 50 ? -16.141 23.984 0.399 1 84.81 50 GLY B N 1
ATOM 2815 C CA . GLY B 1 50 ? -16.969 22.797 0.294 1 84.81 50 GLY B CA 1
ATOM 2816 C C . GLY B 1 50 ? -16.328 21.688 -0.499 1 84.81 50 GLY B C 1
ATOM 2817 O O . GLY B 1 50 ? -16.953 20.656 -0.762 1 84.81 50 GLY B O 1
ATOM 2818 N N . ALA B 1 51 ? -15.07 21.812 -0.764 1 73.75 51 ALA B N 1
ATOM 2819 C CA . ALA B 1 51 ? -14.383 20.859 -1.628 1 73.75 51 ALA B CA 1
ATOM 2820 C C . ALA B 1 51 ? -13.742 19.734 -0.81 1 73.75 51 ALA B C 1
ATOM 2822 O O . ALA B 1 51 ? -13.125 18.828 -1.367 1 73.75 51 ALA B O 1
ATOM 2823 N N . PHE B 1 52 ? -13.859 19.766 0.428 1 73.88 52 PHE B N 1
ATOM 2824 C CA . PHE B 1 52 ? -13.156 18.844 1.31 1 73.88 52 PHE B CA 1
ATOM 2825 C C . PHE B 1 52 ? -13.742 17.438 1.203 1 73.88 52 PHE B C 1
ATOM 2827 O O . PHE B 1 52 ? -13.031 16.453 1.399 1 73.88 52 PHE B O 1
ATOM 2834 N N . GLY B 1 53 ? -14.977 17.281 0.783 1 65.31 53 GLY B N 1
ATOM 2835 C CA . GLY B 1 53 ? -15.594 15.969 0.586 1 65.31 53 GLY B CA 1
ATOM 2836 C C . GLY B 1 53 ? -16.125 15.367 1.87 1 65.31 53 GLY B C 1
ATOM 2837 O O . GLY B 1 53 ? -16.719 14.281 1.853 1 65.31 53 GLY B O 1
ATOM 2838 N N . LYS B 1 54 ? -15.727 15.969 3.016 1 67.44 54 LYS B N 1
ATOM 2839 C CA . LYS B 1 54 ? -16.328 15.547 4.273 1 67.44 54 LYS B CA 1
ATOM 2840 C C . LYS B 1 54 ? -17.438 16.516 4.699 1 67.44 54 LYS B C 1
ATOM 2842 O O . LYS B 1 54 ? -17.734 17.469 3.988 1 67.44 54 LYS B O 1
ATOM 2847 N N . ALA B 1 55 ? -18.016 16.109 5.824 1 65.44 55 ALA B N 1
ATOM 2848 C CA . ALA B 1 55 ? -19.141 16.891 6.332 1 65.44 55 ALA B CA 1
ATOM 2849 C C . ALA B 1 55 ? -18.719 18.328 6.617 1 65.44 55 ALA B C 1
ATOM 2851 O O . ALA B 1 55 ? -17.641 18.562 7.184 1 65.44 55 ALA B O 1
ATOM 2852 N N . THR B 1 56 ? -19.547 19.156 6.031 1 75.94 56 THR B N 1
ATOM 2853 C CA . THR B 1 56 ? -19.391 20.578 6.297 1 75.94 56 THR B CA 1
ATOM 2854 C C . THR B 1 56 ? -19.703 20.891 7.754 1 75.94 56 THR B C 1
ATOM 2856 O O . THR B 1 56 ? -20.672 20.375 8.312 1 75.94 56 THR B O 1
ATOM 2859 N N . PRO B 1 57 ? -18.891 21.766 8.305 1 83.75 57 PRO B N 1
ATOM 2860 C CA . PRO B 1 57 ? -19.25 22.203 9.656 1 83.75 57 PRO B CA 1
ATOM 2861 C C . PRO B 1 57 ? -20.594 22.922 9.695 1 83.75 57 PRO B C 1
ATOM 2863 O O . PRO B 1 57 ? -21.062 23.453 8.68 1 83.75 57 PRO B O 1
ATOM 2866 N N . GLU B 1 58 ? -21.203 22.906 10.844 1 91.06 58 GLU B N 1
ATOM 2867 C CA . GLU B 1 58 ? -22.453 23.641 11.031 1 91.06 58 GLU B CA 1
ATOM 2868 C C . GLU B 1 58 ? -22.219 25.141 10.961 1 91.06 58 GLU B C 1
ATOM 2870 O O . GLU B 1 58 ? -21.266 25.672 11.547 1 91.06 58 GLU B O 1
ATOM 2875 N N . PHE B 1 59 ? -23.141 25.797 10.266 1 93.25 59 PHE B N 1
ATOM 2876 C CA . PHE B 1 59 ? -23.047 27.25 10.125 1 93.25 59 PHE B CA 1
ATOM 2877 C C . PHE B 1 59 ? -23.672 27.953 11.328 1 93.25 59 PHE B C 1
ATOM 2879 O O . PHE B 1 59 ? -24.625 27.453 11.914 1 93.25 59 PHE B O 1
ATOM 2886 N N . PRO B 1 60 ? -23.25 29.172 11.625 1 95.44 60 PRO B N 1
ATOM 2887 C CA . PRO B 1 60 ? -21.953 29.719 11.219 1 95.44 60 PRO B CA 1
ATOM 2888 C C . PRO B 1 60 ? -20.781 29.016 11.898 1 95.44 60 PRO B C 1
ATOM 2890 O O . PRO B 1 60 ? -20.938 28.469 12.992 1 95.44 60 PRO B O 1
ATOM 2893 N N . PHE B 1 61 ? -19.703 28.969 11.203 1 95.56 61 PHE B N 1
ATOM 2894 C CA . PHE B 1 61 ? -18.531 28.406 11.859 1 95.56 61 PHE B CA 1
ATOM 2895 C C . PHE B 1 61 ? -17.312 29.297 11.656 1 95.56 61 PHE B C 1
ATOM 2897 O O . PHE B 1 61 ? -17.328 30.188 10.805 1 95.56 61 PHE B O 1
ATOM 2904 N N . THR B 1 62 ? -16.328 29.141 12.5 1 97.25 62 THR B N 1
ATOM 2905 C CA . THR B 1 62 ? -15.031 29.797 12.406 1 97.25 62 THR B CA 1
ATOM 2906 C C . THR B 1 62 ? -14.016 28.875 11.734 1 97.25 62 THR B C 1
ATOM 2908 O O . THR B 1 62 ? -13.875 27.703 12.125 1 97.25 62 THR B O 1
ATOM 2911 N N . PRO B 1 63 ? -13.305 29.312 10.656 1 96.44 63 PRO B N 1
ATOM 2912 C CA . PRO B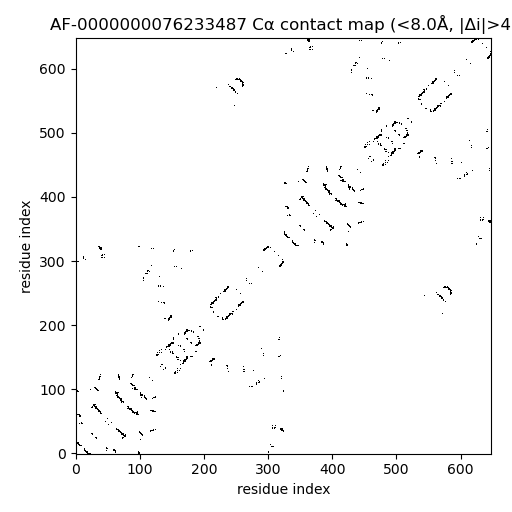 1 63 ? -12.359 28.438 9.953 1 96.44 63 PRO B CA 1
ATOM 2913 C C . PRO B 1 63 ? -11.055 28.234 10.711 1 96.44 63 PRO B C 1
ATOM 2915 O O . PRO B 1 63 ? -10.758 28.984 11.641 1 96.44 63 PRO B O 1
ATOM 2918 N N . GLY B 1 64 ? -10.312 27.25 10.273 1 95.06 64 GLY B N 1
ATOM 2919 C CA . GLY B 1 64 ? -9 26.953 10.82 1 95.06 64 GLY B CA 1
ATOM 2920 C C . GLY B 1 64 ? -9.008 25.812 11.82 1 95.06 64 GLY B C 1
ATOM 2921 O O . GLY B 1 64 ? -9.945 25.688 12.617 1 95.06 64 GLY B O 1
ATOM 2922 N N . TYR B 1 65 ? -7.816 25.016 11.828 1 92 65 TYR B N 1
ATOM 2923 C CA . TYR B 1 65 ? -7.773 23.812 12.664 1 92 65 TYR B CA 1
ATOM 2924 C C . TYR B 1 65 ? -6.508 23.797 13.516 1 92 65 TYR B C 1
ATOM 2926 O O . TYR B 1 65 ? -6.43 23.062 14.5 1 92 65 TYR B O 1
ATOM 2934 N N . ASP B 1 66 ? -5.539 24.703 13.133 1 93.19 66 ASP B N 1
ATOM 2935 C CA . ASP B 1 66 ? -4.219 24.719 13.766 1 93.19 66 ASP B CA 1
ATOM 2936 C C . ASP B 1 66 ? -3.953 26.062 14.438 1 93.19 66 ASP B C 1
ATOM 2938 O O . ASP B 1 66 ? -4.5 27.094 14.023 1 93.19 66 ASP B O 1
ATOM 2942 N N . GLY B 1 67 ? -3.094 25.891 15.422 1 98.06 67 GLY B N 1
ATOM 2943 C CA . GLY B 1 67 ? -2.6 27.141 15.977 1 98.06 67 GLY B CA 1
ATOM 2944 C C . GLY B 1 67 ? -1.772 26.953 17.234 1 98.06 67 GLY B C 1
ATOM 2945 O O . GLY B 1 67 ? -1.295 25.844 17.5 1 98.06 67 GLY B O 1
ATOM 2946 N N . SER B 1 68 ? -1.51 28.047 17.875 1 98.81 68 SER B N 1
ATOM 2947 C CA . SER B 1 68 ? -0.772 28.078 19.141 1 98.81 68 SER B CA 1
ATOM 2948 C C . SER B 1 68 ? -1.246 29.219 20.031 1 98.81 68 SER B C 1
ATOM 2950 O O . SER B 1 68 ? -1.863 30.172 19.547 1 98.81 68 SER B O 1
ATOM 2952 N N . GLY B 1 69 ? -1.016 29.016 21.266 1 98.81 69 GLY B N 1
ATOM 2953 C CA . GLY B 1 69 ? -1.412 30.031 22.219 1 98.81 69 GLY B CA 1
ATOM 2954 C C . GLY B 1 69 ? -1.179 29.609 23.656 1 98.81 69 GLY B C 1
ATOM 2955 O O . GLY B 1 69 ? -0.251 28.859 23.953 1 98.81 69 GLY B O 1
ATOM 2956 N N . ILE B 1 70 ? -2.006 30.266 24.469 1 98.81 70 ILE B N 1
ATOM 2957 C CA . ILE B 1 70 ? -1.907 30.031 25.906 1 98.81 70 ILE B CA 1
ATOM 2958 C C . ILE B 1 70 ? -3.205 29.422 26.422 1 98.81 70 ILE B C 1
ATOM 2960 O O . ILE B 1 70 ? -4.297 29.891 26.109 1 98.81 70 ILE B O 1
ATOM 2964 N N . VAL B 1 71 ? -3.023 28.359 27.188 1 98.88 71 VAL B N 1
ATOM 2965 C CA . VAL B 1 71 ? -4.203 27.766 27.797 1 98.88 71 VAL B CA 1
ATOM 2966 C C . VAL B 1 71 ? -4.871 28.766 28.734 1 98.88 71 VAL B C 1
ATOM 2968 O O . VAL B 1 71 ? -4.25 29.234 29.688 1 98.88 71 VAL B O 1
ATOM 2971 N N . HIS B 1 72 ? -6.125 29.031 28.469 1 98.81 72 HIS B N 1
ATOM 2972 C CA . HIS B 1 72 ? -6.859 30.047 29.234 1 98.81 72 HIS B CA 1
ATOM 2973 C C . HIS B 1 72 ? -7.703 29.391 30.328 1 98.81 72 HIS B C 1
ATOM 2975 O O . HIS B 1 72 ? -7.758 29.891 31.453 1 98.81 72 HIS B O 1
ATOM 2981 N N . GLN B 1 73 ? -8.406 28.328 29.984 1 98.69 73 GLN B N 1
ATOM 2982 C CA . GLN B 1 73 ? -9.273 27.578 30.891 1 98.69 73 GLN B CA 1
ATOM 2983 C C . GLN B 1 73 ? -9.305 26.109 30.531 1 98.69 73 GLN B C 1
ATOM 2985 O O . GLN B 1 73 ? -9.102 25.734 29.375 1 98.69 73 GLN B O 1
ATOM 2990 N N . ILE B 1 74 ? -9.547 25.234 31.547 1 98.56 74 ILE B N 1
ATOM 2991 C CA . ILE B 1 74 ? -9.594 23.812 31.281 1 98.56 74 ILE B CA 1
ATOM 2992 C C . ILE B 1 74 ? -10.883 23.219 31.844 1 98.56 74 ILE B C 1
ATOM 2994 O O . ILE B 1 74 ? -11.438 23.75 32.812 1 98.56 74 ILE B O 1
ATOM 2998 N N . GLY B 1 75 ? -11.336 22.188 31.203 1 98.38 75 GLY B N 1
ATOM 2999 C CA . GLY B 1 75 ? -12.445 21.422 31.75 1 98.38 75 GLY B CA 1
ATOM 3000 C C . GLY B 1 75 ? -12.07 20.625 32.969 1 98.38 75 GLY B C 1
ATOM 3001 O O . GLY B 1 75 ? -10.883 20.453 33.281 1 98.38 75 GLY B O 1
ATOM 3002 N N . ASP B 1 76 ? -13.086 20.031 33.625 1 97.69 76 ASP B N 1
ATOM 3003 C CA . ASP B 1 76 ? -12.922 19.438 34.938 1 97.69 76 ASP B CA 1
ATOM 3004 C C . ASP B 1 76 ? -12.273 18.062 34.844 1 97.69 76 ASP B C 1
ATOM 3006 O O . ASP B 1 76 ? -11.844 17.5 35.844 1 97.69 76 ASP B O 1
ATOM 3010 N N . GLN B 1 77 ? -12.094 17.562 33.594 1 97.94 77 GLN B N 1
ATOM 3011 C CA . GLN B 1 77 ? -11.531 16.219 33.438 1 97.94 77 GLN B CA 1
ATOM 3012 C C . GLN B 1 77 ? -10.164 16.281 32.781 1 97.94 77 GLN B C 1
ATOM 3014 O O . GLN B 1 77 ? -9.586 15.234 32.438 1 97.94 77 GLN B O 1
ATOM 3019 N N . VAL B 1 78 ? -9.672 17.453 32.531 1 97.44 78 VAL B N 1
ATOM 3020 C CA . VAL B 1 78 ? -8.344 17.609 31.938 1 97.44 78 VAL B CA 1
ATOM 3021 C C . VAL B 1 78 ? -7.273 17.266 32.969 1 97.44 78 VAL B C 1
ATOM 3023 O O . VAL B 1 78 ? -7.359 17.688 34.125 1 97.44 78 VAL B O 1
ATOM 3026 N N . THR B 1 79 ? -6.227 16.516 32.594 1 95.31 79 THR B N 1
ATOM 3027 C CA . THR B 1 79 ? -5.258 16.047 33.562 1 95.31 79 THR B CA 1
ATOM 3028 C C . THR B 1 79 ? -3.836 16.375 33.125 1 95.31 79 THR B C 1
ATOM 3030 O O . THR B 1 79 ? -2.926 16.453 33.969 1 95.31 79 THR B O 1
ATOM 3033 N N . GLN B 1 80 ? -3.551 16.656 31.906 1 93.31 80 GLN B N 1
ATOM 3034 C CA . GLN B 1 80 ? -2.18 16.719 31.406 1 93.31 80 GLN B CA 1
ATOM 3035 C C . GLN B 1 80 ? -1.784 18.156 31.078 1 93.31 80 GLN B C 1
ATOM 3037 O O . GLN B 1 80 ? -0.613 18.438 30.812 1 93.31 80 GLN B O 1
ATOM 3042 N N . ILE B 1 81 ? -2.688 19.109 31.047 1 96.25 81 ILE B N 1
ATOM 3043 C CA . ILE B 1 81 ? -2.51 20.484 30.641 1 96.25 81 ILE B CA 1
ATOM 3044 C C . ILE B 1 81 ? -3.033 21.422 31.734 1 96.25 81 ILE B C 1
ATOM 3046 O O . ILE B 1 81 ? -4.043 21.125 32.375 1 96.25 81 ILE B O 1
ATOM 3050 N N . LYS B 1 82 ? -2.42 22.547 31.953 1 97.56 82 LYS B N 1
ATOM 3051 C CA . LYS B 1 82 ? -2.891 23.5 32.938 1 97.56 82 LYS B CA 1
ATOM 3052 C C . LYS B 1 82 ? -3.021 24.906 32.344 1 97.56 82 LYS B C 1
ATOM 3054 O O . LYS B 1 82 ? -2.408 25.203 31.328 1 97.56 82 LYS B O 1
ATOM 3059 N N . GLU B 1 83 ? -3.783 25.688 33.031 1 98.56 83 GLU B N 1
ATOM 3060 C CA . GLU B 1 83 ? -3.924 27.094 32.625 1 98.56 83 GLU B CA 1
ATOM 3061 C C . GLU B 1 83 ? -2.572 27.797 32.656 1 98.56 83 GLU B C 1
ATOM 3063 O O . GLU B 1 83 ? -1.756 27.594 33.531 1 98.56 83 GLU B O 1
ATOM 3068 N N . GLY B 1 84 ? -2.338 28.531 31.609 1 98.56 84 GLY B N 1
ATOM 3069 C CA . GLY B 1 84 ? -1.084 29.266 31.5 1 98.56 84 GLY B CA 1
ATOM 3070 C C . GLY B 1 84 ? -0.059 28.562 30.625 1 98.56 84 GLY B C 1
ATOM 3071 O O . GLY B 1 84 ? 0.926 29.172 30.203 1 98.56 84 GLY B O 1
ATOM 3072 N N . ASP B 1 85 ? -0.258 27.312 30.312 1 98.38 85 ASP B N 1
ATOM 3073 C CA . ASP B 1 85 ? 0.67 26.562 29.469 1 98.38 85 ASP B CA 1
ATOM 3074 C C . ASP B 1 85 ? 0.74 27.156 28.062 1 98.38 85 ASP B C 1
ATOM 3076 O O . ASP B 1 85 ? -0.283 27.547 27.5 1 98.38 85 ASP B O 1
ATOM 3080 N N . ARG B 1 86 ? 1.955 27.188 27.453 1 98.56 86 ARG B N 1
ATOM 3081 C CA . ARG B 1 86 ? 2.145 27.469 26.031 1 98.56 86 ARG B CA 1
ATOM 3082 C C . ARG B 1 86 ? 1.936 26.203 25.203 1 98.56 86 ARG B C 1
ATOM 3084 O O . ARG B 1 86 ? 2.562 25.172 25.469 1 98.56 86 ARG B O 1
ATOM 3091 N N . VAL B 1 87 ? 1.037 26.281 24.188 1 98.56 87 VAL B N 1
ATOM 3092 C CA . VAL B 1 87 ? 0.677 25.047 23.5 1 98.56 87 VAL B CA 1
ATOM 3093 C C . VAL B 1 87 ? 0.535 25.312 22 1 98.56 87 VAL B C 1
ATOM 3095 O O . VAL B 1 87 ? 0.351 26.453 21.578 1 98.56 87 VAL B O 1
ATOM 3098 N N . TRP B 1 88 ? 0.762 24.344 21.219 1 98.12 88 TRP B N 1
ATOM 3099 C CA . TRP B 1 88 ? 0.214 24.234 19.859 1 98.12 88 TRP B CA 1
ATOM 3100 C C . TRP B 1 88 ? -0.929 23.234 19.828 1 98.12 88 TRP B C 1
ATOM 3102 O O . TRP B 1 88 ? -1.114 22.453 20.766 1 98.12 88 TRP B O 1
ATOM 3112 N N . PHE B 1 89 ? -1.767 23.312 18.781 1 96.12 89 PHE B N 1
ATOM 3113 C CA . PHE B 1 89 ? -2.912 22.422 18.703 1 96.12 89 PHE B CA 1
ATOM 3114 C C . PHE B 1 89 ? -3.25 22.094 17.25 1 96.12 89 PHE B C 1
ATOM 3116 O O . PHE B 1 89 ? -2.77 22.766 16.328 1 96.12 89 PHE B O 1
ATOM 3123 N N . VAL B 1 90 ? -3.977 21.047 17.141 1 93.38 90 VAL B N 1
ATOM 3124 C CA . VAL B 1 90 ? -4.512 20.609 15.852 1 93.38 90 VAL B CA 1
ATOM 3125 C C . VAL B 1 90 ? -5.984 20.25 16 1 93.38 90 VAL B C 1
ATOM 3127 O O . VAL B 1 90 ? -6.457 19.984 17.109 1 93.38 90 VAL B O 1
ATOM 3130 N N . LYS B 1 91 ? -6.727 20.328 14.969 1 89.75 91 LYS B N 1
ATOM 3131 C CA . LYS B 1 91 ? -8.117 19.891 14.922 1 89.75 91 LYS B CA 1
ATOM 3132 C C . LYS B 1 91 ? -8.938 20.516 16.031 1 89.75 91 LYS B C 1
ATOM 3134 O O . LYS B 1 91 ? -9.633 19.828 16.781 1 89.75 91 LYS B O 1
ATOM 3139 N N . CYS B 1 92 ? -8.805 21.766 16.219 1 93.06 92 CYS B N 1
ATOM 3140 C CA . CYS B 1 92 ? -9.633 22.406 17.219 1 93.06 92 CYS B CA 1
ATOM 3141 C C . CYS B 1 92 ? -11.109 22.281 16.875 1 93.06 92 CYS B C 1
ATOM 3143 O O . CYS B 1 92 ? -11.461 22.047 15.719 1 93.06 92 CYS B O 1
ATOM 3145 N N . LEU B 1 93 ? -11.938 22.422 17.828 1 94.06 93 LEU B N 1
ATOM 3146 C CA . LEU B 1 93 ? -13.359 22.125 17.719 1 94.06 93 LEU B CA 1
ATOM 3147 C C . LEU B 1 93 ? -14.141 23.328 17.188 1 94.06 93 LEU B C 1
ATOM 3149 O O . LEU B 1 93 ? -15.188 23.156 16.562 1 94.06 93 LEU B O 1
ATOM 3153 N N . THR B 1 94 ? -13.578 24.562 17.453 1 96.44 94 THR B N 1
ATOM 3154 C CA . THR B 1 94 ? -14.406 25.734 17.188 1 96.44 94 THR B CA 1
ATOM 3155 C C . THR B 1 94 ? -13.711 26.703 16.234 1 96.44 94 THR B C 1
ATOM 3157 O O . THR B 1 94 ? -14.109 27.859 16.125 1 96.44 94 THR B O 1
ATOM 3160 N N . GLY B 1 95 ? -12.609 26.281 15.648 1 96.69 95 GLY B N 1
ATOM 3161 C CA . GLY B 1 95 ? -11.898 27.109 14.688 1 96.69 95 GLY B CA 1
ATOM 3162 C C . GLY B 1 95 ? -10.812 27.953 15.328 1 96.69 95 GLY B C 1
ATOM 3163 O O . GLY B 1 95 ? -10.984 28.484 16.422 1 96.69 95 GLY B O 1
ATOM 3164 N N . SER B 1 96 ? -9.719 28.141 14.633 1 98.06 96 SER B N 1
ATOM 3165 C CA . SER B 1 96 ? -8.547 28.781 15.203 1 98.06 96 SER B CA 1
ATOM 3166 C C . SER B 1 96 ? -8.453 30.25 14.773 1 98.06 96 SER B C 1
ATOM 3168 O O . SER B 1 96 ? -7.648 31.016 15.312 1 98.06 96 SER B O 1
ATOM 3170 N N . SER B 1 97 ? -9.32 30.656 13.82 1 98.5 97 SER B N 1
ATOM 3171 C CA . SER B 1 97 ? -9.312 32.062 13.375 1 98.5 97 SER B CA 1
ATOM 3172 C C . SER B 1 97 ? -10.156 32.938 14.289 1 98.5 97 SER B C 1
ATOM 3174 O O . SER B 1 97 ? -11.047 33.656 13.82 1 98.5 97 SER B O 1
ATOM 3176 N N . ALA B 1 98 ? -9.875 32.844 15.531 1 98.62 98 ALA B N 1
ATOM 3177 C CA . ALA B 1 98 ? -10.562 33.594 16.594 1 98.62 98 ALA B CA 1
ATOM 3178 C C . ALA B 1 98 ? -9.672 33.75 17.812 1 98.62 98 ALA B C 1
ATOM 3180 O O . ALA B 1 98 ? -8.688 33.031 17.969 1 98.62 98 ALA B O 1
ATOM 3181 N N . GLU B 1 99 ? -10.055 34.625 18.656 1 98.81 99 GLU B N 1
ATOM 3182 C CA . GLU B 1 99 ? -9.25 34.938 19.844 1 98.81 99 GLU B CA 1
ATOM 3183 C C . GLU B 1 99 ? -9.148 33.719 20.766 1 98.81 99 GLU B C 1
ATOM 3185 O O . GLU B 1 99 ? -8.141 33.531 21.453 1 98.81 99 GLU B O 1
ATOM 3190 N N . TYR B 1 100 ? -10.219 32.938 20.797 1 98.75 100 TYR B N 1
ATOM 3191 C CA . TYR B 1 100 ? -10.234 31.734 21.594 1 98.75 100 TYR B CA 1
ATOM 3192 C C . TYR B 1 100 ? -10.766 30.562 20.766 1 98.75 100 TYR B C 1
ATOM 3194 O O . TYR B 1 100 ? -11.641 30.734 19.922 1 98.75 100 TYR B O 1
ATOM 3202 N N . CYS B 1 101 ? -10.281 29.406 21.062 1 98.12 101 CYS B N 1
ATOM 3203 C CA . CYS B 1 101 ? -10.836 28.188 20.484 1 98.12 101 CYS B CA 1
ATOM 3204 C C . CYS B 1 101 ? -10.805 27.031 21.469 1 98.12 101 CYS B C 1
ATOM 3206 O O . CYS B 1 101 ? -10.023 27.062 22.422 1 98.12 101 CYS B O 1
ATOM 3208 N N . LEU B 1 102 ? -11.695 26.125 21.266 1 98 102 LEU B N 1
ATOM 3209 C CA . LEU B 1 102 ? -11.781 24.922 22.078 1 98 102 LEU B CA 1
ATOM 3210 C C . LEU B 1 102 ? -11.062 23.766 21.406 1 98 102 LEU B C 1
ATOM 3212 O O . LEU B 1 102 ? -11.164 23.578 20.188 1 98 102 LEU B O 1
ATOM 3216 N N . CYS B 1 103 ? -10.336 23.016 22.25 1 96.31 103 CYS B N 1
ATOM 3217 C CA . CYS B 1 103 ? -9.703 21.781 21.812 1 96.31 103 CYS B CA 1
ATOM 3218 C C . CYS B 1 103 ? -9.922 20.656 22.812 1 96.31 103 CYS B C 1
ATOM 3220 O O . CYS B 1 103 ? -10.07 20.922 24.016 1 96.31 103 CYS B O 1
ATOM 3222 N N . ASN B 1 104 ? -9.977 19.422 22.281 1 94.19 104 ASN B N 1
ATOM 3223 C CA . ASN B 1 104 ? -9.789 18.312 23.188 1 94.19 104 ASN B CA 1
ATOM 3224 C C . ASN B 1 104 ? -8.336 18.219 23.672 1 94.19 104 ASN B C 1
ATOM 3226 O O . ASN B 1 104 ? -7.414 18.516 22.922 1 94.19 104 ASN B O 1
ATOM 3230 N N . GLU B 1 105 ? -8.203 17.766 24.844 1 94.19 105 GLU B N 1
ATOM 3231 C CA . GLU B 1 105 ? -6.883 17.672 25.453 1 94.19 105 GLU B CA 1
ATOM 3232 C C . GLU B 1 105 ? -5.91 16.891 24.562 1 94.19 105 GLU B C 1
ATOM 3234 O O . GLU B 1 105 ? -4.723 17.219 24.5 1 94.19 105 GLU B O 1
ATOM 3239 N N . GLU B 1 106 ? -6.402 15.891 23.812 1 90.38 106 GLU B N 1
ATOM 3240 C CA . GLU B 1 106 ? -5.562 15.016 23 1 90.38 106 GLU B CA 1
ATOM 3241 C C . GLU B 1 106 ? -5.055 15.727 21.75 1 90.38 106 GLU B C 1
ATOM 3243 O O . GLU B 1 106 ? -4.113 15.258 21.094 1 90.38 106 GLU B O 1
ATOM 3248 N N . ALA B 1 107 ? -5.645 16.859 21.438 1 92.31 107 ALA B N 1
ATOM 3249 C CA . ALA B 1 107 ? -5.281 17.594 20.234 1 92.31 107 ALA B CA 1
ATOM 3250 C C . ALA B 1 107 ? -4.316 18.734 20.547 1 92.31 107 ALA B C 1
ATOM 3252 O O . ALA B 1 107 ? -4.039 19.578 19.703 1 92.31 107 ALA B O 1
ATOM 3253 N N . VAL B 1 108 ? -3.83 18.719 21.766 1 95.25 108 VAL B N 1
ATOM 3254 C CA . VAL B 1 108 ? -3 19.812 22.234 1 95.25 108 VAL B CA 1
ATOM 3255 C C . VAL B 1 108 ? -1.607 19.297 22.594 1 95.25 108 VAL B C 1
ATOM 3257 O O . VAL B 1 108 ? -1.472 18.266 23.234 1 95.25 108 VAL B O 1
ATOM 3260 N N . GLY B 1 109 ? -0.574 19.984 22.141 1 96.12 109 GLY B N 1
ATOM 3261 C CA . GLY B 1 109 ? 0.806 19.688 22.484 1 96.12 109 GLY B CA 1
ATOM 3262 C C . GLY B 1 109 ? 1.534 20.844 23.141 1 96.12 109 GLY B C 1
ATOM 3263 O O . GLY B 1 109 ? 1.182 22 22.922 1 96.12 109 GLY B O 1
ATOM 3264 N N . GLY B 1 110 ? 2.543 20.484 23.875 1 96.81 110 GLY B N 1
ATOM 3265 C CA . GLY B 1 110 ? 3.33 21.516 24.547 1 96.81 110 GLY B CA 1
ATOM 3266 C C . GLY B 1 110 ? 4.242 22.281 23.609 1 96.81 110 GLY B C 1
ATOM 3267 O O . GLY B 1 110 ? 4.816 21.688 22.688 1 96.81 110 GLY B O 1
ATOM 3268 N N . LEU B 1 111 ? 4.359 23.531 23.859 1 97.81 111 LEU B N 1
ATOM 3269 C CA . LEU B 1 111 ? 5.281 24.406 23.141 1 97.81 111 LEU B CA 1
ATOM 3270 C C . LEU B 1 111 ? 6.402 24.875 24.062 1 97.81 111 LEU B C 1
ATOM 3272 O O . LEU B 1 111 ? 6.258 25.891 24.75 1 97.81 111 LEU B O 1
ATOM 3276 N N . PRO B 1 112 ? 7.5 24.219 24.016 1 96.19 112 PRO B N 1
ATOM 3277 C CA . PRO B 1 112 ? 8.586 24.562 24.938 1 96.19 112 PRO B CA 1
ATOM 3278 C C . PRO B 1 112 ? 9.273 25.875 24.578 1 96.19 112 PRO B C 1
ATOM 3280 O O . PRO B 1 112 ? 9.289 26.266 23.406 1 96.19 112 PRO B O 1
ATOM 3283 N N . GLU B 1 113 ? 9.742 26.5 25.672 1 91.25 113 GLU B N 1
ATOM 3284 C CA . GLU B 1 113 ? 10.656 27.609 25.422 1 91.25 113 GLU B CA 1
ATOM 3285 C C . GLU B 1 113 ? 11.93 27.141 24.734 1 91.25 113 GLU B C 1
ATOM 3287 O O . GLU B 1 113 ? 12.414 26.031 25 1 91.25 113 GLU B O 1
ATOM 3292 N N . PRO B 1 114 ? 12.398 27.891 23.812 1 91.75 114 PRO B N 1
ATOM 3293 C CA . PRO B 1 114 ? 12.062 29.266 23.438 1 91.75 114 PRO B CA 1
ATOM 3294 C C . PRO B 1 114 ? 11.195 29.328 22.172 1 91.75 114 PRO B C 1
ATOM 3296 O O . PRO B 1 114 ? 11.172 30.359 21.484 1 91.75 114 PRO B O 1
ATOM 3299 N N . SER B 1 115 ? 10.547 28.219 21.828 1 95.69 115 SER B N 1
ATOM 3300 C CA . SER B 1 115 ? 9.773 28.234 20.594 1 95.69 115 SER B CA 1
ATOM 3301 C C . SER B 1 115 ? 8.703 29.328 20.625 1 95.69 115 SER B C 1
ATOM 3303 O O . SER B 1 115 ? 7.961 29.453 21.609 1 95.69 115 SER B O 1
ATOM 3305 N N . SER B 1 116 ? 8.641 30.094 19.562 1 97.94 116 SER B N 1
ATOM 3306 C CA . SER B 1 116 ? 7.652 31.172 19.469 1 97.94 116 SER B CA 1
ATOM 3307 C C . SER B 1 116 ? 6.27 30.609 19.125 1 97.94 116 SER B C 1
ATOM 3309 O O . SER B 1 116 ? 6.137 29.453 18.734 1 97.94 116 SER B O 1
ATOM 3311 N N . PHE B 1 117 ? 5.297 31.438 19.312 1 98.5 117 PHE B N 1
ATOM 3312 C CA . PHE B 1 117 ? 3.943 31.047 18.953 1 98.5 117 PHE B CA 1
ATOM 3313 C C . PHE B 1 117 ? 3.799 30.906 17.438 1 98.5 117 PHE B C 1
ATOM 3315 O O . PHE B 1 117 ? 2.99 30.125 16.953 1 98.5 117 PHE B O 1
ATOM 3322 N N . GLU B 1 118 ? 4.59 31.703 16.656 1 98.12 118 GLU B N 1
ATOM 3323 C CA . GLU B 1 118 ? 4.625 31.516 15.219 1 98.12 118 GLU B CA 1
ATOM 3324 C C . GLU B 1 118 ? 5.055 30.094 14.859 1 98.12 118 GLU B C 1
ATOM 3326 O O . GLU B 1 118 ? 4.414 29.422 14.047 1 98.12 118 GLU B O 1
ATOM 3331 N N . VAL B 1 119 ? 6.078 29.641 15.516 1 97.75 119 VAL B N 1
ATOM 3332 C CA . VAL B 1 119 ? 6.578 28.297 15.312 1 97.75 119 VAL B CA 1
ATOM 3333 C C . VAL B 1 119 ? 5.5 27.281 15.703 1 97.75 119 VAL B C 1
ATOM 3335 O O . VAL B 1 119 ? 5.223 26.344 14.953 1 97.75 119 VAL B O 1
ATOM 3338 N N . GLY B 1 120 ? 4.879 27.5 16.797 1 98.25 120 GLY B N 1
ATOM 3339 C CA . GLY B 1 120 ? 3.84 26.594 17.266 1 98.25 120 GLY B CA 1
ATOM 3340 C C . GLY B 1 120 ? 2.695 26.438 16.281 1 98.25 120 GLY B C 1
ATOM 3341 O O . GLY B 1 120 ? 2.166 25.344 16.094 1 98.25 120 GLY B O 1
ATOM 3342 N N . ALA B 1 121 ? 2.314 27.516 15.648 1 98.31 121 ALA B N 1
ATOM 3343 C CA . ALA B 1 121 ? 1.17 27.516 14.742 1 98.31 121 ALA B CA 1
ATOM 3344 C C . ALA B 1 121 ? 1.471 26.703 13.484 1 98.31 121 ALA B C 1
ATOM 3346 O O . ALA B 1 121 ? 0.56 26.359 12.727 1 98.31 121 ALA B O 1
ATOM 3347 N N . MET B 1 122 ? 2.73 26.406 13.273 1 97.62 122 MET B N 1
ATOM 3348 C CA . MET B 1 122 ? 3.15 25.703 12.062 1 97.62 122 MET B CA 1
ATOM 3349 C C . MET B 1 122 ? 3.338 24.203 12.336 1 97.62 122 MET B C 1
ATOM 3351 O O . MET B 1 122 ? 3.68 23.438 11.438 1 97.62 122 MET B O 1
ATOM 3355 N N . ILE B 1 123 ? 3.033 23.734 13.555 1 97 123 ILE B N 1
ATOM 3356 C CA . ILE B 1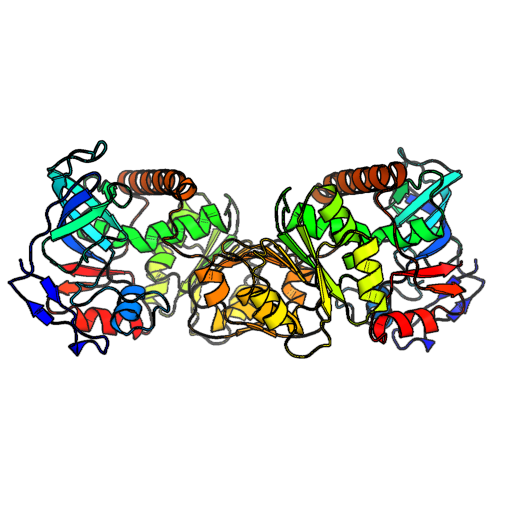 123 ? 3.383 22.375 13.969 1 97 123 ILE B CA 1
ATOM 3357 C C . ILE B 1 123 ? 2.213 21.438 13.688 1 97 123 ILE B C 1
ATOM 3359 O O . ILE B 1 123 ? 2.381 20.406 13.039 1 97 123 ILE B O 1
ATOM 3363 N N . GLY B 1 124 ? 1.005 21.719 14.039 1 93.81 124 GLY B N 1
ATOM 3364 C CA . GLY B 1 124 ? -0.143 20.828 14.102 1 93.81 124 GLY B CA 1
ATOM 3365 C C . GLY B 1 124 ? -0.269 19.938 12.883 1 93.81 124 GLY B C 1
ATOM 3366 O O . GLY B 1 124 ? 0.266 18.828 12.859 1 93.81 124 GLY B O 1
ATOM 3367 N N . THR B 1 125 ? -0.928 20.359 11.906 1 93 125 THR B N 1
ATOM 3368 C CA . THR B 1 125 ? -1.28 19.547 10.75 1 93 125 THR B CA 1
ATOM 3369 C C . THR B 1 125 ? -0.029 19.141 9.977 1 93 125 THR B C 1
ATOM 3371 O O . THR B 1 125 ? 0.186 17.953 9.727 1 93 125 THR B O 1
ATOM 3374 N N . PRO B 1 126 ? 0.884 20.031 9.703 1 95.06 126 PRO B N 1
ATOM 3375 C CA . PRO B 1 126 ? 2.004 19.641 8.844 1 95.06 126 PRO B CA 1
ATOM 3376 C C . PRO B 1 126 ? 2.912 18.594 9.492 1 95.06 126 PRO B C 1
ATOM 3378 O O . PRO B 1 126 ? 3.213 17.578 8.875 1 95.06 126 PRO B O 1
ATOM 3381 N N . TYR B 1 127 ? 3.273 18.766 10.758 1 95.88 127 TYR B N 1
ATOM 3382 C CA . TYR B 1 127 ? 4.258 17.891 11.367 1 95.88 127 TYR B CA 1
ATOM 3383 C C . TYR B 1 127 ? 3.619 16.578 11.812 1 95.88 127 TYR B C 1
ATOM 3385 O O . TYR B 1 127 ? 4.262 15.523 11.781 1 95.88 127 TYR B O 1
ATOM 3393 N N . MET B 1 128 ? 2.357 16.672 12.188 1 93.25 128 MET B N 1
ATOM 3394 C CA . MET B 1 128 ? 1.669 15.422 12.516 1 93.25 128 MET B CA 1
ATOM 3395 C C . MET B 1 128 ? 1.438 14.578 11.273 1 93.25 128 MET B C 1
ATOM 3397 O O . MET B 1 128 ? 1.554 13.352 11.312 1 93.25 128 MET B O 1
ATOM 3401 N N . THR B 1 129 ? 1.101 15.219 10.195 1 93.81 129 THR B N 1
ATOM 3402 C CA . THR B 1 129 ? 0.935 14.508 8.93 1 93.81 129 THR B CA 1
ATOM 3403 C C . THR B 1 129 ? 2.252 13.883 8.484 1 93.81 129 THR B C 1
ATOM 3405 O O . THR B 1 129 ? 2.281 12.727 8.055 1 93.81 129 THR B O 1
ATOM 3408 N N . ALA B 1 130 ? 3.316 14.641 8.617 1 96.75 130 ALA B N 1
ATOM 3409 C CA . ALA B 1 130 ? 4.629 14.125 8.242 1 96.75 130 ALA B CA 1
ATOM 3410 C C . ALA B 1 130 ? 5.004 12.906 9.078 1 96.75 130 ALA B C 1
ATOM 3412 O O . ALA B 1 130 ? 5.473 11.898 8.547 1 96.75 130 ALA B O 1
ATOM 3413 N N . TYR B 1 131 ? 4.781 13.031 10.391 1 96.19 131 TYR B N 1
ATOM 3414 C CA . TYR B 1 131 ? 5.082 11.922 11.289 1 96.19 131 TYR B CA 1
ATOM 3415 C C . TYR B 1 131 ? 4.32 10.672 10.875 1 96.19 131 TYR B C 1
ATOM 3417 O O . TYR B 1 131 ? 4.891 9.578 10.805 1 96.19 131 TYR B O 1
ATOM 3425 N N . ARG B 1 132 ? 3.08 10.859 10.617 1 94.81 132 ARG B N 1
ATOM 3426 C CA . ARG B 1 132 ? 2.242 9.734 10.219 1 94.81 132 ARG B CA 1
ATOM 3427 C C . ARG B 1 132 ? 2.729 9.133 8.906 1 94.81 132 ARG B C 1
ATOM 3429 O O . ARG B 1 132 ? 2.852 7.91 8.781 1 94.81 132 ARG B O 1
ATOM 3436 N N . ALA B 1 133 ? 3.021 9.938 7.922 1 96.94 133 ALA B N 1
ATOM 3437 C CA . ALA B 1 133 ? 3.482 9.469 6.617 1 96.94 133 ALA B CA 1
ATOM 3438 C C . ALA B 1 133 ? 4.781 8.68 6.746 1 96.94 133 ALA B C 1
ATOM 3440 O O . ALA B 1 133 ? 4.906 7.574 6.207 1 96.94 133 ALA B O 1
ATOM 3441 N N . ILE B 1 134 ? 5.723 9.211 7.543 1 97.5 134 ILE B N 1
ATOM 3442 C CA . ILE B 1 134 ? 7.09 8.703 7.598 1 97.5 134 ILE B CA 1
ATOM 3443 C C . ILE B 1 134 ? 7.141 7.449 8.469 1 97.5 134 ILE B C 1
ATOM 3445 O O . ILE B 1 134 ? 7.68 6.422 8.047 1 97.5 134 ILE B O 1
ATOM 3449 N N . PHE B 1 135 ? 6.547 7.52 9.633 1 95.81 135 PHE B N 1
ATOM 3450 C CA . PHE B 1 135 ? 6.82 6.48 10.617 1 95.81 135 PHE B CA 1
ATOM 3451 C C . PHE B 1 135 ? 5.676 5.477 10.68 1 95.81 135 PHE B C 1
ATOM 3453 O O . PHE B 1 135 ? 5.906 4.277 10.859 1 95.81 135 PHE B O 1
ATOM 3460 N N . GLN B 1 136 ? 4.492 5.922 10.516 1 93.75 136 GLN B N 1
ATOM 3461 C CA . GLN B 1 136 ? 3.363 5.031 10.766 1 93.75 136 GLN B CA 1
ATOM 3462 C C . GLN B 1 136 ? 2.891 4.371 9.469 1 93.75 136 GLN B C 1
ATOM 3464 O O . GLN B 1 136 ? 2.357 3.26 9.492 1 93.75 136 GLN B O 1
ATOM 3469 N N . LYS B 1 137 ? 3.084 5.012 8.32 1 95.88 137 LYS B N 1
ATOM 3470 C CA . LYS B 1 137 ? 2.557 4.461 7.074 1 95.88 137 LYS B CA 1
ATOM 3471 C C . LYS B 1 137 ? 3.68 3.938 6.184 1 95.88 137 LYS B C 1
ATOM 3473 O O . LYS B 1 137 ? 3.67 2.771 5.781 1 95.88 137 LYS B O 1
ATOM 3478 N N . ALA B 1 138 ? 4.703 4.758 6.008 1 97.94 138 ALA B N 1
ATOM 3479 C CA . ALA B 1 138 ? 5.785 4.324 5.133 1 97.94 138 ALA B CA 1
ATOM 3480 C C . ALA B 1 138 ? 6.852 3.559 5.914 1 97.94 138 ALA B C 1
ATOM 3482 O O . ALA B 1 138 ? 7.715 2.904 5.324 1 97.94 138 ALA B O 1
ATOM 3483 N N . HIS B 1 139 ? 6.895 3.678 7.258 1 97.88 139 HIS B N 1
ATOM 3484 C CA . HIS B 1 139 ? 7.824 2.961 8.125 1 97.88 139 HIS B CA 1
ATOM 3485 C C . HIS B 1 139 ? 9.273 3.195 7.695 1 97.88 139 HIS B C 1
ATOM 3487 O O . HIS B 1 139 ? 10.031 2.24 7.52 1 97.88 139 HIS B O 1
ATOM 3493 N N . VAL B 1 140 ? 9.602 4.402 7.512 1 98.56 140 VAL B N 1
ATOM 3494 C CA . VAL B 1 140 ? 10.938 4.797 7.07 1 98.56 140 VAL B CA 1
ATOM 3495 C C . VAL B 1 140 ? 11.969 4.379 8.117 1 98.56 140 VAL B C 1
ATOM 3497 O O . VAL B 1 140 ? 11.727 4.496 9.32 1 98.56 140 VAL B O 1
ATOM 3500 N N . LYS B 1 141 ? 13.117 3.938 7.66 1 98.31 141 LYS B N 1
ATOM 3501 C CA . LYS B 1 141 ? 14.203 3.482 8.531 1 98.31 141 LYS B CA 1
ATOM 3502 C C . LYS B 1 141 ? 15.492 4.246 8.242 1 98.31 141 LYS B C 1
ATOM 3504 O O . LYS B 1 141 ? 15.68 4.773 7.145 1 98.31 141 LYS B O 1
ATOM 3509 N N . LYS B 1 142 ? 16.281 4.242 9.305 1 98.38 142 LYS B N 1
ATOM 3510 C CA . LYS B 1 142 ? 17.609 4.805 9.172 1 98.38 142 LYS B CA 1
ATOM 3511 C C . LYS B 1 142 ? 18.344 4.215 7.961 1 98.38 142 LYS B C 1
ATOM 3513 O O . LYS B 1 142 ? 18.266 3.006 7.719 1 98.38 142 LYS B O 1
ATOM 3518 N N . GLY B 1 143 ? 19 5.066 7.191 1 98.44 143 GLY B N 1
ATOM 3519 C CA . GLY B 1 143 ? 19.828 4.617 6.09 1 98.44 143 GLY B CA 1
ATOM 3520 C C . GLY B 1 143 ? 19.094 4.566 4.766 1 98.44 143 GLY B C 1
ATOM 3521 O O . GLY B 1 143 ? 19.719 4.473 3.703 1 98.44 143 GLY B O 1
ATOM 3522 N N . GLU B 1 144 ? 17.812 4.699 4.734 1 98.69 144 GLU B N 1
ATOM 3523 C CA . GLU B 1 144 ? 17.047 4.656 3.496 1 98.69 144 GLU B CA 1
ATOM 3524 C C . GLU B 1 144 ? 17.109 5.988 2.752 1 98.69 144 GLU B C 1
ATOM 3526 O O . GLU B 1 144 ? 17.406 7.023 3.352 1 98.69 144 GLU B O 1
ATOM 3531 N N . THR B 1 145 ? 16.922 5.922 1.471 1 98.81 145 THR B N 1
ATOM 3532 C CA . THR B 1 145 ? 16.797 7.109 0.628 1 98.81 145 THR B CA 1
ATOM 3533 C C . THR B 1 145 ? 15.32 7.473 0.427 1 98.81 145 THR B C 1
ATOM 3535 O O . THR B 1 145 ? 14.531 6.648 -0.038 1 98.81 145 THR B O 1
ATOM 3538 N N . VAL B 1 146 ? 14.992 8.711 0.787 1 98.88 146 VAL B N 1
ATOM 3539 C CA . VAL B 1 146 ? 13.609 9.172 0.74 1 98.88 146 VAL B CA 1
ATOM 3540 C C . VAL B 1 146 ? 13.484 10.328 -0.246 1 98.88 146 VAL B C 1
ATOM 3542 O O . VAL B 1 146 ? 14.211 11.328 -0.141 1 98.88 146 VAL B O 1
ATOM 3545 N N . LEU B 1 147 ? 12.625 10.18 -1.224 1 98.88 147 LEU B N 1
ATOM 3546 C CA . LEU B 1 147 ? 12.25 11.273 -2.117 1 98.88 147 LEU B CA 1
ATOM 3547 C C . LEU B 1 147 ? 10.992 11.977 -1.624 1 98.88 147 LEU B C 1
ATOM 3549 O O . LEU B 1 147 ? 9.953 11.336 -1.434 1 98.88 147 LEU B O 1
ATOM 3553 N N . ILE B 1 148 ? 11.094 13.211 -1.4 1 98.69 148 ILE B N 1
ATOM 3554 C CA . ILE B 1 148 ? 9.977 14.023 -0.953 1 98.69 148 ILE B CA 1
ATOM 3555 C C . ILE B 1 148 ? 9.594 15.023 -2.047 1 98.69 148 ILE B C 1
ATOM 3557 O O . ILE B 1 148 ? 10.305 16 -2.281 1 98.69 148 ILE B O 1
ATOM 3561 N N . HIS B 1 149 ? 8.453 14.766 -2.674 1 96.88 149 HIS B N 1
ATOM 3562 C CA . HIS B 1 149 ? 7.965 15.703 -3.676 1 96.88 149 HIS B CA 1
ATOM 3563 C C . HIS B 1 149 ? 7.457 16.984 -3.025 1 96.88 149 HIS B C 1
ATOM 3565 O O . HIS B 1 149 ? 6.887 16.953 -1.934 1 96.88 149 HIS B O 1
ATOM 3571 N N . GLY B 1 150 ? 7.574 18.109 -3.738 1 93.5 150 GLY B N 1
ATOM 3572 C CA . GLY B 1 150 ? 7.066 19.359 -3.174 1 93.5 150 GLY B CA 1
ATOM 3573 C C . GLY B 1 150 ? 7.539 19.594 -1.753 1 93.5 150 GLY B C 1
ATOM 3574 O O . GLY B 1 150 ? 6.734 19.922 -0.876 1 93.5 150 GLY B O 1
ATOM 3575 N N . ALA B 1 151 ? 8.758 19.5 -1.551 1 96.69 151 ALA B N 1
ATOM 3576 C CA . ALA B 1 151 ? 9.305 19.453 -0.199 1 96.69 151 ALA B CA 1
ATOM 3577 C C . ALA B 1 151 ? 9.305 20.828 0.446 1 96.69 151 ALA B C 1
ATOM 3579 O O . ALA B 1 151 ? 9.516 20.969 1.654 1 96.69 151 ALA B O 1
ATOM 3580 N N . THR B 1 152 ? 8.961 21.844 -0.307 1 96 152 THR B N 1
ATOM 3581 C CA . THR B 1 152 ? 9.078 23.219 0.196 1 96 152 THR B CA 1
ATOM 3582 C C . THR B 1 152 ? 7.844 23.609 0.998 1 96 152 THR B C 1
ATOM 3584 O O . THR B 1 152 ? 7.844 24.625 1.684 1 96 152 THR B O 1
ATOM 3587 N N . GLY B 1 153 ? 6.797 22.812 0.934 1 94.25 153 GLY B N 1
ATOM 3588 C CA . GLY B 1 153 ? 5.613 23.094 1.734 1 94.25 153 GLY B CA 1
ATOM 3589 C C . GLY B 1 153 ? 5.758 22.641 3.178 1 94.25 153 GLY B C 1
ATOM 3590 O O . GLY B 1 153 ? 6.801 22.109 3.568 1 94.25 153 GLY B O 1
ATOM 3591 N N . GLY B 1 154 ? 4.723 22.891 3.967 1 94.5 154 GLY B N 1
ATOM 3592 C CA . GLY B 1 154 ? 4.758 22.609 5.391 1 94.5 154 GLY B CA 1
ATOM 3593 C C . GLY B 1 154 ? 5.023 21.141 5.699 1 94.5 154 GLY B C 1
ATOM 3594 O O . GLY B 1 154 ? 5.922 20.812 6.48 1 94.5 154 GLY B O 1
ATOM 3595 N N . VAL B 1 155 ? 4.254 20.25 5.074 1 95.75 155 VAL B N 1
ATOM 3596 C CA . VAL B 1 155 ? 4.449 18.828 5.309 1 95.75 155 VAL B CA 1
ATOM 3597 C C . VAL B 1 155 ? 5.797 18.391 4.746 1 95.75 155 VAL B C 1
ATOM 3599 O O . VAL B 1 155 ? 6.516 17.594 5.371 1 95.75 155 VAL B O 1
ATOM 3602 N N . GLY B 1 156 ? 6.141 18.891 3.602 1 97.25 156 GLY B N 1
ATOM 3603 C CA . GLY B 1 156 ? 7.418 18.562 2.988 1 97.25 156 GLY B CA 1
ATOM 3604 C C . GLY B 1 156 ? 8.609 18.938 3.854 1 97.25 156 GLY B C 1
ATOM 3605 O O . GLY B 1 156 ? 9.508 18.125 4.07 1 97.25 156 GLY B O 1
ATOM 3606 N N . ASN B 1 157 ? 8.594 20.156 4.367 1 97.06 157 ASN B N 1
ATOM 3607 C CA . ASN B 1 157 ? 9.648 20.609 5.27 1 97.06 157 ASN B CA 1
ATOM 3608 C C . ASN B 1 157 ? 9.773 19.703 6.484 1 97.06 157 ASN B C 1
ATOM 3610 O O . ASN B 1 157 ? 10.883 19.344 6.879 1 97.06 157 ASN B O 1
ATOM 3614 N N . ALA B 1 158 ? 8.641 19.406 7.004 1 97.56 158 ALA B N 1
ATOM 3615 C CA . ALA B 1 158 ? 8.609 18.531 8.172 1 97.56 158 ALA B CA 1
ATOM 3616 C C . ALA B 1 158 ? 9.219 17.172 7.852 1 97.56 158 ALA B C 1
ATOM 3618 O O . ALA B 1 158 ? 10.008 16.625 8.633 1 97.56 158 ALA B O 1
ATOM 3619 N N . CYS B 1 159 ? 8.914 16.641 6.691 1 98.56 159 CYS B N 1
ATOM 3620 C CA . CYS B 1 159 ? 9.445 15.359 6.27 1 98.56 159 CYS B CA 1
ATOM 3621 C C . CYS B 1 159 ? 10.961 15.406 6.121 1 98.56 159 CYS B C 1
ATOM 3623 O O . CYS B 1 159 ? 11.664 14.492 6.543 1 98.56 159 CYS B O 1
ATOM 3625 N N . VAL B 1 160 ? 11.477 16.484 5.512 1 98.69 160 VAL B N 1
ATOM 3626 C CA . VAL B 1 160 ? 12.914 16.625 5.34 1 98.69 160 VAL B CA 1
ATOM 3627 C C . VAL B 1 160 ? 13.609 16.578 6.703 1 98.69 160 VAL B C 1
ATOM 3629 O O . VAL B 1 160 ? 14.547 15.797 6.895 1 98.69 160 VAL B O 1
ATOM 3632 N N . GLN B 1 161 ? 13.133 17.297 7.621 1 98.44 161 GLN B N 1
ATOM 3633 C CA . GLN B 1 161 ? 13.75 17.406 8.938 1 98.44 161 GLN B CA 1
ATOM 3634 C C . GLN B 1 161 ? 13.68 16.062 9.68 1 98.44 161 GLN B C 1
ATOM 3636 O O . GLN B 1 161 ? 14.68 15.617 10.258 1 98.44 161 GLN B O 1
ATOM 3641 N N . MET B 1 162 ? 12.539 15.422 9.68 1 98.38 162 MET B N 1
ATOM 3642 C CA . MET B 1 162 ? 12.359 14.164 10.398 1 98.38 162 MET B CA 1
ATOM 3643 C C . MET B 1 162 ? 13.227 13.062 9.789 1 98.38 162 MET B C 1
ATOM 3645 O O . MET B 1 162 ? 13.859 12.297 10.523 1 98.38 162 MET B O 1
ATOM 3649 N N . CYS B 1 163 ? 13.219 12.953 8.461 1 98.81 163 CYS B N 1
ATOM 3650 C CA . CYS B 1 163 ? 14.016 11.93 7.801 1 98.81 163 CYS B CA 1
ATOM 3651 C C . CYS B 1 163 ? 15.5 12.148 8.055 1 98.81 163 CYS B C 1
ATOM 3653 O O . CYS B 1 163 ? 16.25 11.195 8.297 1 98.81 163 CYS B O 1
ATOM 3655 N N . LYS B 1 164 ? 15.945 13.398 8.016 1 98.56 164 LYS B N 1
ATOM 3656 C CA . LYS B 1 164 ? 17.344 13.688 8.312 1 98.56 164 LYS B CA 1
ATOM 3657 C C . LYS B 1 164 ? 17.688 13.32 9.75 1 98.56 164 LYS B C 1
ATOM 3659 O O . LYS B 1 164 ? 18.766 12.781 10.016 1 98.56 164 LYS B O 1
ATOM 3664 N N . ASN B 1 165 ? 16.828 13.625 10.617 1 97.88 165 ASN B N 1
ATOM 3665 C CA . ASN B 1 165 ? 17.062 13.367 12.031 1 97.88 165 ASN B CA 1
ATOM 3666 C C . ASN B 1 165 ? 17.281 11.883 12.312 1 97.88 165 ASN B C 1
ATOM 3668 O O . ASN B 1 165 ? 18.031 11.523 13.219 1 97.88 165 ASN B O 1
ATOM 3672 N N . ILE B 1 166 ? 16.672 11 11.539 1 97.62 166 ILE B N 1
ATOM 3673 C CA . ILE B 1 166 ? 16.812 9.578 11.836 1 97.62 166 ILE B CA 1
ATOM 3674 C C . ILE B 1 166 ? 17.906 8.969 10.953 1 97.62 166 ILE B C 1
ATOM 3676 O O . ILE B 1 166 ? 18.156 7.77 11.016 1 97.62 166 ILE B O 1
ATOM 3680 N N . GLY B 1 167 ? 18.469 9.781 10.055 1 98.44 167 GLY B N 1
ATOM 3681 C CA . GLY B 1 167 ? 19.656 9.328 9.352 1 98.44 167 GLY B CA 1
ATOM 3682 C C . GLY B 1 167 ? 19.375 8.859 7.938 1 98.44 167 GLY B C 1
ATOM 3683 O O . GLY B 1 167 ? 20.109 8.016 7.402 1 98.44 167 GLY B O 1
ATOM 3684 N N . CYS B 1 168 ? 18.391 9.367 7.309 1 98.75 168 CYS B N 1
ATOM 3685 C CA . CYS B 1 168 ? 18.078 9.039 5.922 1 98.75 168 CYS B CA 1
ATOM 3686 C C . CYS B 1 168 ? 18.859 9.93 4.961 1 98.75 168 CYS B C 1
ATOM 3688 O O . CYS B 1 168 ? 19.328 11 5.344 1 98.75 168 CYS B O 1
ATOM 3690 N N . ARG B 1 169 ? 19.125 9.414 3.756 1 98.62 169 ARG B N 1
ATOM 3691 C CA . ARG B 1 169 ? 19.422 10.297 2.629 1 98.62 169 ARG B CA 1
ATOM 3692 C C . ARG B 1 169 ? 18.141 10.914 2.07 1 98.62 169 ARG B C 1
ATOM 3694 O O . ARG B 1 169 ? 17.219 10.195 1.698 1 98.62 169 ARG B O 1
ATOM 3701 N N . VAL B 1 170 ? 18.078 12.25 1.982 1 98.81 170 VAL B N 1
ATOM 3702 C CA . VAL B 1 170 ? 16.828 12.93 1.637 1 98.81 170 VAL B CA 1
ATOM 3703 C C . VAL B 1 170 ? 17 13.672 0.31 1 98.81 170 VAL B C 1
ATOM 3705 O O . VAL B 1 170 ? 17.891 14.492 0.16 1 98.81 170 VAL B O 1
ATOM 3708 N N . ILE B 1 171 ? 16.141 13.359 -0.65 1 98.69 171 ILE B N 1
ATOM 3709 C CA . ILE B 1 171 ? 16.016 14.047 -1.932 1 98.69 171 ILE B CA 1
ATOM 3710 C C . ILE B 1 171 ? 14.711 14.828 -1.974 1 98.69 171 ILE B C 1
ATOM 3712 O O . ILE B 1 171 ? 13.633 14.273 -1.748 1 98.69 171 ILE B O 1
ATOM 3716 N N . GLY B 1 172 ? 14.805 16.109 -2.182 1 97.88 172 GLY B N 1
ATOM 3717 C CA . GLY B 1 172 ? 13.609 16.938 -2.289 1 97.88 172 GLY B CA 1
ATOM 3718 C C . GLY B 1 172 ? 13.414 17.516 -3.676 1 97.88 172 GLY B C 1
ATOM 3719 O O . GLY B 1 172 ? 14.359 17.625 -4.449 1 97.88 172 GLY B O 1
ATOM 3720 N N . THR B 1 173 ? 12.18 17.797 -3.979 1 96.69 173 THR B N 1
ATOM 3721 C CA . THR B 1 173 ? 11.914 18.594 -5.168 1 96.69 173 THR B CA 1
ATOM 3722 C C . THR B 1 173 ? 11.328 19.953 -4.789 1 96.69 173 THR B C 1
ATOM 3724 O O . THR B 1 173 ? 10.562 20.062 -3.828 1 96.69 173 THR B O 1
ATOM 3727 N N . ALA B 1 174 ? 11.766 20.953 -5.516 1 94.88 174 ALA B N 1
ATOM 3728 C CA . ALA B 1 174 ? 11.312 22.328 -5.348 1 94.88 174 ALA B CA 1
ATOM 3729 C C . ALA B 1 174 ? 10.977 22.969 -6.691 1 94.88 174 ALA B C 1
ATOM 3731 O O . ALA B 1 174 ? 11.383 22.469 -7.742 1 94.88 174 ALA B O 1
ATOM 3732 N N . GLY B 1 175 ? 10.227 24.047 -6.617 1 91.75 175 GLY B N 1
ATOM 3733 C CA . GLY B 1 175 ? 9.828 24.703 -7.855 1 91.75 175 GLY B CA 1
ATOM 3734 C C . GLY B 1 175 ? 10.648 25.938 -8.156 1 91.75 175 GLY B C 1
ATOM 3735 O O . GLY B 1 175 ? 10.461 26.578 -9.195 1 91.75 175 GLY B O 1
ATOM 3736 N N . SER B 1 176 ? 11.539 26.375 -7.23 1 91.38 176 SER B N 1
ATOM 3737 C CA . SER B 1 176 ? 12.344 27.578 -7.387 1 91.38 176 SER B CA 1
ATOM 3738 C C . SER B 1 176 ? 13.727 27.406 -6.773 1 91.38 176 SER B C 1
ATOM 3740 O O . SER B 1 176 ? 13.953 26.469 -6.004 1 91.38 176 SER B O 1
ATOM 3742 N N . THR B 1 177 ? 14.586 28.312 -7.184 1 92.56 177 THR B N 1
ATOM 3743 C CA . THR B 1 177 ? 15.922 28.312 -6.613 1 92.56 177 THR B CA 1
ATOM 3744 C C . THR B 1 177 ? 15.883 28.625 -5.121 1 92.56 177 THR B C 1
ATOM 3746 O O . THR B 1 177 ? 16.609 28 -4.332 1 92.56 177 THR B O 1
ATOM 3749 N N . GLU B 1 178 ? 15.023 29.531 -4.781 1 93.31 178 GLU B N 1
ATOM 3750 C CA . GLU B 1 178 ? 14.867 29.891 -3.375 1 93.31 178 GLU B CA 1
ATOM 3751 C C . GLU B 1 178 ? 14.375 28.688 -2.561 1 93.31 178 GLU B C 1
ATOM 3753 O O . GLU B 1 178 ? 14.867 28.438 -1.456 1 93.31 178 GLU B O 1
ATOM 3758 N N . GLY B 1 179 ? 13.461 28.031 -3.143 1 94.19 179 GLY B N 1
ATOM 3759 C CA . GLY B 1 179 ? 12.969 26.828 -2.482 1 94.19 179 GLY B CA 1
ATOM 3760 C C . GLY B 1 179 ? 14.031 25.75 -2.336 1 94.19 179 GLY B C 1
ATOM 3761 O O . GLY B 1 179 ? 14.102 25.078 -1.302 1 94.19 179 GLY B O 1
ATOM 3762 N N . ALA B 1 180 ? 14.82 25.625 -3.371 1 95.38 180 ALA B N 1
ATOM 3763 C CA . ALA B 1 180 ? 15.891 24.641 -3.332 1 95.38 180 ALA B CA 1
ATOM 3764 C C . ALA B 1 180 ? 16.906 24.969 -2.24 1 95.38 180 ALA B C 1
ATOM 3766 O O . ALA B 1 180 ? 17.328 24.094 -1.48 1 95.38 180 ALA B O 1
ATOM 3767 N N . ASP B 1 181 ? 17.266 26.203 -2.154 1 96.12 181 ASP B N 1
ATOM 3768 C CA . ASP B 1 181 ? 18.203 26.656 -1.135 1 96.12 181 ASP B CA 1
ATOM 3769 C C . ASP B 1 181 ? 17.656 26.406 0.269 1 96.12 181 ASP B C 1
ATOM 3771 O O . ASP B 1 181 ? 18.406 26 1.165 1 96.12 181 ASP B O 1
ATOM 3775 N N . MET B 1 182 ? 16.406 26.641 0.375 1 95.44 182 MET B N 1
ATOM 3776 C CA . MET B 1 182 ? 15.742 26.391 1.655 1 95.44 182 MET B CA 1
ATOM 3777 C C . MET B 1 182 ? 15.836 24.922 2.049 1 95.44 182 MET B C 1
ATOM 3779 O O . MET B 1 182 ? 16.125 24.609 3.203 1 95.44 182 MET B O 1
ATOM 3783 N N . LEU B 1 183 ? 15.641 24.047 1.142 1 97.38 183 LEU B N 1
ATOM 3784 C CA . LEU B 1 183 ? 15.664 22.625 1.419 1 97.38 183 LEU B CA 1
ATOM 3785 C C . LEU B 1 183 ? 17.078 22.156 1.79 1 97.38 183 LEU B C 1
ATOM 3787 O O . LEU B 1 183 ? 17.25 21.328 2.682 1 97.38 183 LEU B O 1
ATOM 3791 N N . VAL B 1 184 ? 18.047 22.734 1.131 1 97.38 184 VAL B N 1
ATOM 3792 C CA . VAL B 1 184 ? 19.438 22.406 1.463 1 97.38 184 VAL B CA 1
ATOM 3793 C C . VAL B 1 184 ? 19.734 22.828 2.898 1 97.38 184 VAL B C 1
ATOM 3795 O O . VAL B 1 184 ? 20.359 22.078 3.66 1 97.38 184 VAL B O 1
ATOM 3798 N N . LYS B 1 185 ? 19.266 23.969 3.266 1 96 185 LYS B N 1
ATOM 3799 C CA . LYS B 1 185 ? 19.484 24.469 4.617 1 96 185 LYS B CA 1
ATOM 3800 C C . LYS B 1 185 ? 18.797 23.578 5.652 1 96 185 LYS B C 1
ATOM 3802 O O . LYS B 1 185 ? 19.281 23.438 6.777 1 96 185 LYS B O 1
ATOM 3807 N N . LEU B 1 186 ? 17.719 22.984 5.219 1 96.31 186 LEU B N 1
ATOM 3808 C CA . LEU B 1 186 ? 16.969 22.109 6.125 1 96.31 186 LEU B CA 1
ATOM 3809 C C . LEU B 1 186 ? 17.625 20.734 6.219 1 96.31 186 LEU B C 1
ATOM 3811 O O . LEU B 1 186 ? 17.266 19.922 7.078 1 96.31 186 LEU B O 1
ATOM 3815 N N . GLY B 1 187 ? 18.531 20.406 5.266 1 96.88 187 GLY B N 1
ATOM 3816 C CA . GLY B 1 187 ? 19.312 19.188 5.398 1 96.88 187 GLY B CA 1
ATOM 3817 C C . GLY B 1 187 ? 19.172 18.266 4.203 1 96.88 187 GLY B C 1
ATOM 3818 O O . GLY B 1 187 ? 19.75 17.172 4.184 1 96.88 187 GLY B O 1
ATOM 3819 N N . ALA B 1 188 ? 18.422 18.609 3.205 1 98.25 188 ALA B N 1
ATOM 3820 C CA . ALA B 1 188 ? 18.281 17.75 2.027 1 98.25 188 ALA B CA 1
ATOM 3821 C C . ALA B 1 188 ? 19.656 17.484 1.395 1 98.25 188 ALA B C 1
ATOM 3823 O O . ALA B 1 188 ? 20.484 18.375 1.306 1 98.25 188 ALA B O 1
ATOM 3824 N N . ASP B 1 189 ? 19.844 16.297 0.957 1 98.38 189 ASP B N 1
ATOM 3825 C CA . ASP B 1 189 ? 21.125 15.898 0.36 1 98.38 189 ASP B CA 1
ATOM 3826 C C . ASP B 1 189 ? 21.156 16.234 -1.129 1 98.38 189 ASP B C 1
ATOM 3828 O O . ASP B 1 189 ? 22.234 16.453 -1.692 1 98.38 189 ASP B O 1
ATOM 3832 N N . ALA B 1 190 ? 20.078 16.219 -1.757 1 97.62 190 ALA B N 1
ATOM 3833 C CA .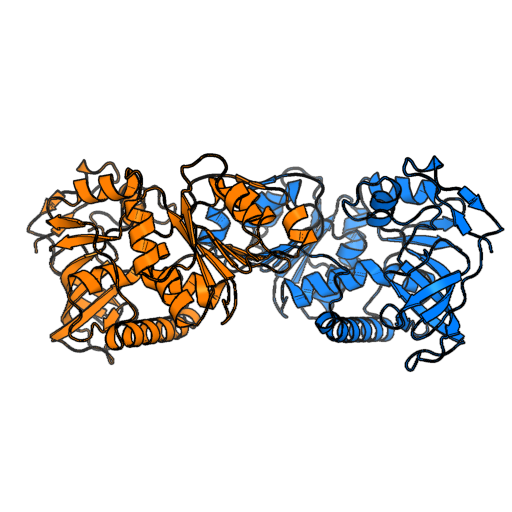 ALA B 1 190 ? 19.906 16.594 -3.154 1 97.62 190 ALA B CA 1
ATOM 3834 C C . ALA B 1 190 ? 18.547 17.25 -3.383 1 97.62 190 ALA B C 1
ATOM 3836 O O . ALA B 1 190 ? 17.562 16.906 -2.715 1 97.62 190 ALA B O 1
ATOM 3837 N N . VAL B 1 191 ? 18.531 18.203 -4.27 1 97.25 191 VAL B N 1
ATOM 3838 C CA . VAL B 1 191 ? 17.281 18.875 -4.605 1 97.25 191 VAL B CA 1
ATOM 3839 C C . VAL B 1 191 ? 17.156 19 -6.121 1 97.25 191 VAL B C 1
ATOM 3841 O O . VAL B 1 191 ? 18.109 19.359 -6.809 1 97.25 191 VAL B O 1
ATOM 3844 N N . PHE B 1 192 ? 15.984 18.656 -6.645 1 96 192 PHE B N 1
ATOM 3845 C CA . PHE B 1 192 ? 15.68 18.781 -8.062 1 96 192 PHE B CA 1
ATOM 3846 C C . PHE B 1 192 ? 14.539 19.766 -8.281 1 96 192 PHE B C 1
ATOM 3848 O O . PHE B 1 192 ? 13.617 19.844 -7.469 1 96 192 PHE B O 1
ATOM 3855 N N . ASN B 1 193 ? 14.609 20.5 -9.344 1 93.44 193 ASN B N 1
ATOM 3856 C CA . ASN B 1 193 ? 13.547 21.422 -9.703 1 93.44 193 ASN B CA 1
ATOM 3857 C C . ASN B 1 193 ? 12.445 20.719 -10.5 1 93.44 193 ASN B C 1
ATOM 3859 O O . ASN B 1 193 ? 12.641 20.359 -11.656 1 93.44 193 ASN B O 1
ATOM 3863 N N . HIS B 1 194 ? 11.258 20.656 -9.93 1 89.94 194 HIS B N 1
ATOM 3864 C CA . HIS B 1 194 ? 10.203 19.859 -10.562 1 89.94 194 HIS B CA 1
ATOM 3865 C C . HIS B 1 194 ? 9.469 20.688 -11.617 1 89.94 194 HIS B C 1
ATOM 3867 O O . HIS B 1 194 ? 8.5 20.203 -12.211 1 89.94 194 HIS B O 1
ATOM 3873 N N . ARG B 1 195 ? 9.883 21.859 -11.828 1 89.06 195 ARG B N 1
ATOM 3874 C CA . ARG B 1 195 ? 9.32 22.672 -12.906 1 89.06 195 ARG B CA 1
ATOM 3875 C C . ARG B 1 195 ? 10.164 22.562 -14.172 1 89.06 195 ARG B C 1
ATOM 3877 O O . ARG B 1 195 ? 9.742 23 -15.242 1 89.06 195 ARG B O 1
ATOM 3884 N N . THR B 1 196 ? 11.305 22.078 -13.992 1 87.19 196 THR B N 1
ATOM 3885 C CA . THR B 1 196 ? 12.156 21.844 -15.156 1 87.19 196 THR B CA 1
ATOM 3886 C C . THR B 1 196 ? 11.711 20.594 -15.914 1 87.19 196 THR B C 1
ATOM 3888 O O . THR B 1 196 ? 11.414 19.562 -15.297 1 87.19 196 THR B O 1
ATOM 3891 N N . ASP B 1 197 ? 11.688 20.703 -17.156 1 87.31 197 ASP B N 1
ATOM 3892 C CA . ASP B 1 197 ? 11.312 19.562 -17.984 1 87.31 197 ASP B CA 1
ATOM 3893 C C . ASP B 1 197 ? 12.258 18.375 -17.75 1 87.31 197 ASP B C 1
ATOM 3895 O O . ASP B 1 197 ? 13.477 18.562 -17.688 1 87.31 197 ASP B O 1
ATOM 3899 N N . GLY B 1 198 ? 11.711 17.312 -17.578 1 89.88 198 GLY B N 1
ATOM 3900 C CA . GLY B 1 198 ? 12.5 16.094 -17.484 1 89.88 198 GLY B CA 1
ATOM 3901 C C . GLY B 1 198 ? 13.109 15.883 -16.109 1 89.88 198 GLY B C 1
ATOM 3902 O O . GLY B 1 198 ? 14.086 15.148 -15.961 1 89.88 198 GLY B O 1
ATOM 3903 N N . TYR B 1 199 ? 12.625 16.531 -15.125 1 89.44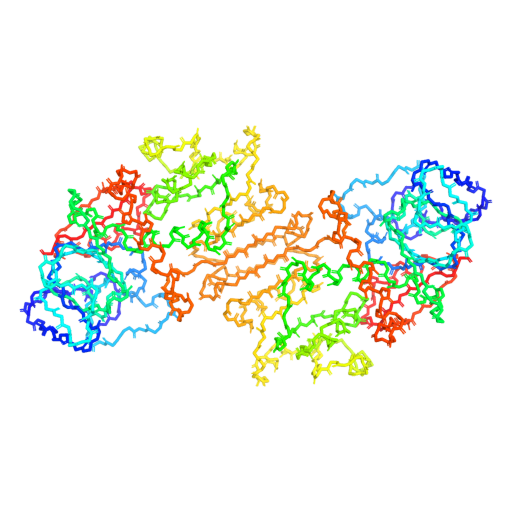 199 TYR B N 1
ATOM 3904 C CA . TYR B 1 199 ? 13.273 16.438 -13.828 1 89.44 199 TYR B CA 1
ATOM 3905 C C . TYR B 1 199 ? 13.211 15.016 -13.281 1 89.44 199 TYR B C 1
ATOM 3907 O O . TYR B 1 199 ? 14.102 14.586 -12.555 1 89.44 199 TYR B O 1
ATOM 3915 N N . ILE B 1 200 ? 12.227 14.273 -13.656 1 92 200 ILE B N 1
ATOM 3916 C CA . ILE B 1 200 ? 12.117 12.883 -13.234 1 92 200 ILE B CA 1
ATOM 3917 C C . ILE B 1 200 ? 13.273 12.07 -13.82 1 92 200 ILE B C 1
ATOM 3919 O O . ILE B 1 200 ? 13.891 11.258 -13.125 1 92 200 ILE B O 1
ATOM 3923 N N . ASP B 1 201 ? 13.477 12.289 -15.047 1 93.25 201 ASP B N 1
ATOM 3924 C CA . ASP B 1 201 ? 14.609 11.633 -15.703 1 93.25 201 ASP B CA 1
ATOM 3925 C C . ASP B 1 201 ? 15.922 12 -15.016 1 93.25 201 ASP B C 1
ATOM 3927 O O . ASP B 1 201 ? 16.828 11.172 -14.914 1 93.25 201 ASP B O 1
ATOM 3931 N N . LYS B 1 202 ? 16.031 13.25 -14.648 1 93.38 202 LYS B N 1
ATOM 3932 C CA . LYS B 1 202 ? 17.234 13.695 -13.953 1 93.38 202 LYS B CA 1
ATOM 3933 C C . LYS B 1 202 ? 17.422 12.945 -12.633 1 93.38 202 LYS B C 1
ATOM 3935 O O . LYS B 1 202 ? 18.531 12.57 -12.273 1 93.38 202 LYS B O 1
ATOM 3940 N N . ILE B 1 203 ? 16.344 12.719 -11.953 1 94.75 203 ILE B N 1
ATOM 3941 C CA . ILE B 1 203 ? 16.406 11.945 -10.711 1 94.75 203 ILE B CA 1
ATOM 3942 C C . ILE B 1 203 ? 16.844 10.516 -11.016 1 94.75 203 ILE B C 1
ATOM 3944 O O . ILE B 1 203 ? 17.75 9.984 -10.359 1 94.75 203 ILE B O 1
ATOM 3948 N N . ALA B 1 204 ? 16.219 9.93 -11.977 1 93.56 204 ALA B N 1
ATOM 3949 C CA . ALA B 1 204 ? 16.562 8.562 -12.359 1 93.56 204 ALA B CA 1
ATOM 3950 C C . ALA B 1 204 ? 18.031 8.453 -12.734 1 93.56 204 ALA B C 1
ATOM 3952 O O . ALA B 1 204 ? 18.719 7.496 -12.336 1 93.56 204 ALA B O 1
ATOM 3953 N N . LYS B 1 205 ? 18.609 9.383 -13.453 1 92.88 205 LYS B N 1
ATOM 3954 C CA . LYS B 1 205 ? 19.969 9.367 -13.961 1 92.88 205 LYS B CA 1
ATOM 3955 C C . LYS B 1 205 ? 20.984 9.633 -12.844 1 92.88 205 LYS B C 1
ATOM 3957 O O . LYS B 1 205 ? 22.172 9.367 -13 1 92.88 205 LYS B O 1
ATOM 3962 N N . SER B 1 206 ? 20.469 10.25 -11.805 1 92.69 206 SER B N 1
ATOM 3963 C CA . SER B 1 206 ? 21.359 10.539 -10.68 1 92.69 206 SER B CA 1
ATOM 3964 C C . SER B 1 206 ? 21.875 9.258 -10.039 1 92.69 206 SER B C 1
ATOM 3966 O O . SER B 1 206 ? 22.859 9.281 -9.297 1 92.69 206 SER B O 1
ATOM 3968 N N . GLY B 1 207 ? 21.109 8.102 -10.211 1 92.31 207 GLY B N 1
ATOM 3969 C CA . GLY B 1 207 ? 21.516 6.824 -9.648 1 92.31 207 GLY B CA 1
ATOM 3970 C C . GLY B 1 207 ? 21.047 6.629 -8.219 1 92.31 207 GLY B C 1
ATOM 3971 O O . GLY B 1 207 ? 21.406 5.641 -7.574 1 92.31 207 GLY B O 1
ATOM 3972 N N . GLU B 1 208 ? 20.266 7.586 -7.77 1 92.25 208 GLU B N 1
ATOM 3973 C CA . GLU B 1 208 ? 19.719 7.457 -6.422 1 92.25 208 GLU B CA 1
ATOM 3974 C C . GLU B 1 208 ? 18.828 6.227 -6.301 1 92.25 208 GLU B C 1
ATOM 3976 O O . GLU B 1 208 ? 17.984 5.977 -7.16 1 92.25 208 GLU B O 1
ATOM 3981 N N . LYS B 1 209 ? 19.031 5.434 -5.297 1 96.62 209 LYS B N 1
ATOM 3982 C CA . LYS B 1 209 ? 18.188 4.277 -4.992 1 96.62 209 LYS B CA 1
ATOM 3983 C C . LYS B 1 209 ? 17.094 4.645 -4 1 96.62 209 LYS B C 1
ATOM 3985 O O . LYS B 1 209 ? 17.266 4.508 -2.789 1 96.62 209 LYS B O 1
ATOM 3990 N N . ILE B 1 210 ? 15.984 4.98 -4.527 1 98.56 210 ILE B N 1
ATOM 3991 C CA . ILE B 1 210 ? 14.906 5.547 -3.723 1 98.56 210 ILE B CA 1
ATOM 3992 C C . ILE B 1 210 ? 14.102 4.422 -3.074 1 98.56 210 ILE B C 1
ATOM 3994 O O . ILE B 1 210 ? 13.469 3.623 -3.77 1 98.56 210 ILE B O 1
ATOM 3998 N N . ASN B 1 211 ? 14.078 4.391 -1.741 1 98.75 211 ASN B N 1
ATOM 3999 C CA . ASN B 1 211 ? 13.359 3.367 -0.991 1 98.75 211 ASN B CA 1
ATOM 4000 C C . ASN B 1 211 ? 11.938 3.811 -0.659 1 98.75 211 ASN B C 1
ATOM 4002 O O . ASN B 1 211 ? 11.031 2.98 -0.563 1 98.75 211 ASN B O 1
ATOM 4006 N N . VAL B 1 212 ? 11.789 5.105 -0.441 1 98.94 212 VAL B N 1
ATOM 4007 C CA . VAL B 1 212 ? 10.508 5.656 -0.016 1 98.94 212 VAL B CA 1
ATOM 4008 C C . VAL B 1 212 ? 10.219 6.949 -0.773 1 98.94 212 VAL B C 1
ATOM 4010 O O . VAL B 1 212 ? 11.133 7.746 -1.02 1 98.94 212 VAL B O 1
ATOM 4013 N N . ILE B 1 213 ? 8.984 7.148 -1.138 1 98.94 213 ILE B N 1
ATOM 4014 C CA . ILE B 1 213 ? 8.531 8.406 -1.721 1 98.94 213 ILE B CA 1
ATOM 4015 C C . ILE B 1 213 ? 7.383 8.977 -0.895 1 98.94 213 ILE B C 1
ATOM 4017 O O . ILE B 1 213 ? 6.41 8.273 -0.608 1 98.94 213 ILE B O 1
ATOM 4021 N N . ILE B 1 214 ? 7.531 10.156 -0.428 1 98.81 214 ILE B N 1
ATOM 4022 C CA . ILE B 1 214 ? 6.414 10.93 0.102 1 98.81 214 ILE B CA 1
ATOM 4023 C C . ILE B 1 214 ? 5.816 11.805 -1.002 1 98.81 214 ILE B C 1
ATOM 4025 O O . ILE B 1 214 ? 6.473 12.727 -1.489 1 98.81 214 ILE B O 1
ATOM 4029 N N . GLU B 1 215 ? 4.59 11.547 -1.343 1 98.44 215 GLU B N 1
ATOM 4030 C CA . GLU B 1 215 ? 3.979 12.078 -2.559 1 98.44 215 GLU B CA 1
ATOM 4031 C C . GLU B 1 215 ? 2.977 13.18 -2.236 1 98.44 215 GLU B C 1
ATOM 4033 O O . GLU B 1 215 ? 1.989 12.945 -1.537 1 98.44 215 GLU B O 1
ATOM 4038 N N . MET B 1 216 ? 3.223 14.414 -2.805 1 94.94 216 MET B N 1
ATOM 4039 C CA . MET B 1 216 ? 2.395 15.57 -2.484 1 94.94 216 MET B CA 1
ATOM 4040 C C . MET B 1 216 ? 1.424 15.875 -3.621 1 94.94 216 MET B C 1
ATOM 4042 O O . MET B 1 216 ? 0.545 16.734 -3.48 1 94.94 216 MET B O 1
ATOM 4046 N N . LEU B 1 217 ? 1.579 15.266 -4.715 1 94.94 217 LEU B N 1
ATOM 4047 C CA . LEU B 1 217 ? 0.752 15.516 -5.891 1 94.94 217 LEU B CA 1
ATOM 4048 C C . LEU B 1 217 ? 0.622 14.25 -6.742 1 94.94 217 LEU B C 1
ATOM 4050 O O . LEU B 1 217 ? 1.113 14.211 -7.871 1 94.94 217 LEU B O 1
ATOM 4054 N N . ALA B 1 218 ? -0.127 13.352 -6.262 1 98 218 ALA B N 1
ATOM 4055 C CA . ALA B 1 218 ? -0.164 11.992 -6.797 1 98 218 ALA B CA 1
ATOM 4056 C C . ALA B 1 218 ? -0.739 11.977 -8.211 1 98 218 ALA B C 1
ATOM 4058 O O . ALA B 1 218 ? -0.305 11.188 -9.055 1 98 218 ALA B O 1
ATOM 4059 N N . ASN B 1 219 ? -1.682 12.852 -8.484 1 97.69 219 ASN B N 1
ATOM 4060 C CA . ASN B 1 219 ? -2.328 12.844 -9.789 1 97.69 219 ASN B CA 1
ATOM 4061 C C . ASN B 1 219 ? -1.346 13.188 -10.906 1 97.69 219 ASN B C 1
ATOM 4063 O O . ASN B 1 219 ? -1.614 12.922 -12.078 1 97.69 219 ASN B O 1
ATOM 4067 N N . VAL B 1 220 ? -0.247 13.734 -10.508 1 96 220 VAL B N 1
ATOM 4068 C CA . VAL B 1 220 ? 0.756 14.125 -11.5 1 96 220 VAL B CA 1
ATOM 4069 C C . VAL B 1 220 ? 1.912 13.125 -11.477 1 96 220 VAL B C 1
ATOM 4071 O O . VAL B 1 220 ? 2.4 12.719 -12.531 1 96 220 VAL B O 1
ATOM 4074 N N . ASN B 1 221 ? 2.301 12.68 -10.289 1 97.31 221 ASN B N 1
ATOM 4075 C CA . ASN B 1 221 ? 3.619 12.07 -10.164 1 97.31 221 ASN B CA 1
ATOM 4076 C C . ASN B 1 221 ? 3.518 10.555 -10 1 97.31 221 ASN B C 1
ATOM 4078 O O . ASN B 1 221 ? 4.512 9.844 -10.156 1 97.31 221 ASN B O 1
ATOM 4082 N N . LEU B 1 222 ? 2.387 9.992 -9.656 1 98.62 222 LEU B N 1
ATOM 4083 C CA . LEU B 1 222 ? 2.324 8.641 -9.109 1 98.62 222 LEU B CA 1
ATOM 4084 C C . LEU B 1 222 ? 2.861 7.629 -10.117 1 98.62 222 LEU B C 1
ATOM 4086 O O . LEU B 1 222 ? 3.604 6.719 -9.75 1 98.62 222 LEU B O 1
ATOM 4090 N N . GLN B 1 223 ? 2.469 7.746 -11.391 1 98.25 223 GLN B N 1
ATOM 4091 C CA . GLN B 1 223 ? 2.98 6.828 -12.406 1 98.25 223 GLN B CA 1
ATOM 4092 C C . GLN B 1 223 ? 4.504 6.863 -12.461 1 98.25 223 GLN B C 1
ATOM 4094 O O . GLN B 1 223 ? 5.156 5.816 -12.477 1 98.25 223 GLN B O 1
ATOM 4099 N N . SER B 1 224 ? 5.086 8.039 -12.5 1 97.44 224 SER B N 1
ATOM 4100 C CA . SER B 1 224 ? 6.539 8.18 -12.531 1 97.44 224 SER B CA 1
ATOM 4101 C C . SER B 1 224 ? 7.172 7.66 -11.25 1 97.44 224 SER B C 1
ATOM 4103 O O . SER B 1 224 ? 8.281 7.125 -11.266 1 97.44 224 SER B O 1
ATOM 4105 N N . ASP B 1 225 ? 6.5 7.871 -10.094 1 98.31 225 ASP B N 1
ATOM 4106 C CA . ASP B 1 225 ? 6.988 7.344 -8.828 1 98.31 225 ASP B CA 1
ATOM 4107 C C . ASP B 1 225 ? 7.168 5.828 -8.891 1 98.31 225 ASP B C 1
ATOM 4109 O O . ASP B 1 225 ? 8.18 5.297 -8.43 1 98.31 225 ASP B O 1
ATOM 4113 N N . LEU B 1 226 ? 6.176 5.145 -9.484 1 98.31 226 LEU B N 1
ATOM 4114 C CA . LEU B 1 226 ? 6.195 3.691 -9.586 1 98.31 226 LEU B CA 1
ATOM 4115 C C . LEU B 1 226 ? 7.371 3.223 -10.438 1 98.31 226 LEU B C 1
ATOM 4117 O O . LEU B 1 226 ? 7.879 2.117 -10.242 1 98.31 226 LEU B O 1
ATOM 4121 N N . GLU B 1 227 ? 7.828 4.02 -11.312 1 96.81 227 GLU B N 1
ATOM 4122 C CA . GLU B 1 227 ? 8.953 3.693 -12.18 1 96.81 227 GLU B CA 1
ATOM 4123 C C . GLU B 1 227 ? 10.289 3.967 -11.484 1 96.81 227 GLU B C 1
ATOM 4125 O O . GLU B 1 227 ? 11.281 3.295 -11.75 1 96.81 227 GLU B O 1
ATOM 4130 N N . LEU B 1 228 ? 10.305 4.918 -10.617 1 97.12 228 LEU B N 1
ATOM 4131 C CA . LEU B 1 228 ? 11.531 5.438 -10.008 1 97.12 228 LEU B CA 1
ATOM 4132 C C . LEU B 1 228 ? 11.906 4.621 -8.773 1 97.12 228 LEU B C 1
ATOM 4134 O O . LEU B 1 228 ? 13.094 4.48 -8.461 1 97.12 228 LEU B O 1
ATOM 4138 N N . ILE B 1 229 ? 10.938 4.137 -8.07 1 98.25 229 ILE B N 1
ATOM 4139 C CA . ILE B 1 229 ? 11.148 3.6 -6.73 1 98.25 229 ILE B CA 1
ATOM 4140 C C . ILE B 1 229 ? 11.773 2.207 -6.824 1 98.25 229 ILE B C 1
ATOM 4142 O O . ILE B 1 229 ? 11.523 1.475 -7.785 1 98.25 229 ILE B O 1
ATOM 4146 N N . GLU B 1 230 ? 12.586 1.845 -5.836 1 97.62 230 GLU B N 1
ATOM 4147 C CA . GLU B 1 230 ? 13.266 0.554 -5.77 1 97.62 230 GLU B CA 1
ATOM 4148 C C . GLU B 1 230 ? 12.281 -0.571 -5.449 1 97.62 230 GLU B C 1
ATOM 4150 O O . GLU B 1 230 ? 11.188 -0.32 -4.945 1 97.62 230 GLU B O 1
ATOM 4155 N N . PRO B 1 231 ? 12.664 -1.826 -5.77 1 95.19 231 PRO B N 1
ATOM 4156 C CA . PRO B 1 231 ? 11.836 -2.961 -5.355 1 95.19 231 PRO B CA 1
ATOM 4157 C C . PRO B 1 231 ? 11.508 -2.938 -3.863 1 95.19 231 PRO B C 1
ATOM 4159 O O . PRO B 1 231 ? 12.352 -2.561 -3.045 1 95.19 231 PRO B O 1
ATOM 4162 N N . ASN B 1 232 ? 10.266 -3.314 -3.541 1 95.38 232 ASN B N 1
ATOM 4163 C CA . ASN B 1 232 ? 9.727 -3.305 -2.184 1 95.38 232 ASN B CA 1
ATOM 4164 C C . ASN B 1 232 ? 9.641 -1.888 -1.625 1 95.38 232 ASN B C 1
ATOM 4166 O O . ASN B 1 232 ? 9.625 -1.695 -0.408 1 95.38 232 ASN B O 1
ATOM 4170 N N . GLY B 1 233 ? 9.766 -0.905 -2.561 1 98.19 233 GLY B N 1
ATOM 4171 C CA . GLY B 1 233 ? 9.625 0.486 -2.158 1 98.19 233 GLY B CA 1
ATOM 4172 C C . GLY B 1 233 ? 8.242 0.82 -1.626 1 98.19 233 GLY B C 1
ATOM 4173 O O . GLY B 1 233 ? 7.281 0.098 -1.888 1 98.19 233 GLY B O 1
ATOM 4174 N N . ARG B 1 234 ? 8.164 1.945 -0.882 1 98.75 234 ARG B N 1
ATOM 4175 C CA . ARG B 1 234 ? 6.926 2.418 -0.277 1 98.75 234 ARG B CA 1
ATOM 4176 C C . ARG B 1 234 ? 6.633 3.857 -0.685 1 98.75 234 ARG B C 1
ATOM 4178 O O . ARG B 1 234 ? 7.523 4.707 -0.673 1 98.75 234 ARG B O 1
ATOM 4185 N N . ILE B 1 235 ? 5.422 4.082 -1.112 1 98.94 235 ILE B N 1
ATOM 4186 C CA . ILE B 1 235 ? 4.957 5.418 -1.466 1 98.94 235 ILE B CA 1
ATOM 4187 C C . ILE B 1 235 ? 3.82 5.832 -0.533 1 98.94 235 ILE B C 1
ATOM 4189 O O . ILE B 1 235 ? 2.811 5.137 -0.427 1 98.94 235 ILE B O 1
ATOM 4193 N N . ALA B 1 236 ? 3.973 6.898 0.169 1 98.75 236 ALA B N 1
ATOM 4194 C CA . ALA B 1 236 ? 2.922 7.48 1.001 1 98.75 236 ALA B CA 1
ATOM 4195 C C . ALA B 1 236 ? 2.303 8.703 0.329 1 98.75 236 ALA B C 1
ATOM 4197 O O . ALA B 1 236 ? 2.984 9.703 0.097 1 98.75 236 ALA B O 1
ATOM 4198 N N . ILE B 1 237 ? 1.031 8.648 0.03 1 98.62 237 ILE B N 1
ATOM 4199 C CA . ILE B 1 237 ? 0.336 9.734 -0.651 1 98.62 237 ILE B CA 1
ATOM 4200 C C . ILE B 1 237 ? -0.231 10.711 0.378 1 98.62 237 ILE B C 1
ATOM 4202 O O . ILE B 1 237 ? -1.178 10.383 1.098 1 98.62 237 ILE B O 1
ATOM 4206 N N . VAL B 1 238 ? 0.279 11.883 0.339 1 96.25 238 VAL B N 1
ATOM 4207 C CA . VAL B 1 238 ? -0.149 12.93 1.257 1 96.25 238 VAL B CA 1
ATOM 4208 C C . VAL B 1 238 ? -1.033 13.938 0.519 1 96.25 238 VAL B C 1
ATOM 4210 O O . VAL B 1 238 ? -1.941 14.523 1.11 1 96.25 238 VAL B O 1
ATOM 4213 N N . GLY B 1 239 ? -0.723 14.133 -0.75 1 93.56 239 GLY B N 1
ATOM 4214 C CA . GLY B 1 239 ? -1.495 15.109 -1.505 1 93.56 239 GLY B CA 1
ATOM 4215 C C . GLY B 1 239 ? -1.923 14.602 -2.869 1 93.56 239 GLY B C 1
ATOM 4216 O O . GLY B 1 239 ? -1.228 13.789 -3.482 1 93.56 239 GLY B O 1
ATOM 4217 N N . ASN B 1 240 ? -2.977 15.133 -3.295 1 94.19 240 ASN B N 1
ATOM 4218 C CA . ASN B 1 240 ? -3.584 14.805 -4.578 1 94.19 240 ASN B CA 1
ATOM 4219 C C . ASN B 1 240 ? -4.605 15.852 -5.004 1 94.19 240 ASN B C 1
ATOM 4221 O O . ASN B 1 240 ? -5.262 16.469 -4.16 1 94.19 240 ASN B O 1
ATOM 4225 N N . ARG B 1 241 ? -4.766 16.016 -6.332 1 89.88 241 ARG B N 1
ATOM 4226 C CA . ARG B 1 241 ? -5.727 17.016 -6.789 1 89.88 241 ARG B CA 1
ATOM 4227 C C . ARG B 1 241 ? -6.508 16.516 -7.996 1 89.88 241 ARG B C 1
ATOM 4229 O O . ARG B 1 241 ? -7.094 17.297 -8.742 1 89.88 241 ARG B O 1
ATOM 4236 N N . GLY B 1 242 ? -6.422 15.195 -8.312 1 94.56 242 GLY B N 1
ATOM 4237 C CA . GLY B 1 242 ? -7.141 14.641 -9.453 1 94.56 242 GLY B CA 1
ATOM 4238 C C . GLY B 1 242 ? -6.926 13.148 -9.625 1 94.56 242 GLY B C 1
ATOM 4239 O O . GLY B 1 242 ? -6.469 12.477 -8.703 1 94.56 242 GLY B O 1
ATOM 4240 N N . ASN B 1 243 ? -7.383 12.695 -10.805 1 98.12 243 ASN B N 1
ATOM 4241 C CA . ASN B 1 243 ? -7.184 11.289 -11.156 1 98.12 243 ASN B CA 1
ATOM 4242 C C . ASN B 1 243 ? -5.816 11.062 -11.789 1 98.12 243 ASN B C 1
ATOM 4244 O O . ASN B 1 243 ? -5.168 12.008 -12.242 1 98.12 243 ASN B O 1
ATOM 4248 N N . VAL B 1 244 ? -5.41 9.859 -11.82 1 98.62 244 VAL B N 1
ATOM 4249 C CA . VAL B 1 244 ? -4.141 9.508 -12.453 1 98.62 244 VAL B CA 1
ATOM 4250 C C . VAL B 1 244 ? -4.25 8.133 -13.102 1 98.62 244 VAL B C 1
ATOM 4252 O O . VAL B 1 244 ? -4.898 7.23 -12.562 1 98.62 244 VAL B O 1
ATOM 4255 N N . GLU B 1 245 ? -3.715 8.008 -14.234 1 98.69 245 GLU B N 1
ATOM 4256 C CA . GLU B 1 245 ? -3.561 6.699 -14.859 1 98.69 245 GLU B CA 1
ATOM 4257 C C . GLU B 1 245 ? -2.246 6.043 -14.445 1 98.69 245 GLU B C 1
ATOM 4259 O O . GLU B 1 245 ? -1.185 6.668 -14.516 1 98.69 245 GLU B O 1
ATOM 4264 N N . ILE B 1 246 ? -2.309 4.793 -13.984 1 98.69 246 ILE B N 1
ATOM 4265 C CA . ILE B 1 246 ? -1.101 4.066 -13.609 1 98.69 246 ILE B CA 1
ATOM 4266 C C . ILE B 1 246 ? -1.113 2.682 -14.258 1 98.69 246 ILE B C 1
ATOM 4268 O O . ILE B 1 246 ? -2.156 2.213 -14.719 1 98.69 246 ILE B O 1
ATOM 4272 N N . ASN B 1 247 ? 0.057 2.064 -14.328 1 98.12 247 ASN B N 1
ATOM 4273 C CA . ASN B 1 247 ? 0.23 0.667 -14.711 1 98.12 247 ASN B CA 1
ATOM 4274 C C . ASN B 1 247 ? 0.517 -0.213 -13.5 1 98.12 247 ASN B C 1
ATOM 4276 O O . ASN B 1 247 ? 1.65 -0.266 -13.016 1 98.12 247 ASN B O 1
ATOM 4280 N N . PRO B 1 248 ? -0.476 -0.979 -13.047 1 97.88 248 PRO B N 1
ATOM 4281 C CA . PRO B 1 248 ? -0.296 -1.767 -11.82 1 97.88 248 PRO B CA 1
ATOM 4282 C C . PRO B 1 248 ? 0.784 -2.838 -11.961 1 97.88 248 PRO B C 1
ATOM 4284 O O . PRO B 1 248 ? 1.245 -3.391 -10.961 1 97.88 248 PRO B O 1
ATOM 4287 N N . ARG B 1 249 ? 1.245 -3.133 -13.133 1 94.06 249 ARG B N 1
ATOM 4288 C CA . ARG B 1 249 ? 2.324 -4.094 -13.336 1 94.06 249 ARG B CA 1
ATOM 4289 C C . ARG B 1 249 ? 3.607 -3.623 -12.656 1 94.06 249 ARG B C 1
ATOM 4291 O O . ARG B 1 249 ? 4.395 -4.438 -12.172 1 94.06 249 ARG B O 1
ATOM 4298 N N . LEU B 1 250 ? 3.787 -2.305 -12.656 1 96.06 250 LEU B N 1
ATOM 4299 C CA . LEU B 1 250 ? 4.969 -1.744 -12.008 1 96.06 250 LEU B CA 1
ATOM 4300 C C . LEU B 1 250 ? 4.969 -2.057 -10.516 1 96.06 250 LEU B C 1
ATOM 4302 O O . LEU B 1 250 ? 6.027 -2.305 -9.93 1 96.06 250 LEU B O 1
ATOM 4306 N N . MET B 1 251 ? 3.775 -2.057 -9.906 1 97.56 251 MET B N 1
ATOM 4307 C CA . MET B 1 251 ? 3.664 -2.406 -8.492 1 97.56 251 MET B CA 1
ATOM 4308 C C . MET B 1 251 ? 3.922 -3.895 -8.281 1 97.56 251 MET B C 1
ATOM 4310 O O . MET B 1 251 ? 4.59 -4.281 -7.32 1 97.56 251 MET B O 1
ATOM 4314 N N . MET B 1 252 ? 3.422 -4.703 -9.148 1 94.5 252 MET B N 1
ATOM 4315 C CA . MET B 1 252 ? 3.576 -6.148 -9.016 1 94.5 252 MET B CA 1
ATOM 4316 C C . MET B 1 252 ? 5.039 -6.555 -9.156 1 94.5 252 MET B C 1
ATOM 4318 O O . MET B 1 252 ? 5.59 -7.227 -8.281 1 94.5 252 MET B O 1
ATOM 4322 N N . LYS B 1 253 ? 5.695 -6.086 -10.242 1 90.12 253 LYS B N 1
ATOM 4323 C CA . LYS B 1 253 ? 7.059 -6.488 -10.578 1 90.12 253 LYS B CA 1
ATOM 4324 C C . LYS B 1 253 ? 8.008 -6.219 -9.414 1 90.12 253 LYS B C 1
ATOM 4326 O O . LYS B 1 253 ? 8.891 -7.035 -9.125 1 90.12 253 LYS B O 1
ATOM 4331 N N . ASN B 1 254 ? 7.789 -5.133 -8.75 1 92.69 254 ASN B N 1
ATOM 4332 C CA . ASN B 1 254 ? 8.719 -4.703 -7.711 1 92.69 254 ASN B CA 1
ATOM 4333 C C . ASN B 1 254 ? 8.086 -4.766 -6.328 1 92.69 254 ASN B C 1
ATOM 4335 O O . ASN B 1 254 ? 8.68 -4.328 -5.344 1 92.69 254 ASN B O 1
ATOM 4339 N N . GLU B 1 255 ? 6.887 -5.281 -6.297 1 95.94 255 GLU B N 1
ATOM 4340 C CA . GLU B 1 255 ? 6.113 -5.398 -5.062 1 95.94 255 GLU B CA 1
ATOM 4341 C C . GLU B 1 255 ? 6.105 -4.086 -4.289 1 95.94 255 GLU B C 1
ATOM 4343 O O . GLU B 1 255 ? 6.414 -4.062 -3.094 1 95.94 255 GLU B O 1
ATOM 4348 N N . ILE B 1 256 ? 5.746 -3.051 -4.977 1 98.12 256 ILE B N 1
ATOM 4349 C CA . ILE B 1 256 ? 5.656 -1.71 -4.41 1 98.12 256 ILE B CA 1
ATOM 4350 C C . ILE B 1 256 ? 4.395 -1.595 -3.557 1 98.12 256 ILE B C 1
ATOM 4352 O O . ILE B 1 256 ? 3.348 -2.146 -3.906 1 98.12 256 ILE B O 1
ATOM 4356 N N . THR B 1 257 ? 4.496 -0.878 -2.443 1 98.81 257 THR B N 1
ATOM 4357 C CA . THR B 1 257 ? 3.359 -0.573 -1.582 1 98.81 257 THR B CA 1
ATOM 4358 C C . THR B 1 257 ? 3.018 0.913 -1.643 1 98.81 257 THR B C 1
ATOM 4360 O O . THR B 1 257 ? 3.893 1.764 -1.468 1 98.81 257 THR B O 1
ATOM 4363 N N . VAL B 1 258 ? 1.796 1.209 -1.944 1 98.88 258 VAL B N 1
ATOM 4364 C CA . VAL B 1 258 ? 1.286 2.576 -1.95 1 98.88 258 VAL B CA 1
ATOM 4365 C C . VAL B 1 258 ? 0.229 2.738 -0.861 1 98.88 258 VAL B C 1
ATOM 4367 O O . VAL B 1 258 ? -0.72 1.954 -0.786 1 98.88 258 VAL B O 1
ATOM 4370 N N . THR B 1 259 ? 0.379 3.742 0.004 1 98.69 259 THR B N 1
ATOM 4371 C CA . THR B 1 259 ? -0.551 3.963 1.105 1 98.69 259 THR B CA 1
ATOM 4372 C C . THR B 1 259 ? -1.032 5.41 1.126 1 98.69 259 THR B C 1
ATOM 4374 O O . THR B 1 259 ? -0.234 6.336 0.972 1 98.69 259 THR B O 1
ATOM 4377 N N . GLY B 1 260 ? -2.354 5.57 1.293 1 97.94 260 GLY B N 1
ATOM 4378 C CA . GLY B 1 260 ? -2.871 6.906 1.549 1 97.94 260 GLY B CA 1
ATOM 4379 C C . GLY B 1 260 ? -2.627 7.379 2.969 1 97.94 260 GLY B C 1
ATOM 4380 O O . GLY B 1 260 ? -2.656 6.578 3.908 1 97.94 260 GLY B O 1
ATOM 4381 N N . VAL B 1 261 ? -2.424 8.695 3.086 1 95.94 261 VAL B N 1
ATOM 4382 C CA . VAL B 1 261 ? -2.184 9.289 4.398 1 95.94 261 VAL B CA 1
ATOM 4383 C C . VAL B 1 261 ? -3.25 10.344 4.691 1 95.94 261 VAL B C 1
ATOM 4385 O O . VAL B 1 261 ? -3.521 11.211 3.859 1 95.94 261 VAL B O 1
ATOM 4388 N N . MET B 1 262 ? -3.852 10.211 5.738 1 87.75 262 MET B N 1
ATOM 4389 C CA . MET B 1 262 ? -4.777 11.219 6.238 1 87.75 262 MET B CA 1
ATOM 4390 C C . MET B 1 262 ? -4.461 11.586 7.688 1 87.75 262 MET B C 1
ATOM 4392 O O . MET B 1 262 ? -4.562 10.742 8.578 1 87.75 262 MET B O 1
ATOM 4396 N N . ALA B 1 263 ? -3.951 12.875 7.746 1 70.56 263 ALA B N 1
ATOM 4397 C CA . ALA B 1 263 ? -3.689 13.367 9.102 1 70.56 263 ALA B CA 1
ATOM 4398 C C . ALA B 1 263 ? -4.992 13.617 9.852 1 70.56 263 ALA B C 1
ATOM 4400 O O . ALA B 1 263 ? -5.992 14.031 9.258 1 70.56 263 ALA B O 1
ATOM 4401 N N . GLY B 1 264 ? -5.52 12.836 10.805 1 60.28 264 GLY B N 1
ATOM 4402 C CA . GLY B 1 264 ? -6.66 13.18 11.641 1 60.28 264 GLY B CA 1
ATOM 4403 C C . GLY B 1 264 ? -7.398 11.961 12.172 1 60.28 264 GLY B C 1
ATOM 4404 O O . GLY B 1 264 ? -8.258 12.078 13.039 1 60.28 264 GLY B O 1
ATOM 4405 N N . ALA B 1 265 ? -7.312 10.867 11.43 1 47.94 265 ALA B N 1
ATOM 4406 C CA . ALA B 1 265 ? -8.164 9.789 11.922 1 47.94 265 ALA B CA 1
ATOM 4407 C C . ALA B 1 265 ? -7.676 9.266 13.266 1 47.94 265 ALA B C 1
ATOM 4409 O O . ALA B 1 265 ? -6.527 8.836 13.391 1 47.94 265 ALA B O 1
ATOM 4410 N N . ILE B 1 266 ? -8 10 14.359 1 46.91 266 ILE B N 1
ATOM 4411 C CA . ILE B 1 266 ? -7.512 9.531 15.648 1 46.91 266 ILE B CA 1
ATOM 4412 C C . ILE B 1 266 ? -8.453 8.461 16.188 1 46.91 266 ILE B C 1
ATOM 4414 O O . ILE B 1 266 ? -9.578 8.758 16.594 1 46.91 266 ILE B O 1
ATOM 4418 N N . SER B 1 267 ? -8.453 7.285 15.75 1 50.69 267 SER B N 1
ATOM 4419 C CA . SER B 1 267 ? -9.031 6.191 16.516 1 50.69 267 SER B CA 1
ATOM 4420 C C . SER B 1 267 ? -8.344 6.047 17.875 1 50.69 267 SER B C 1
ATOM 4422 O O . SER B 1 267 ? -7.363 6.742 18.156 1 50.69 267 SER B O 1
ATOM 4424 N N . LEU B 1 268 ? -8.992 5.41 18.828 1 48.66 268 LEU B N 1
ATOM 4425 C CA . LEU B 1 268 ? -8.359 5.188 20.125 1 48.66 268 LEU B CA 1
ATOM 4426 C C . LEU B 1 268 ? -6.902 4.766 19.953 1 48.66 268 LEU B C 1
ATOM 4428 O O . LEU B 1 268 ? -6.023 5.238 20.688 1 48.66 268 LEU B O 1
ATOM 4432 N N . GLU B 1 269 ? -6.621 3.654 19.172 1 55.28 269 GLU B N 1
ATOM 4433 C CA . GLU B 1 269 ? -5.258 3.289 18.797 1 55.28 269 GLU B CA 1
ATOM 4434 C C . GLU B 1 269 ? -4.484 4.496 18.281 1 55.28 269 GLU B C 1
ATOM 4436 O O . GLU B 1 269 ? -3.297 4.652 18.562 1 55.28 269 GLU B O 1
ATOM 4441 N N . GLU B 1 270 ? -5.324 5.332 17.859 1 64.5 270 GLU B N 1
ATOM 4442 C CA . GLU B 1 270 ? -4.727 6.535 17.297 1 64.5 270 GLU B CA 1
ATOM 4443 C C . GLU B 1 270 ? -4.355 7.535 18.391 1 64.5 270 GLU B C 1
ATOM 4445 O O . GLU B 1 270 ? -3.416 8.32 18.219 1 64.5 270 GLU B O 1
ATOM 4450 N N . LEU B 1 271 ? -4.949 7.188 19.516 1 67.62 271 LEU B N 1
ATOM 4451 C CA . LEU B 1 271 ? -4.621 8.078 20.625 1 67.62 271 LEU B CA 1
ATOM 4452 C C . LEU B 1 271 ? -3.184 7.863 21.078 1 67.62 271 LEU B C 1
ATOM 4454 O O . LEU B 1 271 ? -2.441 8.828 21.297 1 67.62 271 LEU B O 1
ATOM 4458 N N . GLU B 1 272 ? -2.805 6.602 21.25 1 77 272 GLU B N 1
ATOM 4459 C CA . GLU B 1 272 ? -1.43 6.316 21.656 1 77 272 GLU B CA 1
ATOM 4460 C C . GLU B 1 272 ? -0.436 6.816 20.609 1 77 272 GLU B C 1
ATOM 4462 O O . GLU B 1 272 ? 0.597 7.395 20.953 1 77 272 GLU B O 1
ATOM 4467 N N . GLU B 1 273 ? -0.8 6.609 19.484 1 79.69 273 GLU B N 1
ATOM 4468 C CA . GLU B 1 273 ? 0.058 7.062 18.406 1 79.69 273 GLU B CA 1
ATOM 4469 C C . GLU B 1 273 ? 0.171 8.586 18.391 1 79.69 273 GLU B C 1
ATOM 4471 O O . GLU B 1 273 ? 1.236 9.133 18.094 1 79.69 273 GLU B O 1
ATOM 4476 N N . SER B 1 274 ? -0.895 9.117 18.75 1 83.06 274 SER B N 1
ATOM 4477 C CA . SER B 1 274 ? -0.909 10.578 18.812 1 83.06 274 SER B CA 1
ATOM 4478 C C . SER B 1 274 ? -0.005 11.094 19.922 1 83.06 274 SER B C 1
ATOM 4480 O O . SER B 1 274 ? 0.707 12.086 19.734 1 83.06 274 SER B O 1
ATOM 4482 N N . LEU B 1 275 ? -0.011 10.414 21.031 1 85.94 275 LEU B N 1
ATOM 4483 C CA . LEU B 1 275 ? 0.837 10.812 22.141 1 85.94 275 LEU B CA 1
ATOM 4484 C C . LEU B 1 275 ? 2.312 10.672 21.781 1 85.94 275 LEU B C 1
ATOM 4486 O O . LEU B 1 275 ? 3.121 11.547 22.109 1 85.94 275 LEU B O 1
ATOM 4490 N N . GLN B 1 276 ? 2.615 9.594 21.109 1 90.25 276 GLN B N 1
ATOM 4491 C CA . GLN B 1 276 ? 3.994 9.375 20.688 1 90.25 276 GLN B CA 1
ATOM 4492 C C . GLN B 1 276 ? 4.441 10.453 19.688 1 90.25 276 GLN B C 1
ATOM 4494 O O . GLN B 1 276 ? 5.574 10.93 19.766 1 90.25 276 GLN B O 1
ATOM 4499 N N . CYS B 1 277 ? 3.584 10.797 18.891 1 92.88 277 CYS B N 1
ATOM 4500 C CA . CYS B 1 277 ? 3.875 11.836 17.906 1 92.88 277 CYS B CA 1
ATOM 4501 C C . CYS B 1 277 ? 4.133 13.172 18.594 1 92.88 277 CYS B C 1
ATOM 4503 O O . CYS B 1 277 ? 5.113 13.859 18.281 1 92.88 277 CYS B O 1
ATOM 4505 N N . LYS B 1 278 ? 3.33 13.484 19.531 1 93.5 278 LYS B N 1
ATOM 4506 C CA . LYS B 1 278 ? 3.465 14.758 20.234 1 93.5 278 LYS B CA 1
ATOM 4507 C C . LYS B 1 278 ? 4.762 14.805 21.047 1 93.5 278 LYS B C 1
ATOM 4509 O O . LYS B 1 278 ? 5.43 15.836 21.094 1 93.5 278 LYS B O 1
ATOM 4514 N N . GLU B 1 279 ? 5.066 13.719 21.625 1 93.88 279 GLU B N 1
ATOM 4515 C CA . GLU B 1 279 ? 6.32 13.664 22.375 1 93.88 279 GLU B CA 1
ATOM 4516 C C . GLU B 1 279 ? 7.523 13.781 21.453 1 93.88 279 GLU B C 1
ATOM 4518 O O . GLU B 1 279 ? 8.492 14.469 21.766 1 93.88 279 GLU B O 1
ATOM 4523 N N . TYR B 1 280 ? 7.449 13.148 20.375 1 96.25 280 TYR B N 1
ATOM 4524 C CA . TYR B 1 280 ? 8.5 13.234 19.375 1 96.25 280 TYR B CA 1
ATOM 4525 C C . TYR B 1 280 ? 8.711 14.672 18.922 1 96.25 280 TYR B C 1
ATOM 4527 O O . TYR B 1 280 ? 9.852 15.141 18.828 1 96.25 280 TYR B O 1
ATOM 4535 N N . ILE B 1 281 ? 7.656 15.352 18.688 1 96.62 281 ILE B N 1
ATOM 4536 C CA . ILE B 1 281 ? 7.703 16.734 18.234 1 96.62 281 ILE B CA 1
ATOM 4537 C C . ILE B 1 281 ? 8.25 17.625 19.344 1 96.62 281 ILE B C 1
ATOM 4539 O O . ILE B 1 281 ? 9.102 18.484 19.094 1 96.62 281 ILE B O 1
ATOM 4543 N N . LYS B 1 282 ? 7.805 17.391 20.531 1 95.75 282 LYS B N 1
ATOM 4544 C CA . LYS B 1 282 ? 8.297 18.156 21.672 1 95.75 282 LYS B CA 1
ATOM 4545 C C . LYS B 1 282 ? 9.805 18.031 21.812 1 95.75 282 LYS B C 1
ATOM 4547 O O . LYS B 1 282 ? 10.508 19.031 22 1 95.75 282 LYS B O 1
ATOM 4552 N N . GLN B 1 283 ? 10.266 16.844 21.672 1 96.31 283 GLN B N 1
ATOM 4553 C CA . GLN B 1 283 ? 11.695 16.594 21.781 1 96.31 283 GLN B CA 1
ATOM 4554 C C . GLN B 1 283 ? 12.461 17.281 20.656 1 96.31 283 GLN B C 1
ATOM 4556 O O . GLN B 1 283 ? 13.539 17.828 20.875 1 96.31 283 GLN B O 1
ATOM 4561 N N . GLY B 1 284 ? 11.891 17.25 19.547 1 97.5 284 GLY B N 1
ATOM 4562 C CA . GLY B 1 284 ? 12.523 17.891 18.406 1 97.5 284 GLY B CA 1
ATOM 4563 C C . GLY B 1 284 ? 12.602 19.406 18.562 1 97.5 284 GLY B C 1
ATOM 4564 O O . GLY B 1 284 ? 13.602 20.016 18.188 1 97.5 284 GLY B O 1
ATOM 4565 N N . LEU B 1 285 ? 11.555 19.984 19.094 1 97.56 285 LEU B N 1
ATOM 4566 C CA . LEU B 1 285 ? 11.539 21.406 19.344 1 97.56 285 LEU B CA 1
ATOM 4567 C C . LEU B 1 285 ? 12.57 21.781 20.406 1 97.56 285 LEU B C 1
ATOM 4569 O O . LEU B 1 285 ? 13.312 22.75 20.234 1 97.56 285 LEU B O 1
ATOM 4573 N N . GLN B 1 286 ? 12.656 21 21.406 1 96.56 286 GLN B N 1
ATOM 4574 C CA . GLN B 1 286 ? 13.586 21.266 22.5 1 96.56 286 GLN B CA 1
ATOM 4575 C C . GLN B 1 286 ? 15.031 21.094 22.047 1 96.56 286 GLN B C 1
ATOM 4577 O O . GLN B 1 286 ? 15.906 21.875 22.422 1 96.56 286 GLN B O 1
ATOM 4582 N N . ALA B 1 287 ? 15.273 20.094 21.25 1 96.25 287 ALA B N 1
ATOM 4583 C CA . ALA B 1 287 ? 16.625 19.812 20.766 1 96.25 287 ALA B CA 1
ATOM 4584 C C . ALA B 1 287 ? 17.016 20.766 19.641 1 96.25 287 ALA B C 1
ATOM 4586 O O . ALA B 1 287 ? 18.188 20.875 19.297 1 96.25 287 ALA B O 1
ATOM 4587 N N . GLY B 1 288 ? 16.016 21.359 18.984 1 95.5 288 GLY B N 1
ATOM 4588 C CA . GLY B 1 288 ? 16.281 22.406 18.016 1 95.5 288 GLY B CA 1
ATOM 4589 C C . GLY B 1 288 ? 16.375 21.891 16.594 1 95.5 288 GLY B C 1
ATOM 4590 O O . GLY B 1 288 ? 16.672 22.656 15.664 1 95.5 288 GLY B O 1
ATOM 4591 N N . TRP B 1 289 ? 16.047 20.625 16.406 1 96.12 289 TRP B N 1
ATOM 4592 C CA . TRP B 1 289 ? 16.172 20.125 15.039 1 96.12 289 TRP B CA 1
ATOM 4593 C C . TRP B 1 289 ? 14.859 20.297 14.289 1 96.12 289 TRP B C 1
ATOM 4595 O O . TRP B 1 289 ? 14.828 20.219 13.055 1 96.12 289 TRP B O 1
ATOM 4605 N N . ILE B 1 290 ? 13.758 20.406 14.969 1 97.06 290 ILE B N 1
ATOM 4606 C CA . ILE B 1 290 ? 12.523 20.844 14.32 1 97.06 290 ILE B CA 1
ATOM 4607 C C . ILE B 1 290 ? 12.531 22.359 14.156 1 97.06 290 ILE B C 1
ATOM 4609 O O . ILE B 1 290 ? 12.539 23.094 15.141 1 97.06 290 ILE B O 1
ATOM 4613 N N . LYS B 1 291 ? 12.5 22.766 12.875 1 95.31 291 LYS B N 1
ATOM 4614 C CA . LYS B 1 291 ? 12.586 24.188 12.531 1 95.31 291 LYS B CA 1
ATOM 4615 C C . LYS B 1 291 ? 11.594 24.547 11.43 1 95.31 291 LYS B C 1
ATOM 4617 O O . LYS B 1 291 ? 11.977 24.734 10.273 1 95.31 291 LYS B O 1
ATOM 4622 N N . PRO B 1 292 ? 10.359 24.719 11.859 1 96.88 292 PRO B N 1
ATOM 4623 C CA . PRO B 1 292 ? 9.406 25.156 10.836 1 96.88 292 PRO B CA 1
ATOM 4624 C C . PRO B 1 292 ? 9.844 26.438 10.133 1 96.88 292 PRO B C 1
ATOM 4626 O O . PRO B 1 292 ? 10.461 27.312 10.758 1 96.88 292 PRO B O 1
ATOM 4629 N N . VAL B 1 293 ? 9.516 26.578 8.875 1 96.81 293 VAL B N 1
ATOM 4630 C CA . VAL B 1 293 ? 9.93 27.719 8.086 1 96.81 293 VAL B CA 1
ATOM 4631 C C . VAL B 1 293 ? 8.734 28.641 7.84 1 96.81 293 VAL B C 1
ATOM 4633 O O . VAL B 1 293 ? 7.773 28.25 7.172 1 96.81 293 VAL B O 1
ATOM 4636 N N . LEU B 1 294 ? 8.852 29.781 8.352 1 97.06 294 LEU B N 1
ATOM 4637 C CA . LEU B 1 294 ? 7.809 30.781 8.133 1 97.06 294 LEU B CA 1
ATOM 4638 C C . LEU B 1 294 ? 7.984 31.469 6.785 1 97.06 294 LEU B C 1
ATOM 4640 O O . LEU B 1 294 ? 9.031 32.062 6.516 1 97.06 294 LEU B O 1
ATOM 4644 N N . TRP B 1 295 ? 7 31.328 5.98 1 95.25 295 TRP B N 1
ATOM 4645 C CA . TRP B 1 295 ? 7.004 32.031 4.695 1 95.25 295 TRP B CA 1
ATOM 4646 C C . TRP B 1 295 ? 6.383 33.406 4.828 1 95.25 295 TRP B C 1
ATOM 4648 O O . TRP B 1 295 ? 7.016 34.406 4.496 1 95.25 295 TRP B O 1
ATOM 4658 N N . LYS B 1 296 ? 5.113 33.406 5.383 1 96.12 296 LYS B N 1
ATOM 4659 C CA . LYS B 1 296 ? 4.391 34.656 5.535 1 96.12 296 LYS B CA 1
ATOM 4660 C C . LYS B 1 296 ? 3.49 34.625 6.766 1 96.12 296 LYS B C 1
ATOM 4662 O O . LYS B 1 296 ? 2.875 33.594 7.066 1 96.12 296 LYS B O 1
ATOM 4667 N N . ALA B 1 297 ? 3.426 35.812 7.406 1 97.88 297 ALA B N 1
ATOM 4668 C CA . ALA B 1 297 ? 2.449 36.031 8.469 1 97.88 297 ALA B CA 1
ATOM 4669 C C . ALA B 1 297 ? 1.422 37.094 8.055 1 97.88 297 ALA B C 1
ATOM 4671 O O . ALA B 1 297 ? 1.777 38.125 7.496 1 97.88 297 ALA B O 1
ATOM 4672 N N . PHE B 1 298 ? 0.163 36.781 8.242 1 98.44 298 PHE B N 1
ATOM 4673 C CA . PHE B 1 298 ? -0.948 37.656 7.934 1 98.44 298 PHE B CA 1
ATOM 4674 C C . PHE B 1 298 ? -1.679 38.062 9.203 1 98.44 298 PHE B C 1
ATOM 4676 O O . PHE B 1 298 ? -1.652 37.344 10.203 1 98.44 298 PHE B O 1
ATOM 4683 N N . GLU B 1 299 ? -2.307 39.219 9.094 1 98.44 299 GLU B N 1
ATOM 4684 C CA . GLU B 1 299 ? -3.268 39.594 10.133 1 98.44 299 GLU B CA 1
ATOM 4685 C C . GLU B 1 299 ? -4.582 38.844 9.945 1 98.44 299 GLU B C 1
ATOM 4687 O O . GLU B 1 299 ? -4.922 38.438 8.836 1 98.44 299 GLU B O 1
ATOM 4692 N N . LEU B 1 300 ? -5.305 38.719 11.016 1 98.19 300 LEU B N 1
ATOM 4693 C CA . LEU B 1 300 ? -6.555 37.969 11 1 98.19 300 LEU B CA 1
ATOM 4694 C C . LEU B 1 300 ? -7.469 38.438 9.883 1 98.19 300 LEU B C 1
ATOM 4696 O O . LEU B 1 300 ? -8.07 37.625 9.172 1 98.19 300 LEU B O 1
ATOM 4700 N N . GLN B 1 301 ? -7.516 39.719 9.688 1 96.94 301 GLN B N 1
ATOM 4701 C CA . GLN B 1 301 ? -8.43 40.312 8.703 1 96.94 301 GLN B CA 1
ATOM 4702 C C . GLN B 1 301 ? -7.965 40 7.277 1 96.94 301 GLN B C 1
ATOM 4704 O O . GLN B 1 301 ? -8.711 40.219 6.32 1 96.94 301 GLN B O 1
ATOM 4709 N N . GLN B 1 302 ? -6.754 39.5 7.117 1 97.69 302 GLN B N 1
ATOM 4710 C CA . GLN B 1 302 ? -6.203 39.188 5.805 1 97.69 302 GLN B CA 1
ATOM 4711 C C . GLN B 1 302 ? -6.359 37.688 5.492 1 97.69 302 GLN B C 1
ATOM 4713 O O . GLN B 1 302 ? -5.695 37.188 4.594 1 97.69 302 GLN B O 1
ATOM 4718 N N . ILE B 1 303 ? -7.191 37 6.219 1 97.81 303 ILE B N 1
ATOM 4719 C CA . ILE B 1 303 ? -7.344 35.531 6.074 1 97.81 303 ILE B CA 1
ATOM 4720 C C . ILE B 1 303 ? -7.734 35.219 4.637 1 97.81 303 ILE B C 1
ATOM 4722 O O . ILE B 1 303 ? -7.328 34.188 4.105 1 97.81 303 ILE B O 1
ATOM 4726 N N . GLY B 1 304 ? -8.516 36 4.016 1 97.06 304 GLY B N 1
ATOM 4727 C CA . GLY B 1 304 ? -8.844 35.781 2.615 1 97.06 304 GLY B CA 1
ATOM 4728 C C . GLY B 1 304 ? -7.629 35.719 1.715 1 97.06 304 GLY B C 1
ATOM 4729 O O . GLY B 1 304 ? -7.523 34.844 0.862 1 97.06 304 GLY B O 1
ATOM 4730 N N . GLN B 1 305 ? -6.766 36.656 1.891 1 96.5 305 GLN B N 1
ATOM 4731 C CA . GLN B 1 305 ? -5.516 36.688 1.14 1 96.5 305 GLN B CA 1
ATOM 4732 C C . GLN B 1 305 ? -4.684 35.438 1.418 1 96.5 305 GLN B C 1
ATOM 4734 O O . GLN B 1 305 ? -4.074 34.875 0.505 1 96.5 305 GLN B O 1
ATOM 4739 N N . ALA B 1 306 ? -4.625 35.031 2.654 1 96.88 306 ALA B N 1
ATOM 4740 C CA . ALA B 1 306 ? -3.877 33.844 3.025 1 96.88 306 ALA B CA 1
ATOM 4741 C C . ALA B 1 306 ? -4.43 32.594 2.314 1 96.88 306 ALA B C 1
ATOM 4743 O O . ALA B 1 306 ? -3.666 31.797 1.784 1 96.88 306 ALA B O 1
ATOM 4744 N N . HIS B 1 307 ? -5.785 32.469 2.309 1 96.31 307 HIS B N 1
ATOM 4745 C CA . HIS B 1 307 ? -6.434 31.328 1.655 1 96.31 307 HIS B CA 1
ATOM 4746 C C . HIS B 1 307 ? -6.172 31.328 0.153 1 96.31 307 HIS B C 1
ATOM 4748 O O . HIS B 1 307 ? -6.035 30.266 -0.462 1 96.31 307 HIS B O 1
ATOM 4754 N N . GLU B 1 308 ? -6.094 32.469 -0.438 1 95.38 308 GLU B N 1
ATOM 4755 C CA . GLU B 1 308 ? -5.805 32.562 -1.865 1 95.38 308 GLU B CA 1
ATOM 4756 C C . GLU B 1 308 ? -4.355 32.188 -2.162 1 95.38 308 GLU B C 1
ATOM 4758 O O . GLU B 1 308 ? -4.082 31.422 -3.086 1 95.38 308 GLU B O 1
ATOM 4763 N N . GLU B 1 309 ? -3.514 32.688 -1.387 1 93.69 309 GLU B N 1
ATOM 4764 C CA . GLU B 1 309 ? -2.084 32.531 -1.635 1 93.69 309 GLU B CA 1
ATOM 4765 C C . GLU B 1 309 ? -1.657 31.062 -1.448 1 93.69 309 GLU B C 1
ATOM 4767 O O . GLU B 1 309 ? -0.81 30.562 -2.189 1 93.69 309 GLU B O 1
ATOM 4772 N N . ILE B 1 310 ? -2.178 30.375 -0.487 1 92.06 310 ILE B N 1
ATOM 4773 C CA . ILE B 1 310 ? -1.734 29.016 -0.182 1 92.06 310 ILE B CA 1
ATOM 4774 C C . ILE B 1 310 ? -2.084 28.078 -1.34 1 92.06 310 ILE B C 1
ATOM 4776 O O . ILE B 1 310 ? -1.421 27.062 -1.549 1 92.06 310 ILE B O 1
ATOM 4780 N N . ILE B 1 311 ? -3.039 28.438 -2.127 1 87.25 311 ILE B N 1
ATOM 4781 C CA . ILE B 1 311 ? -3.5 27.594 -3.219 1 87.25 311 ILE B CA 1
ATOM 4782 C C . ILE B 1 311 ? -2.838 28.016 -4.523 1 87.25 311 ILE B C 1
ATOM 4784 O O . ILE B 1 311 ? -2.498 27.188 -5.363 1 87.25 311 ILE B O 1
ATOM 4788 N N . THR B 1 312 ? -2.594 29.281 -4.715 1 87.5 312 THR B N 1
ATOM 4789 C CA . THR B 1 312 ? -2.246 29.797 -6.031 1 87.5 312 THR B CA 1
ATOM 4790 C C . THR B 1 312 ? -0.741 30.031 -6.141 1 87.5 312 THR B C 1
ATOM 4792 O O . THR B 1 312 ? -0.226 30.297 -7.227 1 87.5 312 THR B O 1
ATOM 4795 N N . ASN B 1 313 ? -0.081 29.766 -5.156 1 82.56 313 ASN B N 1
ATOM 4796 C CA . ASN B 1 313 ? 1.341 30.078 -5.223 1 82.56 313 ASN B CA 1
ATOM 4797 C C . ASN B 1 313 ? 2.078 29.172 -6.191 1 82.56 313 ASN B C 1
ATOM 4799 O O . ASN B 1 313 ? 1.606 28.062 -6.492 1 82.56 313 ASN B O 1
ATOM 4803 N N . LYS B 1 314 ? 3.236 29.656 -6.859 1 74.69 314 LYS B N 1
ATOM 4804 C CA . LYS B 1 314 ? 4.004 28.906 -7.848 1 74.69 314 LYS B CA 1
ATOM 4805 C C . LYS B 1 314 ? 5.18 28.188 -7.195 1 74.69 314 LYS B C 1
ATOM 4807 O O . LYS B 1 314 ? 6.117 27.781 -7.879 1 74.69 314 LYS B O 1
ATOM 4812 N N . GLY B 1 315 ? 5.105 28.141 -5.934 1 76.81 315 GLY B N 1
ATOM 4813 C CA . GLY B 1 315 ? 6.176 27.516 -5.18 1 76.81 315 GLY B CA 1
ATOM 4814 C C . GLY B 1 315 ? 6.234 27.969 -3.734 1 76.81 315 GLY B C 1
ATOM 4815 O O . GLY B 1 315 ? 6.691 29.062 -3.443 1 76.81 315 GLY B O 1
ATOM 4816 N N . ALA B 1 316 ? 5.875 27.016 -2.91 1 81.12 316 ALA B N 1
ATOM 4817 C CA . ALA B 1 316 ? 5.836 27.344 -1.488 1 81.12 316 ALA B CA 1
ATOM 4818 C C . ALA B 1 316 ? 7.242 27.609 -0.946 1 81.12 316 ALA B C 1
ATOM 4820 O O . ALA B 1 316 ? 8.211 27.016 -1.425 1 81.12 316 ALA B O 1
ATOM 4821 N N . LYS B 1 317 ? 7.379 28.5 -0.025 1 88.44 317 LYS B N 1
ATOM 4822 C CA . LYS B 1 317 ? 8.633 28.844 0.641 1 88.44 317 LYS B CA 1
ATOM 4823 C C . LYS B 1 317 ? 8.523 28.641 2.15 1 88.44 317 LYS B C 1
ATOM 4825 O O . LYS B 1 317 ? 9.094 29.422 2.922 1 88.44 317 LYS B O 1
ATOM 4830 N N . GLY B 1 318 ? 7.711 27.75 2.457 1 93.94 318 GLY B N 1
ATOM 4831 C CA . GLY B 1 318 ? 7.426 27.5 3.861 1 93.94 318 GLY B CA 1
ATOM 4832 C C . GLY B 1 318 ? 5.945 27.562 4.188 1 93.94 318 GLY B C 1
ATOM 4833 O O . GLY B 1 318 ? 5.109 27.156 3.373 1 93.94 318 GLY B O 1
ATOM 4834 N N . GLN B 1 319 ? 5.68 27.922 5.449 1 96.06 319 GLN B N 1
ATOM 4835 C CA . GLN B 1 319 ? 4.309 27.891 5.945 1 96.06 319 GLN B CA 1
ATOM 4836 C C . GLN B 1 319 ? 3.777 29.297 6.199 1 96.06 319 GLN B C 1
ATOM 4838 O O . GLN B 1 319 ? 4.555 30.234 6.336 1 96.06 319 GLN B O 1
ATOM 4843 N N . MET B 1 320 ? 2.479 29.391 6.219 1 97.12 320 MET B N 1
ATOM 4844 C CA . MET B 1 320 ? 1.812 30.656 6.488 1 97.12 320 MET B CA 1
ATOM 4845 C C . MET B 1 320 ? 1.057 30.609 7.812 1 97.12 320 MET B C 1
ATOM 4847 O O . MET B 1 320 ? 0.526 29.562 8.188 1 97.12 320 MET B O 1
ATOM 4851 N N . VAL B 1 321 ? 1.025 31.734 8.484 1 98.38 321 VAL B N 1
ATOM 4852 C CA . VAL B 1 321 ? 0.304 31.812 9.75 1 98.38 321 VAL B CA 1
ATOM 4853 C C . VAL B 1 321 ? -0.545 33.094 9.789 1 98.38 321 VAL B C 1
ATOM 4855 O O . VAL B 1 321 ? -0.346 34 8.977 1 98.38 321 VAL B O 1
ATOM 4858 N N . LEU B 1 322 ? -1.524 33.094 10.648 1 98.62 322 LEU B N 1
ATOM 4859 C CA . LEU B 1 322 ? -2.363 34.25 10.945 1 98.62 322 LEU B CA 1
ATOM 4860 C C . LEU B 1 322 ? -2.107 34.75 12.359 1 98.62 322 LEU B C 1
ATOM 4862 O O . LEU B 1 322 ? -2.18 33.969 13.32 1 98.62 322 LEU B O 1
ATOM 4866 N N . LYS B 1 323 ? -1.767 36 12.438 1 98.62 323 LYS B N 1
ATOM 4867 C CA . LYS B 1 323 ? -1.721 36.625 13.75 1 98.62 323 LYS B CA 1
ATOM 4868 C C . LYS B 1 323 ? -3.123 36.938 14.258 1 98.62 323 LYS B C 1
ATOM 4870 O O . LYS B 1 323 ? -3.887 37.625 13.578 1 98.62 323 LYS B O 1
ATOM 4875 N N . ILE B 1 324 ? -3.434 36.469 15.453 1 98.5 324 ILE B N 1
ATOM 4876 C CA . ILE B 1 324 ? -4.793 36.594 15.969 1 98.5 324 ILE B CA 1
ATOM 4877 C C . ILE B 1 324 ? -4.887 37.812 16.875 1 98.5 324 ILE B C 1
ATOM 4879 O O . ILE B 1 324 ? -3.967 38.094 17.641 1 98.5 324 ILE B O 1
#

Sequence (648 aa):
MRGISISELGTIDVMKLVTNLPKPTPTGKQVLINVKYAGVNPVDTYIRSGAFGKATPEFPFTPGYDGSGIVHQIGDQVTQIKEGDRVWFVKCLTGSSAEYCLCNEEAVGGLPEPSSFEVGAMIGTPYMTAYRAIFQKAHVKKGETVLIHGATGGVGNACVQMCKNIGCRVIGTAGSTEGADMLVKLGADAVFNHRTDGYIDKIAKSGEKINVIIEMLANVNLQSDLELIEPNGRIAIVGNRGNVEINPRLMMKNEITVTGVMAGAISLEELEESLQCKEYIKQGLQAGWIKPVLWKAFELQQIGQAHEEIITNKGAKGQMVLKIMRGISISELGTIDVMKLVTNLPKPTPTGKQVLINVKYAGVNPVDTYIRSGAFGKATPEFPFTPGYDGSGIVHQIGDQVTQIKEGDRVWFVKCLTGSSAEYCLCNEEAVGGLPEPSSFEVGAMIGTPYMTAYRAIFQKAHVKKGETVLIHGATGGVGNACVQMCKNIGCRVIGTAGSTEGADMLVKLGADAVFNHRTDGYIDKIAKSGEKINVIIEMLANVNLQSDLELIEPNGRIAIVGNRGNVEINPRLMMKNEITVTGVMAGAISLEELEESLQCKEYIKQGLQAGWIKPVLWKAFELQQIGQAHEEIITNKGAKGQMVLKI

Foldseek 3Di:
DWFWKAADAAALVRTDTDDDDDQDDAAAQKWKFQFFKAFDDLCQLCQRNVNNPDDRDDPTAGTGFWFWGFTCDGHPNHDPDDGGFTKIFGRFDGYRRGRMTMHGNLGIFGDDPPDDRVLRNLCRQQLLLLCCQQCVAQNPAAAAEEEEEQLQESNSLNNLLVCVVRHYAYEYEWQDPLSQVLSVVLPHPYYFHPNDPCRLVVLQVVVDAHQEYEAAACQPCVQSVLVRHAAQHEYEYAHYDDHHDHDCVSCVVRVYYYYYTDRPPQDVVNSVVSVVSSVVVVVCVVVVSDDFDEDEEAESVCVSVVNVCNPPPSTHNTTYMYGD/DWFWKAADAAALVRTDTDDDDDQDDAAAQKWKFQFFKAFDDLCQLCQRNVNNPDDRDDPTAGTGFWFWGFTCDGHPNHDPDDGGFTKIFGRWDGYRRGRMTMHGNLRIFGDDPPDDRVLSNLCRQQLLLLCCQQPVAQNPAAAAEEEEEQLQESNSLNNLLVCVVRHYAYEYEWQDPLSQVLSVVLPHPYYFHPNDPCRLVVLQVVVDAHQEYEAAACQPCVQSVLVRHAQQHEYEYAHYDDHHDHDCVSCVVRVYYYYYTDRPPQDVVNSVVSVVSSVVVVVCVVVVSDDFDEDEEAESVCVSVVNVCNPPPSTHNTTYMYGD

Radius of gyration: 28.93 Å; Cα contacts (8 Å, |Δi|>4): 1655; chains: 2; bounding box: 52×82×68 Å

InterPro domains:
  IPR011032 GroES-like superfamily [SSF50129] (1-152)
  IPR013149 Alcohol dehydrogenase-like, C-terminal [PF00107] (154-275)
  IPR013154 Alcohol dehydrogenase-like, N-terminal [PF08240] (29-106)
  IPR020843 Enoylreductase domain [SM00829] (10-322)
  IPR036291 NAD(P)-binding domain superfamily [SSF51735] (116-276)
  IPR051603 Zinc-Containing ADH Family: Quinone Oxidoreductase/CCCR [PTHR44154] (1-323)

Secondary structure (DSSP, 8-state):
--EEEE-S--SGGGEEEES-PPPP---TTEEEEEEEEEEE-HHHHHHHHTTTSSPPPPSSB-----EEEEEEEE-TT--S--TT-EEEESS-SS-SSBSEEEEEGGGEEE--TT--HHHHHTTHHHHHHHHIIIIIIS---TT-EEEETTTTSHHHHHHHHHHHHTT-EEEEEESSHHHHHHHHHHT-SEEEETTSTTHHHHHHHTT----EEEES-HHHHHHHHHHHSPTT-EEEE----S-EEE-HHHHHHHT-EEEE--TT---HHHHHHHHHHHHHHHHHHHHT-----EEEEEEGGGHHHHHHHHHH-SS--SEEEEE-/--EEEE-S--SGGGEEEES-PPPP---TTEEEEEEEEEEE-HHHHHHHHTTTSSPPPPSSB-----EEEEEEEE-TT--S--TT-EEEESS-SS-SSBSEEEEEGGGEEE--TT--HHHHHTTHHHHHHHHIIIIIIS---TT-EEEETTTTSHHHHHHHHHHHHTT-EEEEEESSHHHHHHHHHHT-SEEEETTSTTHHHHHHHTT----EEEES-HHHHHHHHHHHSPTT-EEEE----S-EEE-HHHHHHHT-EEEE--TT---HHHHHHHHHHHHHHHHHHHHT-----EEEEEEGGGHHHHHHHHHH-SS--SEEEEE-

Solvent-accessible surface area (backbone atoms only — not comparable to full-atom values): 32061 Å² total; per-residue (Å²): 59,46,31,37,41,28,73,54,70,42,64,58,78,39,60,36,81,42,64,75,42,84,76,85,78,49,53,47,46,18,31,24,28,40,30,43,19,15,24,61,55,69,65,47,47,24,54,44,47,62,67,60,78,63,86,74,79,67,73,67,36,32,56,41,36,17,15,8,28,32,30,66,42,64,12,88,59,47,82,89,72,56,68,68,41,47,29,19,25,28,70,34,74,51,9,31,46,20,44,52,29,39,27,48,55,88,36,50,37,71,44,56,81,84,61,48,47,70,52,26,10,58,37,30,62,27,40,50,31,24,48,41,36,41,55,73,68,46,54,65,52,66,68,37,27,36,36,30,41,56,20,29,28,46,37,27,43,36,39,47,33,53,41,46,73,56,47,29,46,36,35,30,24,20,57,43,70,69,26,37,52,50,40,45,74,58,57,37,73,43,70,45,48,69,70,45,86,60,39,65,58,52,50,59,71,68,66,66,69,28,41,32,36,43,32,49,42,36,35,76,42,46,48,58,48,55,70,58,41,36,71,64,12,30,36,26,35,65,27,60,86,47,57,31,64,34,53,59,57,49,25,15,78,30,32,25,33,39,31,23,38,54,74,70,78,62,47,74,78,28,47,60,54,46,51,53,50,46,50,52,49,41,50,28,52,68,72,56,66,53,70,80,48,77,53,48,79,37,48,56,89,40,47,44,58,51,53,48,46,71,68,65,55,83,54,50,61,27,31,39,36,28,42,87,59,48,29,35,41,29,73,54,72,42,66,59,80,39,60,36,82,43,64,73,43,84,75,86,78,48,51,48,45,19,31,24,28,40,30,45,17,17,24,61,54,70,64,49,46,25,56,44,49,61,67,58,80,62,86,73,79,66,72,66,36,32,56,38,39,16,14,8,29,31,29,65,42,63,11,87,59,47,82,89,72,55,67,68,40,46,29,20,25,28,70,34,76,52,10,31,47,20,45,52,30,39,27,49,56,90,37,50,38,72,43,55,82,86,60,47,47,69,51,26,11,57,37,30,63,27,39,52,32,23,48,42,36,41,56,72,68,46,54,66,53,67,68,38,26,36,36,30,41,57,20,30,27,46,37,26,43,36,38,47,32,54,42,46,73,57,46,28,48,36,35,32,22,20,59,42,71,68,24,38,52,50,40,45,75,57,58,37,73,41,70,43,47,69,72,45,87,60,40,66,57,53,50,59,71,67,65,65,69,27,41,32,34,43,32,50,41,37,36,75,41,43,51,60,47,55,71,57,43,37,72,63,13,30,35,24,35,67,27,60,85,47,58,30,65,33,53,60,57,48,27,14,77,31,31,25,34,39,30,23,38,53,74,72,78,63,48,73,76,29,46,58,50,45,51,54,50,46,50,51,49,42,49,28,50,67,73,57,65,53,69,78,48,76,53,46,78,36,50,56,88,40,47,44,58,52,54,49,48,70,69,66,54,84,54,49,63,27,32,40,35,29,43,86